Protein AF-A0A6N3AAV7-F1 (afdb_monomer)

Sequence (386 aa):
MKSLYLLPVGAVLLSSFNLYAANTERLWDSDVVENYLNPKKGSTVAAPILTDLNKDSRWYATFRVKGGYYNENKLHREYLQLNGRLRGKTYFTEKMGVIGDFWFKGQENYSRKNGQTLQKFDDFDDKTQWEQYRFGIEHDDYGSFMYGKHTATWSFFTVDMGSQGLLDTQADAGAKNAGKFLYKKQFDNNLFLAGSYDRESKITGIDVGYQTADLYSLRPGDYGIYASVHNGQPMVSSGSKAIIGNVNINKTRQGDIKNSDTAYARDDTSLYTWGLAGYMNVDNAYRLVGQMAWSERDNDESTDEIRQRGWAKKGLGFAGNLAVQTIPKNYQGFSYILFNSWDEIGRTSITPQLEYWFGGGLRAWVSWTWEEEADDITRVEFQWDF

Mean predicted aligned error: 7.27 Å

pLDDT: mean 87.21, std 14.61, range [28.42, 98.06]

Structure (mmCIF, N/CA/C/O backbone):
data_AF-A0A6N3AAV7-F1
#
_entry.id   AF-A0A6N3AAV7-F1
#
loop_
_atom_site.group_PDB
_atom_site.id
_atom_site.type_symbol
_atom_site.label_atom_id
_atom_site.label_alt_id
_atom_site.label_comp_id
_atom_site.label_asym_id
_atom_site.label_entity_id
_atom_site.label_seq_id
_atom_site.pdbx_PDB_ins_code
_atom_site.Cartn_x
_atom_site.Cartn_y
_atom_site.Cartn_z
_atom_site.occupancy
_atom_site.B_iso_or_equiv
_atom_site.auth_seq_id
_atom_site.auth_comp_id
_atom_site.auth_asym_id
_atom_site.auth_atom_id
_atom_site.pdbx_PDB_model_num
ATOM 1 N N . MET A 1 1 ? -38.828 20.560 -4.280 1.00 39.53 1 MET A N 1
ATOM 2 C CA . MET A 1 1 ? -38.240 20.416 -5.630 1.00 39.53 1 MET A CA 1
ATOM 3 C C . MET A 1 1 ? -37.460 21.671 -5.988 1.00 39.53 1 MET A C 1
ATOM 5 O O . MET A 1 1 ? -38.067 22.649 -6.400 1.00 39.53 1 MET A O 1
ATOM 9 N N . LYS A 1 2 ? -36.138 21.655 -5.800 1.00 28.42 2 LYS A N 1
ATOM 10 C CA . LYS A 1 2 ? -35.187 22.522 -6.508 1.00 28.42 2 LYS A CA 1
ATOM 11 C C . LYS A 1 2 ? -33.900 21.721 -6.673 1.00 28.42 2 LYS A C 1
ATOM 13 O O . LYS A 1 2 ? -33.231 21.410 -5.696 1.00 28.42 2 LYS A O 1
ATOM 18 N N . SER A 1 3 ? -33.664 21.312 -7.910 1.00 31.38 3 SER A N 1
ATOM 19 C CA . SER A 1 3 ? -32.528 20.535 -8.384 1.00 31.38 3 SER A CA 1
ATOM 20 C C . SER A 1 3 ? -31.254 21.363 -8.226 1.00 31.38 3 SER A C 1
ATOM 22 O O . SER A 1 3 ? -31.162 22.460 -8.779 1.00 31.38 3 SER A O 1
ATOM 24 N N . LEU A 1 4 ? -30.297 20.867 -7.441 1.00 31.86 4 LEU A N 1
ATOM 25 C CA . LEU A 1 4 ? -28.980 21.478 -7.309 1.00 31.86 4 LEU A CA 1
ATOM 26 C C . LEU A 1 4 ? -28.121 21.017 -8.493 1.00 31.86 4 LEU A C 1
ATOM 28 O O . LEU A 1 4 ? -27.899 19.823 -8.686 1.00 31.86 4 LEU A O 1
ATOM 32 N N . TYR A 1 5 ? -27.678 21.976 -9.299 1.00 35.88 5 TYR A N 1
ATOM 33 C CA . TYR A 1 5 ? -26.786 21.783 -10.436 1.00 35.88 5 TYR A CA 1
ATOM 34 C C . TYR A 1 5 ? -25.382 21.390 -9.953 1.00 35.88 5 TYR A C 1
ATOM 36 O O . TYR A 1 5 ? -24.513 22.234 -9.759 1.00 35.88 5 TYR A O 1
ATOM 44 N N . LEU A 1 6 ? -25.162 20.091 -9.765 1.00 32.69 6 LEU A N 1
ATOM 45 C CA . LEU A 1 6 ? -23.847 19.468 -9.605 1.00 32.69 6 LEU A CA 1
ATOM 46 C C . LEU A 1 6 ? -23.323 19.062 -10.988 1.00 32.69 6 LEU A C 1
ATOM 48 O O . LEU A 1 6 ? -23.266 17.887 -11.306 1.00 32.69 6 LEU A O 1
ATOM 52 N N . LEU A 1 7 ? -23.027 20.034 -11.852 1.00 40.28 7 LEU A N 1
ATOM 53 C CA . LEU A 1 7 ? -22.366 19.837 -13.154 1.00 40.28 7 LEU A CA 1
ATOM 54 C C . LEU A 1 7 ? -21.930 21.224 -13.654 1.00 40.28 7 LEU A C 1
ATOM 56 O O . LEU A 1 7 ? -22.732 21.942 -14.249 1.00 40.28 7 LEU A O 1
ATOM 60 N N . PRO A 1 8 ? -20.703 21.666 -13.311 1.00 36.28 8 PRO A N 1
ATOM 61 C CA . PRO A 1 8 ? -19.763 21.920 -14.407 1.00 36.28 8 PRO A CA 1
ATOM 62 C C . PRO A 1 8 ? -18.278 21.637 -14.096 1.00 36.28 8 PRO A C 1
ATOM 64 O O . PRO A 1 8 ? -17.435 21.938 -14.931 1.00 36.28 8 PRO A O 1
ATOM 67 N N . VAL A 1 9 ? -17.915 21.032 -12.958 1.00 36.81 9 VAL A N 1
ATOM 68 C CA . VAL A 1 9 ? -16.490 20.720 -12.678 1.00 36.81 9 VAL A CA 1
ATOM 69 C C . VAL A 1 9 ? -16.021 19.466 -13.433 1.00 36.81 9 VAL A C 1
ATOM 71 O O . VAL A 1 9 ? -14.894 19.418 -13.915 1.00 36.81 9 VAL A O 1
ATOM 74 N N . GLY A 1 10 ? -16.912 18.490 -13.649 1.00 29.84 10 GLY A N 1
ATOM 75 C CA . GLY A 1 10 ? -16.600 17.279 -14.422 1.00 29.84 10 GLY A CA 1
ATOM 76 C C . GLY A 1 10 ? -16.443 17.507 -15.932 1.00 29.84 10 GLY A C 1
ATOM 77 O O . GLY A 1 10 ? -15.753 16.742 -16.594 1.00 29.84 10 GLY A O 1
ATOM 78 N N . ALA A 1 11 ? -17.036 18.571 -16.485 1.00 33.88 11 ALA A N 1
ATOM 79 C CA . ALA A 1 11 ? -16.992 18.843 -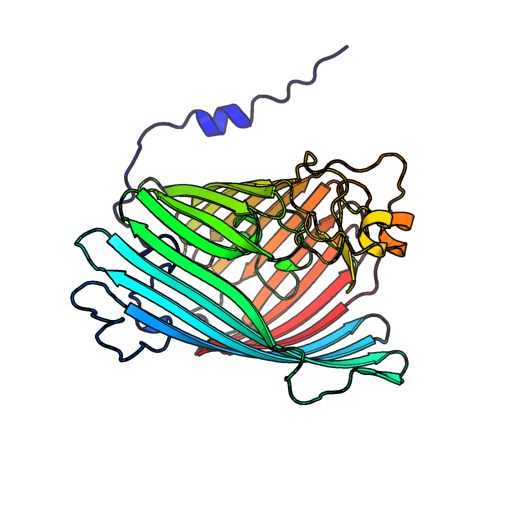17.925 1.00 33.88 11 ALA A CA 1
ATOM 80 C C . ALA A 1 11 ? -15.731 19.612 -18.357 1.00 33.88 11 ALA A C 1
ATOM 82 O O . ALA A 1 11 ? -15.259 19.413 -19.471 1.00 33.88 11 ALA A O 1
ATOM 83 N N . VAL A 1 12 ? -15.143 20.430 -17.474 1.00 33.56 12 VAL A N 1
ATOM 84 C CA . VAL A 1 12 ? -13.910 21.184 -17.779 1.00 33.56 12 VAL A CA 1
ATOM 85 C C . VAL A 1 12 ? -12.670 20.275 -17.769 1.00 33.56 12 VAL A C 1
ATOM 87 O O . VAL A 1 12 ? -11.736 20.513 -18.529 1.00 33.56 12 VAL A O 1
ATOM 90 N N . LEU A 1 13 ? -12.694 19.175 -17.006 1.00 37.66 13 LEU A N 1
ATOM 91 C CA . LEU A 1 13 ? -11.657 18.130 -17.045 1.00 37.66 13 LEU A CA 1
ATOM 92 C C . LEU A 1 13 ? -11.775 17.196 -18.265 1.00 37.66 13 LEU A C 1
ATOM 94 O O . LEU A 1 13 ? -10.808 16.528 -18.615 1.00 37.66 13 LEU A O 1
ATOM 98 N N . LEU A 1 14 ? -12.936 17.168 -18.929 1.00 37.00 14 LEU A N 1
ATOM 99 C CA . LEU A 1 14 ? -13.192 16.351 -20.122 1.00 37.00 14 LEU A CA 1
ATOM 100 C C . LEU A 1 14 ? -13.113 17.154 -21.432 1.00 37.00 14 LEU A C 1
ATOM 102 O O . LEU A 1 14 ? -13.262 16.575 -22.499 1.00 37.00 14 LEU A O 1
ATOM 106 N N . SER A 1 15 ? -12.892 18.471 -21.401 1.00 31.91 15 SER A N 1
ATOM 107 C CA . SER A 1 15 ? -12.841 19.309 -22.614 1.00 31.91 15 SER A CA 1
ATOM 108 C C . SER A 1 15 ? -11.429 19.595 -23.141 1.00 31.91 15 SER A C 1
ATOM 110 O O . SER A 1 15 ? -11.285 20.282 -24.148 1.00 31.91 15 SER A O 1
ATOM 112 N N . SER A 1 16 ? -10.381 19.055 -22.513 1.00 36.91 16 SER A N 1
ATOM 113 C CA . SER A 1 16 ? -8.990 19.147 -22.983 1.00 36.91 16 SER A CA 1
ATOM 114 C C . SER A 1 16 ? -8.505 17.876 -23.698 1.00 36.91 16 SER A C 1
ATOM 116 O O . SER A 1 16 ? -7.308 17.599 -23.720 1.00 36.91 16 SER A O 1
ATOM 118 N N . PHE A 1 17 ? -9.403 17.116 -24.342 1.00 38.56 17 PHE A N 1
ATOM 119 C CA . PHE A 1 17 ? -9.016 16.084 -25.313 1.00 38.56 17 PHE A CA 1
ATOM 120 C C . PHE A 1 17 ? -8.518 16.731 -26.610 1.00 38.56 17 PHE A C 1
ATOM 122 O O . PHE A 1 17 ? -9.193 16.737 -27.635 1.00 38.56 17 PHE A O 1
ATOM 129 N N . ASN A 1 18 ? -7.303 17.262 -26.567 1.00 32.38 18 ASN A N 1
ATOM 130 C CA . ASN A 1 18 ? -6.445 17.302 -27.735 1.00 32.38 18 ASN A CA 1
ATOM 131 C C . ASN A 1 18 ? -5.148 16.574 -27.381 1.00 32.38 18 ASN A C 1
ATOM 133 O O . ASN A 1 18 ? -4.417 16.999 -26.495 1.00 32.38 18 ASN A O 1
ATOM 137 N N . LEU A 1 19 ? -4.902 15.508 -28.150 1.00 39.94 19 LEU A N 1
ATOM 138 C CA . LEU A 1 19 ? -3.686 14.699 -28.262 1.00 39.94 19 LEU A CA 1
ATOM 139 C C . LEU A 1 19 ? -3.545 13.541 -27.258 1.00 39.94 19 LEU A C 1
ATOM 141 O O . LEU A 1 19 ? -3.014 13.672 -26.161 1.00 39.94 19 LEU A O 1
ATOM 145 N N . TYR A 1 20 ? -3.911 12.350 -27.750 1.00 45.25 20 TYR A N 1
ATOM 146 C CA . TYR A 1 20 ? -3.216 11.089 -27.472 1.00 45.25 20 TYR A CA 1
ATOM 147 C C . TYR A 1 20 ? -1.730 11.241 -27.850 1.00 45.25 20 TYR A C 1
ATOM 149 O O . TYR A 1 20 ? -1.278 10.735 -28.875 1.00 45.25 20 TYR A O 1
ATOM 157 N N . ALA A 1 21 ? -0.965 12.001 -27.073 1.00 48.41 21 ALA A N 1
ATOM 158 C CA . ALA A 1 21 ? 0.480 11.973 -27.179 1.00 48.41 21 ALA A CA 1
ATOM 159 C C . ALA A 1 21 ? 0.935 10.707 -26.453 1.00 48.41 21 ALA A C 1
ATOM 161 O O . ALA A 1 21 ? 0.816 10.612 -25.231 1.00 48.41 21 ALA A O 1
ATOM 162 N N . ALA A 1 22 ? 1.390 9.707 -27.210 1.00 55.09 22 ALA A N 1
ATOM 163 C CA . ALA A 1 22 ? 2.165 8.626 -26.622 1.00 55.09 22 ALA A CA 1
ATOM 164 C C . ALA A 1 22 ? 3.327 9.266 -25.854 1.00 55.09 22 ALA A C 1
ATOM 166 O O . ALA A 1 22 ? 4.048 10.105 -26.398 1.00 55.09 22 ALA A O 1
ATOM 167 N N . ASN A 1 23 ? 3.470 8.915 -24.583 1.00 58.75 23 ASN A N 1
ATOM 168 C CA . ASN A 1 23 ? 4.595 9.309 -23.767 1.00 58.75 23 ASN A CA 1
ATOM 169 C C . ASN A 1 23 ? 5.836 8.622 -24.342 1.00 58.75 23 ASN A C 1
ATOM 171 O O . ASN A 1 23 ? 6.083 7.440 -24.110 1.00 58.75 23 ASN A O 1
ATOM 175 N N . THR A 1 24 ? 6.594 9.365 -25.148 1.00 54.09 24 THR A N 1
ATOM 176 C CA . THR A 1 24 ? 7.833 8.890 -25.774 1.00 54.09 24 THR A CA 1
ATOM 177 C C . THR A 1 24 ? 8.940 8.644 -24.752 1.00 54.09 24 THR A C 1
ATOM 179 O O . THR A 1 24 ? 9.929 7.990 -25.065 1.00 54.09 24 THR A O 1
ATOM 182 N N . GLU A 1 25 ? 8.764 9.133 -23.525 1.00 59.00 25 GLU A N 1
ATOM 183 C CA . GLU A 1 25 ? 9.603 8.848 -22.371 1.00 59.00 25 GLU A CA 1
ATOM 184 C C . GLU A 1 25 ? 8.852 7.879 -21.452 1.00 59.00 25 GLU A C 1
ATOM 186 O O . GLU A 1 25 ? 8.471 8.210 -20.330 1.00 59.00 25 GLU A O 1
ATOM 191 N N . ARG A 1 26 ? 8.583 6.661 -21.938 1.00 62.19 26 ARG A N 1
ATOM 192 C CA . ARG A 1 26 ? 8.071 5.593 -21.075 1.00 62.19 26 ARG A CA 1
ATOM 193 C C . ARG A 1 26 ? 9.131 5.273 -20.028 1.00 62.19 26 ARG A C 1
ATOM 195 O O . ARG A 1 26 ? 10.253 4.901 -20.357 1.00 62.19 26 ARG A O 1
ATOM 202 N N . LEU A 1 27 ? 8.768 5.426 -18.759 1.00 68.38 27 LEU A N 1
ATOM 203 C CA . LEU A 1 27 ? 9.727 5.363 -17.655 1.00 68.38 27 LEU A CA 1
ATOM 204 C C . LEU A 1 27 ? 9.560 4.128 -16.772 1.00 68.38 27 LEU A C 1
ATOM 206 O O . LEU A 1 27 ? 10.186 4.081 -15.717 1.00 68.38 27 LEU A O 1
ATOM 210 N N . TRP A 1 28 ? 8.740 3.163 -17.193 1.00 77.12 28 TRP A N 1
ATOM 211 C CA . TRP A 1 28 ? 8.553 1.859 -16.554 1.00 77.12 28 TRP A CA 1
ATOM 212 C C . TRP A 1 28 ? 8.827 0.725 -17.547 1.00 77.12 28 TRP A C 1
ATOM 214 O O . TRP A 1 28 ? 8.311 0.714 -18.670 1.00 77.12 28 TRP A O 1
ATOM 224 N N . ASP A 1 29 ? 9.609 -0.255 -17.099 1.00 83.38 29 ASP A N 1
ATOM 225 C CA . ASP A 1 29 ? 9.997 -1.422 -17.899 1.00 83.38 29 ASP A CA 1
ATOM 226 C C . ASP A 1 29 ? 8.899 -2.504 -17.879 1.00 83.38 29 ASP A C 1
ATOM 228 O O . ASP A 1 29 ? 8.802 -3.328 -18.786 1.00 83.38 29 ASP A O 1
ATOM 232 N N . SER A 1 30 ? 8.069 -2.520 -16.832 1.00 86.19 30 SER A N 1
ATOM 233 C CA . SER A 1 30 ? 6.982 -3.479 -16.619 1.00 86.19 30 SER A CA 1
ATOM 234 C C . SER A 1 30 ? 5.777 -2.806 -15.969 1.00 86.19 30 SER A C 1
ATOM 236 O O . SER A 1 30 ? 5.925 -1.933 -15.110 1.00 86.19 30 SER A O 1
ATOM 238 N N . ASP A 1 31 ? 4.580 -3.271 -16.331 1.00 86.81 31 ASP A N 1
ATOM 239 C CA . ASP A 1 31 ? 3.326 -2.831 -15.716 1.00 86.81 31 ASP A CA 1
ATOM 240 C C . ASP A 1 31 ? 3.273 -3.195 -14.223 1.00 86.81 31 ASP A C 1
ATOM 242 O O . ASP A 1 31 ? 2.621 -2.512 -13.434 1.00 86.81 31 ASP A O 1
ATOM 246 N N . VAL A 1 32 ? 3.979 -4.246 -13.799 1.00 86.00 32 VAL A N 1
ATOM 247 C CA . VAL A 1 32 ? 3.909 -4.803 -12.435 1.00 86.00 32 VAL A CA 1
ATOM 248 C C . VAL A 1 32 ? 5.203 -4.621 -11.659 1.00 86.00 32 VAL A C 1
ATOM 250 O O . VAL A 1 32 ? 5.165 -4.315 -10.467 1.00 86.00 32 VAL A O 1
ATOM 253 N N . VAL A 1 33 ? 6.337 -4.841 -12.320 1.00 85.69 33 VAL A N 1
ATOM 254 C CA . VAL A 1 33 ? 7.666 -4.897 -11.699 1.00 85.69 33 VAL A CA 1
ATOM 255 C C . VAL A 1 33 ? 8.408 -3.556 -11.817 1.00 85.69 33 VAL A C 1
ATOM 257 O O . VAL A 1 33 ? 9.568 -3.448 -11.414 1.00 85.69 33 VAL A O 1
ATOM 260 N N . GLU A 1 34 ? 7.713 -2.519 -12.299 1.00 83.12 34 GLU A N 1
ATOM 261 C CA . GLU A 1 34 ? 8.207 -1.145 -12.429 1.00 83.12 34 GLU A CA 1
ATOM 262 C C . GLU A 1 34 ? 9.486 -1.106 -13.290 1.00 83.12 34 GLU A C 1
ATOM 264 O O . GLU A 1 34 ? 9.538 -1.689 -14.372 1.00 83.12 34 GLU A O 1
ATOM 269 N N . ASN A 1 35 ? 10.542 -0.452 -12.800 1.00 84.69 35 ASN A N 1
ATOM 270 C CA . ASN A 1 35 ? 11.827 -0.282 -13.477 1.00 84.69 35 ASN A CA 1
ATOM 271 C C . ASN A 1 35 ? 12.780 -1.412 -13.083 1.00 84.69 35 ASN A C 1
ATOM 273 O O . ASN A 1 35 ? 13.832 -1.180 -12.472 1.00 84.69 35 ASN A O 1
ATOM 277 N N . TYR A 1 36 ? 12.357 -2.652 -13.322 1.00 88.50 36 TYR A N 1
ATOM 278 C CA . TYR A 1 36 ? 13.077 -3.840 -12.873 1.00 88.50 36 TYR A CA 1
ATOM 279 C C . TYR A 1 36 ? 14.454 -3.992 -13.523 1.00 88.50 36 TYR A C 1
ATOM 281 O O . TYR A 1 36 ? 15.260 -4.753 -12.991 1.00 88.50 36 TYR A O 1
ATOM 289 N N . LEU A 1 37 ? 14.774 -3.262 -14.596 1.00 90.19 37 LEU A N 1
ATOM 290 C CA . LEU A 1 37 ? 16.106 -3.267 -15.207 1.00 90.19 37 LEU A CA 1
ATOM 291 C C . LEU A 1 37 ? 17.122 -2.417 -14.432 1.00 90.19 37 LEU A C 1
ATOM 293 O O . LEU A 1 37 ? 18.327 -2.617 -14.572 1.00 90.19 37 LEU A O 1
ATOM 297 N N . ASN A 1 38 ? 16.672 -1.513 -13.555 1.00 88.56 38 ASN A N 1
ATOM 298 C CA . ASN A 1 38 ? 17.569 -0.639 -12.802 1.00 88.56 38 ASN A CA 1
ATOM 299 C C . ASN A 1 38 ? 18.415 -1.438 -11.784 1.00 88.56 38 ASN A C 1
ATOM 301 O O . ASN A 1 38 ? 17.866 -1.928 -10.787 1.00 88.56 38 ASN A O 1
ATOM 305 N N . PRO A 1 39 ? 19.754 -1.504 -11.933 1.00 85.38 39 PRO A N 1
ATOM 306 C CA . PRO A 1 39 ? 20.614 -2.286 -11.045 1.00 85.38 39 PRO A CA 1
ATOM 307 C C . PRO A 1 39 ? 20.593 -1.793 -9.591 1.00 85.38 39 PRO A C 1
ATOM 309 O O . PRO A 1 39 ? 20.903 -2.559 -8.686 1.00 85.38 39 PRO A O 1
ATOM 312 N N . LYS A 1 40 ? 20.174 -0.545 -9.340 1.00 84.56 40 LYS A N 1
ATOM 313 C CA . LYS A 1 40 ? 20.057 0.032 -7.992 1.00 84.56 40 LYS A CA 1
ATOM 314 C C . LYS A 1 40 ? 18.773 -0.367 -7.250 1.00 84.56 40 LYS A C 1
ATOM 316 O O . LYS A 1 40 ? 18.632 -0.010 -6.088 1.00 84.56 40 LYS A O 1
ATOM 321 N N . LYS A 1 41 ? 17.827 -1.072 -7.890 1.00 83.69 41 LYS A N 1
ATOM 322 C CA . LYS A 1 41 ? 16.562 -1.505 -7.252 1.00 83.69 41 LYS A CA 1
ATOM 323 C C . LYS A 1 41 ? 16.719 -2.696 -6.299 1.00 83.69 41 LYS A C 1
ATOM 325 O O . LYS A 1 41 ? 15.774 -2.982 -5.575 1.00 83.69 41 LYS A O 1
ATOM 330 N N . GLY A 1 42 ? 17.855 -3.391 -6.317 1.00 87.69 42 GLY A N 1
ATOM 331 C CA . GLY A 1 42 ? 18.125 -4.548 -5.463 1.00 87.69 42 GLY A CA 1
ATOM 332 C C . GLY A 1 42 ? 19.166 -5.484 -6.066 1.00 87.69 42 GLY A C 1
ATOM 333 O O . GLY A 1 42 ? 19.679 -5.245 -7.162 1.00 87.69 42 GLY A O 1
ATOM 334 N N . SER A 1 43 ? 19.448 -6.573 -5.360 1.00 91.00 43 SER A N 1
ATOM 335 C CA . SER A 1 43 ? 20.456 -7.556 -5.751 1.00 91.00 43 SER A CA 1
ATOM 336 C C . SER A 1 43 ? 19.950 -8.440 -6.887 1.00 91.00 43 SER A C 1
ATOM 338 O O . SER A 1 43 ? 18.976 -9.172 -6.727 1.00 91.00 43 SER A O 1
ATOM 340 N N . THR A 1 44 ? 20.607 -8.380 -8.044 1.00 94.19 44 THR A N 1
ATOM 341 C CA . THR A 1 44 ? 20.265 -9.211 -9.208 1.00 94.19 44 THR A CA 1
ATOM 342 C C . THR A 1 44 ? 20.439 -10.698 -8.888 1.00 94.19 44 THR A C 1
ATOM 344 O O . THR A 1 44 ? 21.487 -11.116 -8.399 1.00 94.19 44 THR A O 1
ATOM 347 N N . VAL A 1 45 ? 19.435 -11.511 -9.215 1.00 92.62 45 VAL A N 1
ATOM 348 C CA . VAL A 1 45 ? 19.503 -12.970 -9.085 1.00 92.62 45 VAL A CA 1
ATOM 349 C C . VAL A 1 45 ? 20.380 -13.524 -10.205 1.00 92.62 45 VAL A C 1
ATOM 351 O O . VAL A 1 45 ? 20.030 -13.426 -11.384 1.00 92.62 45 VAL A O 1
ATOM 354 N N . ALA A 1 46 ? 21.511 -14.126 -9.834 1.00 87.88 46 ALA A N 1
ATOM 355 C CA . ALA A 1 46 ? 22.490 -14.717 -10.748 1.00 87.88 46 ALA A CA 1
ATOM 356 C C . ALA A 1 46 ? 22.050 -16.102 -11.266 1.00 87.88 46 ALA A C 1
ATOM 358 O O . ALA A 1 46 ? 22.765 -17.092 -11.134 1.00 87.88 46 ALA A O 1
ATOM 359 N N . ALA A 1 47 ? 20.848 -16.181 -11.835 1.00 89.62 47 ALA A N 1
ATOM 360 C CA . ALA A 1 47 ? 20.312 -17.386 -12.458 1.00 89.62 47 ALA A CA 1
ATOM 361 C C . ALA A 1 47 ? 20.034 -17.095 -13.942 1.00 89.62 47 ALA A C 1
ATOM 363 O O . ALA A 1 47 ? 19.079 -16.371 -14.218 1.00 89.62 47 ALA A O 1
ATOM 364 N N . PRO A 1 48 ? 20.804 -17.656 -14.897 1.00 85.19 48 PRO A N 1
ATOM 365 C CA . PRO A 1 48 ? 20.661 -17.348 -16.327 1.00 85.19 48 PRO A CA 1
ATOM 366 C C . PRO A 1 48 ? 19.274 -17.638 -16.916 1.00 85.19 48 PRO A C 1
ATOM 368 O O . PRO A 1 48 ? 18.874 -17.030 -17.899 1.00 85.19 48 PRO A O 1
ATOM 371 N N . ILE A 1 49 ? 18.528 -18.570 -16.314 1.00 86.56 49 ILE A N 1
ATOM 372 C CA . ILE A 1 49 ? 17.154 -18.887 -16.727 1.00 86.56 49 ILE A CA 1
ATOM 373 C C . ILE A 1 49 ? 16.145 -17.797 -16.336 1.00 86.56 49 ILE A C 1
ATOM 375 O O . ILE A 1 49 ? 15.100 -17.681 -16.964 1.00 86.56 49 ILE A O 1
ATOM 379 N N . LEU A 1 50 ? 16.444 -17.010 -15.300 1.00 87.62 50 LEU A N 1
ATOM 380 C CA . LEU A 1 50 ? 15.596 -15.912 -14.831 1.00 87.62 50 LEU A CA 1
ATOM 381 C C . LEU A 1 50 ? 16.110 -14.563 -15.348 1.00 87.62 50 LEU A C 1
ATOM 383 O O . LEU A 1 50 ? 15.328 -13.712 -15.766 1.00 87.62 50 LEU A O 1
ATOM 387 N N . THR A 1 51 ? 17.425 -14.373 -15.339 1.00 90.56 51 THR A N 1
ATOM 388 C CA . THR A 1 51 ? 18.086 -13.106 -15.640 1.00 90.56 51 THR A CA 1
ATOM 389 C C . THR A 1 51 ? 18.964 -13.245 -16.881 1.00 90.56 51 THR A C 1
ATOM 391 O O . THR A 1 51 ? 19.943 -13.988 -16.875 1.00 90.56 51 THR A O 1
ATOM 394 N N . ASP A 1 52 ? 18.656 -12.446 -17.899 1.00 92.06 52 ASP A N 1
ATOM 395 C CA . ASP A 1 52 ? 19.473 -12.201 -19.086 1.00 92.06 52 ASP A CA 1
ATOM 396 C C . ASP A 1 52 ? 19.320 -10.721 -19.463 1.00 92.06 52 ASP A C 1
ATOM 398 O O . ASP A 1 52 ? 18.355 -10.316 -20.114 1.00 92.06 52 ASP A O 1
ATOM 402 N N . LEU A 1 53 ? 20.266 -9.894 -19.009 1.00 89.19 53 LEU A N 1
ATOM 403 C CA . LEU A 1 53 ? 20.209 -8.440 -19.199 1.00 89.19 53 LEU A CA 1
ATOM 404 C C . LEU A 1 53 ? 20.323 -8.027 -20.670 1.00 89.19 53 LEU A C 1
ATOM 406 O O . LEU A 1 53 ? 19.920 -6.924 -21.011 1.00 89.19 53 LEU A O 1
ATOM 410 N N . ASN A 1 54 ? 20.843 -8.900 -21.540 1.00 89.12 54 ASN A N 1
ATOM 411 C CA . ASN A 1 54 ? 20.908 -8.629 -22.977 1.00 89.12 54 ASN A CA 1
ATOM 412 C C . ASN A 1 54 ? 19.556 -8.839 -23.672 1.00 89.12 54 ASN A C 1
ATOM 414 O O . ASN A 1 54 ? 19.408 -8.496 -24.841 1.00 89.12 54 ASN A O 1
ATOM 418 N N . LYS A 1 55 ? 18.592 -9.440 -22.970 1.00 89.31 55 LYS A N 1
ATOM 419 C CA . LYS A 1 55 ? 17.216 -9.672 -23.422 1.00 89.31 55 LYS A CA 1
ATOM 420 C C . LYS A 1 55 ? 16.214 -8.980 -22.507 1.00 89.31 55 LYS A C 1
ATOM 422 O O . LYS A 1 55 ? 15.139 -9.527 -22.258 1.00 89.31 55 LYS A O 1
ATOM 427 N N . ASP A 1 56 ? 16.630 -7.871 -21.898 1.00 91.94 56 ASP A N 1
ATOM 428 C CA . ASP A 1 56 ? 15.821 -7.088 -20.968 1.00 91.94 56 ASP A CA 1
ATOM 429 C C . ASP A 1 56 ? 15.148 -7.950 -19.884 1.00 91.94 56 ASP A C 1
ATOM 431 O O . ASP A 1 56 ? 14.054 -7.666 -19.425 1.00 91.94 56 ASP A O 1
ATOM 435 N N . SER A 1 57 ? 15.778 -9.047 -19.460 1.00 94.62 57 SER A N 1
ATOM 436 C CA . SER A 1 57 ? 15.218 -9.980 -18.482 1.00 94.62 57 SER A CA 1
ATOM 437 C C . SER A 1 57 ? 15.995 -9.872 -17.183 1.00 94.62 57 SER A C 1
ATOM 439 O O . SER A 1 57 ? 17.204 -10.107 -17.147 1.00 94.62 57 SER A O 1
ATOM 441 N N . ARG A 1 58 ? 15.318 -9.530 -16.087 1.00 95.38 58 ARG A N 1
ATOM 442 C CA . ARG A 1 58 ? 15.973 -9.374 -14.789 1.00 95.38 58 ARG A CA 1
ATOM 443 C C . ARG A 1 58 ? 15.055 -9.742 -13.641 1.00 95.38 58 ARG A C 1
ATOM 445 O O . ARG A 1 58 ? 13.955 -9.210 -13.506 1.00 95.38 58 ARG A O 1
ATOM 452 N N . TRP A 1 59 ? 15.580 -10.584 -12.757 1.00 96.19 59 TRP A N 1
ATOM 453 C CA . TRP A 1 59 ? 15.035 -10.800 -11.424 1.00 96.19 59 TRP A CA 1
ATOM 454 C C . TRP A 1 59 ? 15.984 -10.244 -10.376 1.00 96.19 59 TRP A C 1
ATOM 456 O O . TRP A 1 59 ? 17.206 -10.328 -10.511 1.00 96.19 59 TRP A O 1
ATOM 466 N N . TYR A 1 60 ? 15.424 -9.660 -9.328 1.00 94.81 60 TYR A N 1
ATOM 467 C CA . TYR A 1 60 ? 16.170 -9.059 -8.239 1.00 94.81 60 TYR A CA 1
ATOM 468 C C . TYR A 1 60 ? 15.472 -9.285 -6.901 1.00 94.81 60 TYR A C 1
ATOM 470 O O . TYR A 1 60 ? 14.245 -9.373 -6.816 1.00 94.81 60 TYR A O 1
ATOM 478 N N . ALA A 1 61 ? 16.280 -9.377 -5.852 1.00 94.62 61 ALA A N 1
ATOM 479 C CA . ALA A 1 61 ? 15.832 -9.478 -4.478 1.00 94.62 61 ALA A CA 1
ATOM 480 C C . ALA A 1 61 ? 16.125 -8.179 -3.719 1.00 94.62 61 ALA A C 1
ATOM 482 O O . ALA A 1 61 ? 17.140 -7.521 -3.956 1.00 94.62 61 ALA A O 1
ATOM 483 N N . THR A 1 62 ? 15.234 -7.836 -2.797 1.00 93.69 62 THR A N 1
ATOM 484 C CA . THR A 1 62 ? 15.411 -6.770 -1.806 1.00 93.69 62 THR A CA 1
ATOM 485 C C . THR A 1 62 ? 15.038 -7.302 -0.438 1.00 93.69 62 THR A C 1
ATOM 487 O O . THR A 1 62 ? 14.036 -8.015 -0.308 1.00 93.69 62 THR A O 1
ATOM 490 N N . PHE A 1 63 ? 15.788 -6.909 0.577 1.00 94.94 63 PHE A N 1
ATOM 491 C CA . PHE A 1 63 ? 15.536 -7.272 1.960 1.00 94.94 63 PHE A CA 1
ATOM 492 C C . PHE A 1 63 ? 15.230 -6.025 2.774 1.00 94.94 63 PHE A C 1
ATOM 494 O O . PHE A 1 63 ? 15.713 -4.932 2.485 1.00 94.94 63 PHE A O 1
ATOM 501 N N . ARG A 1 64 ? 14.387 -6.189 3.793 1.00 94.88 64 ARG A N 1
ATOM 502 C CA . ARG A 1 64 ? 14.051 -5.108 4.718 1.00 94.88 64 ARG A CA 1
ATOM 503 C C . ARG A 1 64 ? 14.160 -5.572 6.150 1.00 94.88 64 ARG A C 1
ATOM 505 O O . ARG A 1 64 ? 13.499 -6.538 6.531 1.00 94.88 64 ARG A O 1
ATOM 512 N N . VAL A 1 65 ? 14.865 -4.787 6.952 1.00 95.75 65 VAL A N 1
ATOM 513 C CA . VAL A 1 65 ? 14.765 -4.815 8.413 1.00 95.75 65 VAL A CA 1
ATOM 514 C C . VAL A 1 65 ? 13.985 -3.580 8.844 1.00 95.75 65 VAL A C 1
ATOM 516 O O . VAL A 1 65 ? 14.348 -2.465 8.483 1.00 95.75 65 VAL A O 1
ATOM 519 N N . LYS A 1 66 ? 12.897 -3.761 9.590 1.00 94.88 66 LYS A N 1
ATOM 520 C CA . LYS A 1 66 ? 12.134 -2.668 10.201 1.00 94.88 66 LYS A CA 1
ATOM 521 C C . LYS A 1 66 ? 11.981 -2.960 11.684 1.00 94.88 66 LYS A C 1
ATOM 523 O O . LYS A 1 66 ? 11.612 -4.072 12.044 1.00 94.88 66 LYS A O 1
ATOM 528 N N . GLY A 1 67 ? 12.240 -1.984 12.535 1.00 94.31 67 GLY A N 1
ATOM 529 C CA . GLY A 1 67 ? 12.019 -2.113 13.969 1.00 94.31 67 GLY A CA 1
ATOM 530 C C . GLY A 1 67 ? 11.407 -0.845 14.520 1.00 94.31 67 GLY A C 1
ATOM 531 O O . GLY A 1 67 ? 11.585 0.233 13.953 1.00 94.31 67 GLY A O 1
ATOM 532 N N . GLY A 1 68 ? 10.669 -0.962 15.613 1.00 94.56 68 GLY A N 1
ATOM 533 C CA . GLY A 1 68 ? 10.029 0.210 16.174 1.00 94.56 68 GLY A CA 1
ATOM 534 C C . GLY A 1 68 ? 9.423 0.008 17.542 1.00 94.56 68 GLY A C 1
ATOM 535 O O . GLY A 1 68 ? 9.232 -1.108 18.023 1.00 94.56 68 GLY A O 1
ATOM 536 N N . TYR A 1 69 ? 9.116 1.145 18.140 1.00 94.62 69 TYR A N 1
ATOM 537 C CA . TYR A 1 69 ? 8.398 1.307 19.380 1.00 94.62 69 TYR A CA 1
ATOM 538 C C . TYR A 1 69 ? 7.135 2.129 19.121 1.00 94.62 69 TYR A C 1
ATOM 540 O O . TYR A 1 69 ? 7.149 3.112 18.379 1.00 94.62 69 TYR A O 1
ATOM 548 N N . TYR A 1 70 ? 6.054 1.719 19.765 1.00 90.69 70 TYR A N 1
ATOM 549 C CA . TYR A 1 70 ? 4.723 2.289 19.677 1.00 90.69 70 TYR A CA 1
ATOM 550 C C . TYR A 1 70 ? 4.162 2.478 21.090 1.00 90.69 70 TYR A C 1
ATOM 552 O O . TYR A 1 70 ? 4.268 1.574 21.929 1.00 90.69 70 TYR A O 1
ATOM 560 N N . ASN A 1 71 ? 3.538 3.628 21.344 1.00 92.94 71 ASN A N 1
ATOM 561 C CA . ASN A 1 71 ? 2.819 3.908 22.581 1.00 92.94 71 ASN A CA 1
ATOM 562 C C . ASN A 1 71 ? 1.432 4.492 22.316 1.00 92.94 71 ASN A C 1
ATOM 564 O O . ASN A 1 71 ? 1.322 5.436 21.544 1.00 92.94 71 ASN A O 1
ATOM 568 N N . GLU A 1 72 ? 0.427 3.959 23.009 1.00 90.94 72 GLU A N 1
ATOM 569 C CA . GLU A 1 72 ? -0.965 4.431 23.010 1.00 90.94 72 GLU A CA 1
ATOM 570 C C . GLU A 1 72 ? -1.584 4.069 24.365 1.00 90.94 72 GLU A C 1
ATOM 572 O O . GLU A 1 72 ? -1.627 2.895 24.724 1.00 90.94 72 GLU A O 1
ATOM 577 N N . ASN A 1 73 ? -2.001 5.046 25.173 1.00 87.69 73 ASN A N 1
ATOM 578 C CA . ASN A 1 73 ? -2.681 4.829 26.465 1.00 87.69 73 ASN A CA 1
ATOM 579 C C . ASN A 1 73 ? -2.160 3.649 27.306 1.00 87.69 73 ASN A C 1
ATOM 581 O O . ASN A 1 73 ? -2.857 2.671 27.602 1.00 87.69 73 ASN A O 1
ATOM 585 N N . LYS A 1 74 ? -0.881 3.741 27.693 1.00 85.81 74 LYS A N 1
ATOM 586 C CA . LYS A 1 74 ? -0.169 2.740 28.516 1.00 85.81 74 LYS A CA 1
ATOM 587 C C . LYS A 1 74 ? -0.005 1.363 27.858 1.00 85.81 74 LYS A C 1
ATOM 589 O O . LYS A 1 74 ? 0.497 0.446 28.516 1.00 85.81 74 LYS A O 1
ATOM 594 N N . LEU A 1 75 ? -0.409 1.192 26.600 1.00 87.88 75 LEU A N 1
ATOM 595 C CA . LEU A 1 75 ? 0.049 0.112 25.739 1.00 87.88 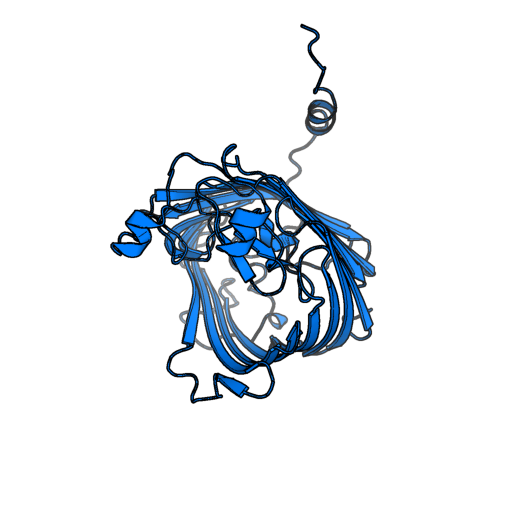75 LEU A CA 1
ATOM 596 C C . LEU A 1 75 ? 1.417 0.507 25.183 1.00 87.88 75 LEU A C 1
ATOM 598 O O . LEU A 1 75 ? 1.569 1.527 24.519 1.00 87.88 75 LEU A O 1
ATOM 602 N N . HIS A 1 76 ? 2.417 -0.310 25.469 1.00 92.25 76 HIS A N 1
ATOM 603 C CA . HIS A 1 76 ? 3.761 -0.211 24.922 1.00 92.25 76 HIS A CA 1
ATOM 604 C C . HIS A 1 76 ? 3.969 -1.409 24.014 1.00 92.25 76 HIS A C 1
ATOM 606 O O . HIS A 1 76 ? 3.785 -2.543 24.462 1.00 92.25 76 HIS A O 1
ATOM 612 N N . ARG A 1 77 ? 4.348 -1.178 22.760 1.00 90.31 77 ARG A N 1
ATOM 613 C CA . ARG A 1 77 ? 4.637 -2.242 21.803 1.00 90.31 77 ARG A CA 1
ATOM 614 C C . ARG A 1 77 ? 5.969 -1.985 21.126 1.00 90.31 77 ARG A C 1
ATOM 616 O O . ARG A 1 77 ? 6.164 -0.958 20.494 1.00 90.31 77 ARG A O 1
ATOM 623 N N . GLU A 1 78 ? 6.853 -2.954 21.233 1.00 92.81 78 GLU A N 1
ATOM 624 C CA . GLU A 1 78 ? 8.105 -3.035 20.497 1.00 92.81 78 GLU A CA 1
ATOM 625 C C . GLU A 1 78 ? 7.927 -4.090 19.407 1.00 92.81 78 GLU A C 1
ATOM 627 O O . GLU A 1 78 ? 7.220 -5.082 19.610 1.00 92.81 78 GLU A O 1
ATOM 632 N N . TYR A 1 79 ? 8.526 -3.888 18.241 1.00 91.19 79 TYR A N 1
ATOM 633 C CA . TYR A 1 79 ? 8.459 -4.878 17.176 1.00 91.19 79 TYR A CA 1
ATOM 634 C C . TYR A 1 79 ? 9.736 -4.927 16.349 1.00 91.19 79 TYR A C 1
ATOM 636 O O . TYR A 1 79 ? 10.432 -3.925 16.177 1.00 91.19 79 TYR A O 1
ATOM 644 N N . LEU A 1 80 ? 9.990 -6.110 15.796 1.00 92.56 80 LEU A N 1
ATOM 645 C CA . LEU A 1 80 ? 11.013 -6.361 14.791 1.00 92.56 80 LEU A CA 1
ATOM 646 C C . LEU A 1 80 ? 10.355 -7.079 13.616 1.00 92.56 80 LEU A C 1
ATOM 648 O O . LEU A 1 80 ? 9.626 -8.050 13.792 1.00 92.56 80 LEU A O 1
ATOM 652 N N . GLN A 1 81 ? 10.599 -6.584 12.413 1.00 92.75 81 GLN A N 1
ATOM 653 C CA . GLN A 1 81 ? 10.037 -7.092 11.175 1.00 92.75 81 GLN A CA 1
ATOM 654 C C . GLN A 1 81 ? 11.152 -7.319 10.159 1.00 92.75 81 GLN A C 1
ATOM 656 O O . GLN A 1 81 ? 11.930 -6.414 9.851 1.00 92.75 81 GLN A O 1
ATOM 661 N N . LEU A 1 82 ? 11.158 -8.509 9.575 1.00 94.12 82 LEU A N 1
ATOM 662 C CA . LEU A 1 82 ? 12.043 -8.910 8.493 1.00 94.12 82 LEU A CA 1
ATOM 663 C C . LEU A 1 82 ? 11.210 -9.149 7.239 1.00 94.12 82 LEU A C 1
ATOM 665 O O . LEU A 1 82 ? 10.134 -9.743 7.299 1.00 94.12 82 LEU A O 1
ATOM 669 N N . ASN A 1 83 ? 11.691 -8.676 6.095 1.00 94.25 83 ASN A N 1
ATOM 670 C CA . ASN A 1 83 ? 11.042 -8.936 4.818 1.00 94.25 83 ASN A CA 1
ATOM 671 C C . ASN A 1 83 ? 12.059 -9.376 3.779 1.00 94.25 83 ASN A C 1
ATOM 673 O O . ASN A 1 83 ? 13.169 -8.849 3.724 1.00 94.25 83 ASN A O 1
ATOM 677 N N . GLY A 1 84 ? 11.619 -10.275 2.909 1.00 95.44 84 GLY A N 1
ATOM 678 C CA . GLY A 1 84 ? 12.292 -10.601 1.663 1.00 95.44 84 GLY A CA 1
ATOM 679 C C . GLY A 1 84 ? 11.324 -10.377 0.516 1.00 95.44 84 GLY A C 1
ATOM 680 O O . GLY A 1 84 ? 10.172 -10.805 0.585 1.00 95.44 84 GLY A O 1
ATOM 681 N N . ARG A 1 85 ? 11.765 -9.695 -0.535 1.00 95.25 85 ARG A N 1
ATOM 682 C CA . ARG A 1 85 ? 10.960 -9.487 -1.735 1.00 95.25 85 ARG A CA 1
ATOM 683 C C . ARG A 1 85 ? 11.756 -9.861 -2.973 1.00 95.25 85 ARG A C 1
ATOM 685 O O . ARG A 1 85 ? 12.836 -9.325 -3.183 1.00 95.25 85 ARG A O 1
ATOM 692 N N . LEU A 1 86 ? 11.216 -10.767 -3.780 1.00 95.75 86 LEU A N 1
ATOM 693 C CA . LEU A 1 86 ? 11.755 -11.201 -5.065 1.00 95.75 86 LEU A CA 1
ATOM 694 C C . LEU A 1 86 ? 10.842 -10.689 -6.176 1.00 95.75 86 LEU A C 1
ATOM 696 O O . LEU A 1 86 ? 9.635 -10.916 -6.148 1.00 95.75 86 LEU A O 1
ATOM 700 N N . ARG A 1 87 ? 11.423 -10.013 -7.161 1.00 95.56 87 ARG A N 1
ATOM 701 C CA . ARG A 1 87 ? 10.700 -9.371 -8.256 1.00 95.56 87 ARG A CA 1
ATOM 702 C C . ARG A 1 87 ? 11.422 -9.577 -9.572 1.00 95.56 87 ARG A C 1
ATOM 704 O O . ARG A 1 87 ? 12.647 -9.525 -9.594 1.00 95.56 87 ARG A O 1
ATOM 711 N N . GLY A 1 88 ? 10.695 -9.748 -10.666 1.00 95.75 88 GLY A N 1
ATOM 712 C CA . GLY A 1 88 ? 11.330 -9.777 -11.976 1.00 95.75 88 GLY A CA 1
ATOM 713 C C . GLY A 1 88 ? 10.413 -10.097 -13.137 1.00 95.75 88 GLY A C 1
ATOM 714 O O . GLY A 1 88 ? 9.255 -10.477 -12.956 1.00 95.75 88 GLY A O 1
ATOM 715 N N . LYS A 1 89 ? 10.986 -9.939 -14.329 1.00 96.50 89 LYS A N 1
ATOM 716 C CA . LYS A 1 89 ? 10.410 -10.325 -15.616 1.00 96.50 89 LYS A CA 1
ATOM 717 C C . LYS A 1 89 ? 11.459 -11.097 -16.412 1.00 96.50 89 LYS A C 1
ATOM 719 O O . LYS A 1 89 ? 12.625 -10.700 -16.448 1.00 96.50 89 LYS A O 1
ATOM 724 N N . THR A 1 90 ? 11.038 -12.187 -17.042 1.00 96.38 90 THR A N 1
ATOM 725 C CA . THR A 1 90 ? 11.844 -12.955 -18.000 1.00 96.38 90 THR A CA 1
ATOM 726 C C . THR A 1 90 ? 11.091 -13.058 -19.309 1.00 96.38 90 THR A C 1
ATOM 728 O O . THR A 1 90 ? 10.012 -13.652 -19.350 1.00 96.38 90 THR A O 1
ATOM 731 N N . TYR A 1 91 ? 11.661 -12.516 -20.378 1.00 95.62 91 TYR A N 1
ATOM 732 C CA . TYR A 1 91 ? 11.111 -12.646 -21.718 1.00 95.62 91 TYR A CA 1
ATOM 733 C C . TYR A 1 91 ? 11.293 -14.067 -22.252 1.00 95.62 91 TYR A C 1
ATOM 735 O O . TYR A 1 91 ? 12.364 -14.665 -22.152 1.00 95.62 91 TYR A O 1
ATOM 743 N N . PHE A 1 92 ? 10.232 -14.597 -22.854 1.00 94.06 92 PHE A N 1
ATOM 744 C CA . PHE A 1 92 ? 10.272 -15.834 -23.642 1.00 94.06 92 PHE A CA 1
ATOM 745 C C . PHE A 1 92 ? 9.889 -15.595 -25.114 1.00 94.06 92 PHE A C 1
ATOM 747 O O . PHE A 1 92 ? 10.039 -16.491 -25.940 1.00 94.06 92 PHE A O 1
ATOM 754 N N . THR A 1 93 ? 9.437 -14.381 -25.452 1.00 93.81 93 THR A N 1
ATOM 755 C CA . THR A 1 93 ? 9.309 -13.845 -26.820 1.00 93.81 93 THR A CA 1
ATOM 756 C C . THR A 1 93 ? 9.765 -12.381 -26.835 1.00 93.81 93 THR A C 1
ATOM 758 O O . THR A 1 93 ? 10.088 -11.840 -25.783 1.00 93.81 93 THR A O 1
ATOM 761 N N . GLU A 1 94 ? 9.733 -11.715 -27.993 1.00 91.62 94 GLU A N 1
ATOM 762 C CA . GLU A 1 94 ? 10.080 -10.287 -28.123 1.00 91.62 94 GLU A CA 1
ATOM 763 C C . GLU A 1 94 ? 9.166 -9.335 -27.337 1.00 91.62 94 GLU A C 1
ATOM 765 O O . GLU A 1 94 ? 9.582 -8.225 -27.037 1.00 91.62 94 GLU A O 1
ATOM 770 N N . LYS A 1 95 ? 7.927 -9.745 -27.026 1.00 93.12 95 LYS A N 1
ATOM 771 C CA . LYS A 1 95 ? 6.920 -8.881 -26.379 1.00 93.12 95 LYS A CA 1
ATOM 772 C C . LYS A 1 95 ? 6.256 -9.484 -25.150 1.00 93.12 95 LYS A C 1
ATOM 774 O O . LYS A 1 95 ? 5.410 -8.841 -24.533 1.00 93.12 95 LYS A O 1
ATOM 779 N N . MET A 1 96 ? 6.567 -10.739 -24.826 1.00 95.69 96 MET A N 1
ATOM 780 C CA . MET A 1 96 ? 5.937 -11.470 -23.727 1.00 95.69 96 MET A CA 1
ATOM 781 C C . MET A 1 96 ? 6.970 -12.038 -22.772 1.00 95.69 96 MET A C 1
ATOM 783 O O . MET A 1 96 ? 7.936 -12.688 -23.190 1.00 95.69 96 MET A O 1
ATOM 787 N N . GLY A 1 97 ? 6.701 -11.858 -21.483 1.00 95.81 97 GLY A N 1
ATOM 788 C CA . GLY A 1 97 ? 7.515 -12.404 -20.412 1.00 95.81 97 GLY A CA 1
ATOM 789 C C . GLY A 1 97 ? 6.693 -12.957 -19.258 1.00 95.81 97 GLY A C 1
ATOM 790 O O . GLY A 1 97 ? 5.550 -12.562 -19.030 1.00 95.81 97 GLY A O 1
ATOM 791 N N . VAL A 1 98 ? 7.295 -13.889 -18.525 1.00 96.81 98 VAL A N 1
ATOM 792 C CA . VAL A 1 98 ? 6.796 -14.304 -17.213 1.00 96.81 98 VAL A CA 1
ATOM 793 C C . VAL A 1 98 ? 7.212 -13.243 -16.211 1.00 96.81 98 VAL A C 1
ATOM 795 O O . VAL A 1 98 ? 8.371 -12.833 -16.191 1.00 96.81 98 VAL A O 1
ATOM 798 N N . ILE A 1 99 ? 6.273 -12.821 -15.373 1.00 97.25 99 ILE A N 1
ATOM 799 C CA . ILE A 1 99 ? 6.496 -11.831 -14.322 1.00 97.25 99 ILE A CA 1
ATOM 800 C C . ILE A 1 99 ? 6.219 -12.421 -12.944 1.00 97.25 99 ILE A C 1
ATOM 802 O O . ILE A 1 99 ? 5.391 -13.325 -12.788 1.00 97.25 99 ILE A O 1
ATOM 806 N N . GLY A 1 100 ? 6.870 -11.861 -11.929 1.00 96.50 100 GLY A N 1
ATOM 807 C CA . GLY A 1 100 ? 6.579 -12.179 -10.541 1.00 96.50 100 GLY A CA 1
ATOM 808 C C . GLY A 1 100 ? 6.962 -11.076 -9.566 1.00 96.50 100 GLY A C 1
ATOM 809 O O . GLY A 1 100 ? 7.908 -10.319 -9.776 1.00 96.50 100 GLY A O 1
ATOM 810 N N . ASP A 1 101 ? 6.208 -11.014 -8.476 1.00 95.88 101 ASP A N 1
ATOM 811 C CA . ASP A 1 101 ? 6.466 -10.183 -7.310 1.00 95.88 101 ASP A CA 1
ATOM 812 C C . ASP A 1 101 ? 6.011 -10.934 -6.060 1.00 95.88 101 ASP A C 1
ATOM 814 O O . ASP A 1 101 ? 4.817 -11.104 -5.806 1.00 95.88 101 ASP A O 1
ATOM 818 N N . PHE A 1 102 ? 6.993 -11.414 -5.313 1.00 96.31 102 PHE A N 1
ATOM 819 C CA . PHE A 1 102 ? 6.851 -12.276 -4.154 1.00 96.31 102 PHE A CA 1
ATOM 820 C C . PHE A 1 102 ? 7.405 -11.534 -2.950 1.00 96.31 102 PHE A C 1
ATOM 822 O O . PHE A 1 102 ? 8.604 -11.286 -2.887 1.00 96.31 102 PHE A O 1
ATOM 829 N N . TRP A 1 103 ? 6.552 -11.176 -1.998 1.00 94.81 103 TRP A N 1
ATOM 830 C CA . TRP A 1 103 ? 6.920 -10.444 -0.795 1.00 94.81 103 TRP A CA 1
ATOM 831 C C . TRP A 1 103 ? 6.544 -11.256 0.439 1.00 94.81 103 TRP A C 1
ATOM 833 O O . TRP A 1 103 ? 5.377 -11.503 0.745 1.00 94.81 103 TRP A O 1
ATOM 843 N N . PHE A 1 104 ? 7.578 -11.657 1.156 1.00 94.56 104 PHE A N 1
ATOM 844 C CA . PHE A 1 104 ? 7.521 -12.372 2.408 1.00 94.56 104 PHE A CA 1
ATOM 845 C C . PHE A 1 104 ? 7.783 -11.436 3.585 1.00 94.56 104 PHE A C 1
ATOM 847 O O . PHE A 1 104 ? 8.655 -10.566 3.505 1.00 94.56 104 PHE A O 1
ATOM 854 N N . LYS A 1 105 ? 7.057 -11.638 4.683 1.00 92.31 105 LYS A N 1
ATOM 855 C CA . LYS A 1 105 ? 7.159 -10.839 5.903 1.00 92.31 105 LYS A CA 1
ATOM 856 C C . LYS A 1 105 ? 7.091 -11.746 7.128 1.00 92.31 105 LYS A C 1
ATOM 858 O O . LYS A 1 105 ? 6.136 -12.500 7.283 1.00 92.31 105 LYS A O 1
ATOM 863 N N . GLY A 1 106 ? 8.061 -11.598 8.022 1.00 92.12 106 GLY A N 1
ATOM 864 C CA . GLY A 1 106 ? 8.002 -12.084 9.399 1.00 92.12 106 GLY A CA 1
ATOM 865 C C . GLY A 1 106 ? 8.015 -10.894 10.350 1.00 92.12 106 GLY A C 1
ATOM 866 O O . GLY A 1 106 ? 8.779 -9.949 10.143 1.00 92.12 106 GLY A O 1
ATOM 867 N N . GLN A 1 107 ? 7.159 -10.894 11.369 1.00 90.06 107 GLN A N 1
ATOM 868 C CA . GLN A 1 107 ? 7.141 -9.825 12.367 1.00 90.06 107 GLN A CA 1
ATOM 869 C C . GLN A 1 107 ? 6.890 -10.361 13.766 1.00 90.06 107 GLN A C 1
ATOM 871 O O . GLN A 1 107 ? 5.867 -10.984 14.020 1.00 90.06 107 GLN A O 1
ATOM 876 N N . GLU A 1 108 ? 7.729 -9.963 14.708 1.00 88.00 108 GLU A N 1
ATOM 877 C CA . GLU A 1 108 ? 7.490 -10.183 16.124 1.00 88.00 108 GLU A CA 1
ATOM 878 C C . GLU A 1 108 ? 7.095 -8.908 16.838 1.00 88.00 108 GLU A C 1
ATOM 880 O O . GLU A 1 108 ? 7.480 -7.807 16.453 1.00 88.00 108 GLU A O 1
ATOM 885 N N . ASN A 1 109 ? 6.312 -9.075 17.899 1.00 88.25 109 ASN A N 1
ATOM 886 C CA . ASN A 1 109 ? 5.848 -7.982 18.731 1.00 88.25 109 ASN A CA 1
ATOM 887 C C . ASN A 1 109 ? 6.024 -8.378 20.191 1.00 88.25 109 ASN A C 1
ATOM 889 O O . ASN A 1 109 ? 5.545 -9.437 20.600 1.00 88.25 109 ASN A O 1
ATOM 893 N N . TYR A 1 110 ? 6.617 -7.487 20.968 1.00 89.56 110 TYR A N 1
ATOM 894 C CA . TYR A 1 110 ? 6.589 -7.513 22.418 1.00 89.56 110 TYR A CA 1
ATOM 895 C C . TYR A 1 110 ? 5.666 -6.403 22.892 1.00 89.56 110 TYR A C 1
ATOM 897 O O . TYR A 1 110 ? 5.854 -5.245 22.526 1.00 89.56 110 TYR A O 1
ATOM 905 N N . SER A 1 111 ? 4.639 -6.735 23.671 1.00 90.06 111 SER A N 1
ATOM 906 C CA . SER A 1 111 ? 3.671 -5.737 24.129 1.00 90.06 111 SER A CA 1
ATOM 907 C C . SER A 1 111 ? 3.371 -5.836 25.616 1.00 90.06 111 SER A C 1
ATOM 909 O O . SER A 1 111 ? 3.240 -6.923 26.183 1.00 90.06 111 SER A O 1
ATOM 911 N N . ARG A 1 112 ? 3.244 -4.669 26.250 1.00 89.88 112 ARG A N 1
ATOM 912 C CA . ARG A 1 112 ? 2.884 -4.495 27.657 1.00 89.88 112 ARG A CA 1
ATOM 913 C C . ARG A 1 112 ? 1.730 -3.512 27.775 1.00 89.88 112 ARG A C 1
ATOM 915 O O . ARG A 1 112 ? 1.789 -2.445 27.177 1.00 89.88 112 ARG A O 1
ATOM 922 N N . LYS A 1 113 ? 0.722 -3.826 28.587 1.00 89.38 113 LYS A N 1
ATOM 923 C CA . LYS A 1 113 ? -0.363 -2.899 28.936 1.00 89.38 113 LYS A CA 1
ATOM 924 C C . LYS A 1 113 ? -0.491 -2.815 30.445 1.00 89.38 113 LYS A C 1
ATOM 926 O O . LYS A 1 113 ? -0.545 -3.843 31.113 1.00 89.38 113 LYS A O 1
ATOM 931 N N . ASN A 1 114 ? -0.514 -1.599 30.990 1.00 88.44 114 ASN A N 1
ATOM 932 C CA . ASN A 1 114 ? -0.560 -1.374 32.443 1.00 88.44 114 ASN A CA 1
ATOM 933 C C . ASN A 1 114 ? 0.542 -2.145 33.204 1.00 88.44 114 ASN A C 1
ATOM 935 O O . ASN A 1 114 ? 0.300 -2.714 34.265 1.00 88.44 114 ASN A O 1
ATOM 939 N N . GLY A 1 115 ? 1.746 -2.218 32.625 1.00 83.62 115 GLY A N 1
ATOM 940 C CA . GLY A 1 115 ? 2.890 -2.936 33.200 1.00 83.62 115 GLY A CA 1
ATOM 941 C C . GLY A 1 115 ? 2.845 -4.464 33.070 1.00 83.62 115 GLY A C 1
ATOM 942 O O . GLY A 1 115 ? 3.840 -5.115 33.377 1.00 83.62 115 GLY A O 1
ATOM 943 N N . GLN A 1 116 ? 1.749 -5.046 32.579 1.00 88.75 116 GLN A N 1
ATOM 944 C CA . GLN A 1 116 ? 1.622 -6.487 32.362 1.00 88.75 116 GLN A CA 1
ATOM 945 C C . GLN A 1 116 ? 1.963 -6.855 30.919 1.00 88.75 116 GLN A C 1
ATOM 947 O O . GLN A 1 116 ? 1.499 -6.211 29.977 1.00 88.75 116 GLN A O 1
ATOM 952 N N . THR A 1 117 ? 2.763 -7.904 30.739 1.00 90.25 117 THR A N 1
ATOM 953 C CA . THR A 1 117 ? 3.111 -8.428 29.414 1.00 90.25 117 THR A CA 1
ATOM 954 C C . THR A 1 117 ? 1.907 -9.118 28.781 1.00 90.25 117 THR A C 1
ATOM 956 O O . THR A 1 117 ? 1.390 -10.084 29.336 1.00 90.25 117 THR A O 1
ATOM 959 N N . LEU A 1 118 ? 1.495 -8.639 27.606 1.00 84.38 118 LEU A N 1
ATOM 960 C CA . LEU A 1 118 ? 0.440 -9.238 26.784 1.00 84.38 118 LEU A CA 1
ATOM 961 C C . LEU A 1 118 ? 1.019 -10.207 25.749 1.00 84.38 118 LEU A C 1
ATOM 963 O O . LEU A 1 118 ? 0.451 -11.267 25.508 1.00 84.38 118 LEU A O 1
ATOM 967 N N . GLN A 1 119 ? 2.149 -9.842 25.135 1.00 81.56 119 GLN A N 1
ATOM 968 C CA . GLN A 1 119 ? 2.846 -10.656 24.137 1.00 81.56 119 GLN A CA 1
ATOM 969 C C . GLN A 1 119 ? 4.350 -10.590 24.382 1.00 81.56 119 GLN A C 1
ATOM 971 O O . GLN A 1 119 ? 4.885 -9.516 24.667 1.00 81.56 119 GLN A O 1
ATOM 976 N N . LYS A 1 120 ? 5.022 -11.736 24.267 1.00 82.94 120 LYS A N 1
ATOM 977 C CA . LYS A 1 120 ? 6.481 -11.844 24.343 1.00 82.94 120 LYS A CA 1
ATOM 978 C C . LYS A 1 120 ? 7.082 -11.947 22.935 1.00 82.94 120 LYS A C 1
ATOM 980 O O . LYS A 1 120 ? 6.376 -12.331 22.002 1.00 82.94 120 LYS A O 1
ATOM 985 N N . PHE A 1 121 ? 8.364 -11.597 22.812 1.00 78.94 121 PHE A N 1
ATOM 986 C CA . PHE A 1 121 ? 9.186 -12.059 21.690 1.00 78.94 121 PHE A CA 1
ATOM 987 C C . PHE A 1 121 ? 9.309 -13.582 21.770 1.00 78.94 121 PHE A C 1
ATOM 989 O O . PHE A 1 121 ? 9.349 -14.116 22.884 1.00 78.94 121 PHE A O 1
ATOM 996 N N . ASP A 1 122 ? 9.321 -14.237 20.617 1.00 72.38 122 ASP A N 1
ATOM 997 C CA . ASP A 1 122 ? 9.385 -15.689 20.499 1.00 72.38 122 ASP A CA 1
ATOM 998 C C . ASP A 1 122 ? 10.503 -16.056 19.504 1.00 72.38 122 ASP A C 1
ATOM 1000 O O . ASP A 1 122 ? 11.641 -15.622 19.711 1.00 72.38 122 ASP A O 1
ATOM 1004 N N . ASP A 1 123 ? 10.207 -16.806 18.440 1.00 69.12 123 ASP A N 1
ATOM 1005 C CA . ASP A 1 123 ? 11.152 -17.268 17.417 1.00 69.12 123 ASP A CA 1
ATOM 1006 C C . ASP A 1 123 ? 10.737 -16.973 15.955 1.00 69.12 123 ASP A C 1
ATOM 1008 O O . ASP A 1 123 ? 11.363 -17.483 15.031 1.00 69.12 123 ASP A O 1
ATOM 1012 N N . PHE A 1 124 ? 9.758 -16.090 15.716 1.00 70.69 124 PHE A N 1
ATOM 1013 C CA . PHE A 1 124 ? 9.126 -15.784 14.412 1.00 70.69 124 PHE A CA 1
ATOM 1014 C C . PHE A 1 124 ? 8.261 -16.894 13.777 1.00 70.69 124 PHE A C 1
ATOM 1016 O O . PHE A 1 124 ? 7.621 -16.611 12.750 1.00 70.69 124 PHE A O 1
ATOM 1023 N N . ASP A 1 125 ? 8.163 -18.096 14.351 1.00 64.31 125 ASP A N 1
ATOM 1024 C CA . ASP A 1 125 ? 7.612 -19.262 13.641 1.00 64.31 125 ASP A CA 1
ATOM 1025 C C . ASP A 1 125 ? 6.126 -19.093 13.264 1.00 64.31 125 ASP A C 1
ATOM 1027 O O . ASP A 1 125 ? 5.733 -19.344 12.121 1.00 64.31 125 ASP A O 1
ATOM 1031 N N . ASP A 1 126 ? 5.312 -18.524 14.156 1.00 58.75 126 ASP A N 1
ATOM 1032 C CA . ASP A 1 126 ? 3.864 -18.346 13.941 1.00 58.75 126 ASP A CA 1
ATOM 1033 C C . ASP A 1 126 ? 3.476 -17.039 13.224 1.00 58.75 126 ASP A C 1
ATOM 1035 O O . ASP A 1 126 ? 2.305 -16.807 12.908 1.00 58.75 126 ASP A O 1
ATOM 1039 N N . LYS A 1 127 ? 4.430 -16.130 12.986 1.00 73.81 127 LYS A N 1
ATOM 1040 C CA . LYS A 1 127 ? 4.145 -14.755 12.506 1.00 73.81 127 LYS A CA 1
ATOM 1041 C C . LYS A 1 127 ? 4.697 -14.462 11.120 1.00 73.81 127 LYS A C 1
ATOM 1043 O O . LYS A 1 127 ? 4.828 -13.304 10.705 1.00 73.81 127 LYS A O 1
ATOM 1048 N N . THR A 1 128 ? 5.013 -15.530 10.412 1.00 84.94 128 THR A N 1
ATOM 1049 C CA . THR A 1 128 ? 5.648 -15.501 9.113 1.00 84.94 128 THR A CA 1
ATOM 1050 C C . THR A 1 128 ? 4.620 -15.769 8.021 1.00 84.94 128 THR A C 1
ATOM 1052 O O . THR A 1 128 ? 3.917 -16.775 8.033 1.00 84.94 128 THR A O 1
ATOM 1055 N N . GLN A 1 129 ? 4.498 -14.847 7.067 1.00 89.56 129 GLN A N 1
ATOM 1056 C CA . GLN A 1 129 ? 3.476 -14.922 6.029 1.00 89.56 129 GLN A CA 1
ATOM 1057 C C . GLN A 1 129 ? 3.941 -14.345 4.692 1.00 89.56 129 GLN A C 1
ATOM 1059 O O . GLN A 1 129 ? 4.796 -13.460 4.610 1.00 89.56 129 GLN A O 1
ATOM 1064 N N . TRP A 1 130 ? 3.290 -14.795 3.621 1.00 91.12 130 TRP A N 1
ATOM 1065 C CA . TRP A 1 130 ? 3.292 -14.060 2.364 1.00 91.12 130 TRP A CA 1
ATOM 1066 C C . TRP A 1 130 ? 2.493 -12.773 2.542 1.00 91.12 130 TRP A C 1
ATOM 1068 O O . TRP A 1 130 ? 1.263 -12.804 2.607 1.00 91.12 130 TRP A O 1
ATOM 1078 N N . GLU A 1 131 ? 3.187 -11.643 2.610 1.00 89.44 131 GLU A N 1
ATOM 1079 C CA . GLU A 1 131 ? 2.566 -10.320 2.584 1.00 89.44 131 GLU A CA 1
ATOM 1080 C C . GLU A 1 131 ? 1.848 -10.115 1.246 1.00 89.44 131 GLU A C 1
ATOM 1082 O O . GLU A 1 131 ? 0.709 -9.658 1.192 1.00 89.44 131 GLU A O 1
ATOM 1087 N N . GLN A 1 132 ? 2.502 -10.523 0.160 1.00 91.38 132 GLN A N 1
ATOM 1088 C CA . GLN A 1 132 ? 1.976 -10.471 -1.195 1.00 91.38 132 GLN A CA 1
ATOM 1089 C C . GLN A 1 132 ? 2.663 -11.535 -2.044 1.00 91.38 132 GLN A C 1
ATOM 1091 O O . GLN A 1 132 ? 3.851 -11.798 -1.893 1.00 91.38 132 GLN A O 1
ATOM 1096 N N . TYR A 1 133 ? 1.934 -12.117 -2.983 1.00 95.31 133 TYR A N 1
ATOM 1097 C CA . TYR A 1 133 ? 2.547 -12.811 -4.107 1.00 95.31 133 TYR A CA 1
ATOM 1098 C C . TYR A 1 133 ? 1.674 -12.593 -5.328 1.00 95.31 133 TYR A C 1
ATOM 1100 O O . TYR A 1 133 ? 0.452 -12.653 -5.234 1.00 95.31 133 TYR A O 1
ATOM 1108 N N . ARG A 1 134 ? 2.288 -12.328 -6.470 1.00 95.31 134 ARG A N 1
ATOM 1109 C CA . ARG A 1 134 ? 1.603 -12.243 -7.757 1.00 95.31 134 ARG A CA 1
ATOM 1110 C C . ARG A 1 134 ? 2.555 -12.715 -8.834 1.00 95.31 134 ARG A C 1
ATOM 1112 O O . ARG A 1 134 ? 3.720 -12.331 -8.838 1.00 95.31 134 ARG A O 1
ATOM 1119 N N . PHE A 1 135 ? 2.064 -13.567 -9.715 1.00 97.44 135 PHE A N 1
ATOM 1120 C CA . PHE A 1 135 ? 2.838 -14.108 -10.823 1.00 97.44 135 PHE A CA 1
ATOM 1121 C C . PHE A 1 135 ? 1.931 -14.308 -12.026 1.00 97.44 135 PHE A C 1
ATOM 1123 O O . PHE A 1 135 ? 0.721 -14.486 -11.878 1.00 97.44 135 PHE A O 1
ATOM 1130 N N . GLY A 1 136 ? 2.505 -14.267 -13.220 1.00 97.69 136 GLY A N 1
ATOM 1131 C CA . GLY A 1 136 ? 1.722 -14.393 -14.437 1.00 97.69 136 GLY A CA 1
ATOM 1132 C C . GLY A 1 136 ? 2.510 -14.048 -15.681 1.00 97.69 136 GLY A C 1
ATOM 1133 O O . GLY A 1 136 ? 3.727 -14.225 -15.729 1.00 97.69 136 GLY A O 1
ATOM 1134 N N . ILE A 1 137 ? 1.792 -13.560 -16.685 1.00 98.06 137 ILE A N 1
ATOM 1135 C CA . ILE A 1 137 ? 2.341 -13.199 -17.988 1.00 98.06 137 ILE A CA 1
ATOM 1136 C C . ILE A 1 137 ? 2.090 -11.713 -18.212 1.00 98.06 137 ILE A C 1
ATOM 1138 O O . ILE A 1 137 ? 1.007 -11.204 -17.924 1.00 98.06 137 ILE A O 1
ATOM 1142 N N . GLU A 1 138 ? 3.092 -11.030 -18.747 1.00 97.25 138 GLU A N 1
ATOM 1143 C CA . GLU A 1 138 ? 2.982 -9.657 -19.216 1.00 97.25 138 GLU A CA 1
ATOM 1144 C C . GLU A 1 138 ? 3.267 -9.611 -20.712 1.00 97.25 138 GLU A C 1
ATOM 1146 O O . GLU A 1 138 ? 4.241 -10.207 -21.176 1.00 97.25 138 GLU A O 1
ATOM 1151 N N . HIS A 1 139 ? 2.407 -8.910 -21.447 1.00 95.44 139 HIS A N 1
ATOM 1152 C CA . HIS A 1 139 ? 2.625 -8.540 -22.836 1.00 95.44 139 HIS A CA 1
ATOM 1153 C C . HIS A 1 139 ? 2.761 -7.020 -22.928 1.00 95.44 139 HIS A C 1
ATOM 1155 O O . HIS A 1 139 ? 1.884 -6.300 -22.450 1.00 95.44 139 HIS A O 1
ATOM 1161 N N . ASP A 1 140 ? 3.795 -6.522 -23.600 1.00 89.56 140 ASP A N 1
ATOM 1162 C CA . ASP A 1 140 ? 4.154 -5.095 -23.569 1.00 89.56 140 ASP A CA 1
ATOM 1163 C C . ASP A 1 140 ? 3.031 -4.167 -24.067 1.00 89.56 140 ASP A C 1
ATOM 1165 O O . ASP A 1 140 ? 2.831 -3.082 -23.516 1.00 89.56 140 ASP A O 1
ATOM 1169 N N . ASP A 1 141 ? 2.244 -4.630 -25.044 1.00 90.00 141 ASP A N 1
ATOM 1170 C CA . ASP A 1 141 ? 1.083 -3.905 -25.584 1.00 90.00 141 ASP A CA 1
ATOM 1171 C C . ASP A 1 141 ? -0.227 -4.105 -24.784 1.00 90.00 141 ASP A C 1
ATOM 1173 O O . ASP A 1 141 ? -1.047 -3.190 -24.717 1.00 90.00 141 ASP A O 1
ATOM 1177 N N . TYR A 1 142 ? -0.450 -5.270 -24.157 1.00 92.06 142 TYR A N 1
ATOM 1178 C CA . TYR A 1 142 ? -1.761 -5.637 -23.579 1.00 92.06 142 TYR A CA 1
ATOM 1179 C C . TYR A 1 142 ? -1.815 -5.600 -22.055 1.00 92.06 142 TYR A C 1
ATOM 1181 O O . TYR A 1 142 ? -2.904 -5.600 -21.479 1.00 92.06 142 TYR A O 1
ATOM 1189 N N . GLY A 1 143 ? -0.662 -5.548 -21.401 1.00 94.81 143 GLY A N 1
ATOM 1190 C CA . GLY A 1 143 ? -0.555 -5.513 -19.955 1.00 94.81 143 GLY A CA 1
ATOM 1191 C C . GLY A 1 143 ? -0.244 -6.850 -19.330 1.00 94.81 143 GLY A C 1
ATOM 1192 O O . GLY A 1 143 ? 0.145 -7.821 -19.983 1.00 94.81 143 GLY A O 1
ATOM 1193 N N . SER A 1 144 ? -0.421 -6.870 -18.021 1.00 97.00 144 SER A N 1
ATOM 1194 C CA . SER A 1 144 ? -0.142 -8.015 -17.174 1.00 97.00 144 SER A CA 1
ATOM 1195 C C . SER A 1 144 ? -1.426 -8.720 -16.765 1.00 97.00 144 SER A C 1
ATOM 1197 O O . SER A 1 144 ? -2.385 -8.081 -16.335 1.00 97.00 144 SER A O 1
ATOM 1199 N N . PHE A 1 145 ? -1.429 -10.047 -16.863 1.00 98.00 145 PHE A N 1
ATOM 1200 C CA . PHE A 1 145 ? -2.448 -10.907 -16.273 1.00 98.00 145 PHE A CA 1
ATOM 1201 C C . PHE A 1 145 ? -1.781 -11.841 -15.268 1.00 98.00 145 PHE A C 1
ATOM 1203 O O . PHE A 1 145 ? -0.854 -12.579 -15.611 1.00 98.00 145 PHE A O 1
ATOM 1210 N N . MET A 1 146 ? -2.231 -11.796 -14.017 1.00 97.44 146 MET A N 1
ATOM 1211 C CA . MET A 1 146 ? -1.584 -12.475 -12.898 1.00 97.44 146 MET A CA 1
ATOM 1212 C C . MET A 1 146 ? -2.584 -13.233 -12.032 1.00 97.44 146 MET A C 1
ATOM 1214 O O . MET A 1 146 ? -3.778 -12.940 -12.016 1.00 97.44 146 MET A O 1
ATOM 1218 N N . TYR A 1 147 ? -2.056 -14.163 -11.247 1.00 97.38 147 TYR A N 1
ATOM 1219 C CA . TYR A 1 147 ? -2.747 -14.797 -10.137 1.00 97.38 147 TYR A CA 1
ATOM 1220 C C . TYR A 1 147 ? -1.986 -14.537 -8.832 1.00 97.38 147 TYR A C 1
ATOM 1222 O O . TYR A 1 147 ? -0.749 -14.547 -8.827 1.00 97.38 147 TYR A O 1
ATOM 1230 N N . GLY A 1 148 ? -2.688 -14.279 -7.725 1.00 95.31 148 GLY A N 1
ATOM 1231 C CA . GLY A 1 148 ? -1.992 -13.918 -6.493 1.00 95.31 148 GLY A CA 1
ATOM 1232 C C . GLY A 1 148 ? -2.818 -13.591 -5.251 1.00 95.31 148 GLY A C 1
ATOM 1233 O O . GLY A 1 148 ? -4.042 -13.727 -5.217 1.00 95.31 148 GLY A O 1
ATOM 1234 N N . LYS A 1 149 ? -2.093 -13.136 -4.223 1.00 93.00 149 LYS A N 1
ATOM 1235 C CA . LYS A 1 149 ? -2.590 -12.475 -3.013 1.00 93.00 149 LYS A CA 1
ATOM 1236 C C . LYS A 1 149 ? -2.353 -10.972 -3.117 1.00 93.00 149 LYS A C 1
ATOM 1238 O O . LYS A 1 149 ? -1.199 -10.543 -3.144 1.00 93.00 149 LYS A O 1
ATOM 1243 N N . HIS A 1 150 ? -3.428 -10.185 -3.150 1.00 90.38 150 HIS A N 1
ATOM 1244 C CA . HIS A 1 150 ? -3.368 -8.723 -3.233 1.00 90.38 150 HIS A CA 1
ATOM 1245 C C . HIS A 1 150 ? -4.667 -8.070 -2.729 1.00 90.38 150 HIS A C 1
ATOM 1247 O O . HIS A 1 150 ? -5.688 -8.737 -2.549 1.00 90.38 150 HIS A O 1
ATOM 1253 N N . THR A 1 151 ? -4.632 -6.757 -2.526 1.00 89.69 151 THR A N 1
ATOM 1254 C CA . THR A 1 151 ? -5.814 -5.905 -2.315 1.00 89.69 151 THR A CA 1
ATOM 1255 C C . THR A 1 151 ? -6.738 -5.911 -3.543 1.00 89.69 151 THR A C 1
ATOM 1257 O O . THR A 1 151 ? -6.389 -6.484 -4.580 1.00 89.69 151 THR A O 1
ATOM 1260 N N . ALA A 1 152 ? -7.962 -5.397 -3.414 1.00 90.75 152 ALA A N 1
ATOM 1261 C CA . ALA A 1 152 ? -8.929 -5.368 -4.511 1.00 90.75 152 ALA A CA 1
ATOM 1262 C C . ALA A 1 152 ? -8.631 -4.247 -5.530 1.00 90.75 152 ALA A C 1
ATOM 1264 O O . ALA A 1 152 ? -8.867 -4.431 -6.725 1.00 90.75 152 ALA A O 1
ATOM 1265 N N . THR A 1 153 ? -8.057 -3.140 -5.077 1.00 91.06 153 THR A N 1
ATOM 1266 C CA . THR A 1 153 ? -7.645 -1.960 -5.836 1.00 91.06 153 THR A CA 1
ATOM 1267 C C . THR A 1 153 ? -6.222 -1.531 -5.426 1.00 91.06 153 THR A C 1
ATOM 1269 O O . THR A 1 153 ? -5.645 -2.038 -4.457 1.00 91.06 153 THR A O 1
ATOM 1272 N N . TRP A 1 154 ? -5.591 -0.673 -6.229 1.00 88.88 154 TRP A N 1
ATOM 1273 C CA . TRP A 1 154 ? -4.184 -0.255 -6.129 1.00 88.88 154 TRP A CA 1
ATOM 1274 C C . TRP A 1 154 ? -4.043 1.226 -5.801 1.00 88.88 154 TRP A C 1
ATOM 1276 O O . TRP A 1 154 ? -3.027 1.637 -5.243 1.00 88.88 154 TRP A O 1
ATOM 1286 N N . SER A 1 155 ? -5.027 2.039 -6.173 1.00 87.69 155 SER A N 1
ATOM 1287 C CA . SER A 1 155 ? -4.926 3.496 -6.083 1.00 87.69 155 SER A CA 1
ATOM 1288 C C . SER A 1 155 ? -4.710 4.004 -4.660 1.00 87.69 155 SER A C 1
ATOM 1290 O O . SER A 1 155 ? -4.027 5.005 -4.478 1.00 87.69 155 SER A O 1
ATOM 1292 N N . PHE A 1 156 ? -5.203 3.300 -3.637 1.00 85.88 156 PHE A N 1
ATOM 1293 C CA . PHE A 1 156 ? -5.003 3.699 -2.243 1.00 85.88 156 PHE A CA 1
ATOM 1294 C C . PHE A 1 156 ? -3.519 3.737 -1.831 1.00 85.88 156 PHE A C 1
ATOM 1296 O O . PHE A 1 156 ? -3.158 4.509 -0.947 1.00 85.88 156 PHE A O 1
ATOM 1303 N N . PHE A 1 157 ? -2.630 2.992 -2.507 1.00 89.31 157 PHE A N 1
ATOM 1304 C CA . PHE A 1 157 ? -1.192 3.036 -2.223 1.00 89.31 157 PHE A CA 1
ATOM 1305 C C . PHE A 1 157 ? -0.553 4.397 -2.538 1.00 89.31 157 PHE A C 1
ATOM 1307 O O . PHE A 1 157 ? 0.581 4.632 -2.127 1.00 89.31 157 PHE A O 1
ATOM 1314 N N . THR A 1 158 ? -1.238 5.334 -3.213 1.00 89.50 158 THR A N 1
ATOM 1315 C CA . THR A 1 158 ? -0.693 6.691 -3.409 1.00 89.50 158 THR A CA 1
ATOM 1316 C C . THR A 1 158 ? -0.357 7.383 -2.098 1.00 89.50 158 THR A C 1
ATOM 1318 O O . THR A 1 158 ? 0.572 8.192 -2.080 1.00 89.50 158 THR A O 1
ATOM 1321 N N . VAL A 1 159 ? -1.084 7.065 -1.024 1.00 88.38 159 VAL A N 1
ATOM 1322 C CA . VAL A 1 159 ? -0.887 7.637 0.311 1.00 88.38 159 VAL A CA 1
ATOM 1323 C C . VAL A 1 159 ? -0.032 6.753 1.228 1.00 88.38 159 VAL A C 1
ATOM 1325 O O . VAL A 1 159 ? 0.044 7.030 2.420 1.00 88.38 159 VAL A O 1
ATOM 1328 N N . ASP A 1 160 ? 0.637 5.723 0.690 1.00 86.94 160 ASP A N 1
ATOM 1329 C CA . ASP A 1 160 ? 1.629 4.896 1.397 1.00 86.94 160 ASP A CA 1
ATOM 1330 C C . ASP A 1 160 ? 2.868 5.735 1.757 1.00 86.94 160 ASP A C 1
ATOM 1332 O O . ASP A 1 160 ? 3.904 5.715 1.087 1.00 86.94 160 ASP A O 1
ATOM 1336 N N . MET A 1 161 ? 2.717 6.562 2.790 1.00 85.81 161 MET A N 1
ATOM 1337 C CA . MET A 1 161 ? 3.732 7.473 3.296 1.00 85.81 161 MET A CA 1
ATOM 1338 C C . MET A 1 161 ? 3.661 7.619 4.813 1.00 85.81 161 MET A C 1
ATOM 1340 O O . MET A 1 161 ? 2.595 7.539 5.427 1.00 85.81 161 MET A O 1
ATOM 1344 N N . GLY A 1 162 ? 4.817 7.897 5.413 1.00 84.25 162 GLY A N 1
ATOM 1345 C CA . GLY A 1 162 ? 4.938 8.039 6.860 1.00 84.25 162 GLY A CA 1
ATOM 1346 C C . GLY A 1 162 ? 4.498 6.787 7.626 1.00 84.25 162 GLY A C 1
ATOM 1347 O O . GLY A 1 162 ? 4.390 5.690 7.080 1.00 84.25 162 GLY A O 1
ATOM 1348 N N . SER A 1 163 ? 4.264 6.953 8.923 1.00 83.38 163 SER A N 1
ATOM 1349 C CA . SER A 1 163 ? 3.836 5.883 9.827 1.00 83.38 163 SER A CA 1
ATOM 1350 C C . SER A 1 163 ? 2.326 5.614 9.794 1.00 83.38 163 SER A C 1
ATOM 1352 O O . SER A 1 163 ? 1.901 4.542 10.225 1.00 83.38 163 SER A O 1
ATOM 1354 N N . GLN A 1 164 ? 1.536 6.561 9.271 1.00 77.88 164 GLN A N 1
ATOM 1355 C CA . GLN A 1 164 ? 0.069 6.535 9.299 1.00 77.88 164 GLN A CA 1
ATOM 1356 C C . GLN A 1 164 ? -0.572 6.194 7.944 1.00 77.88 164 GLN A C 1
ATOM 1358 O O . GLN A 1 164 ? -1.707 5.733 7.916 1.00 77.88 164 GLN A O 1
ATOM 1363 N N . GLY A 1 165 ? 0.140 6.373 6.823 1.00 69.88 165 GLY A N 1
ATOM 1364 C CA . GLY A 1 165 ? -0.460 6.462 5.488 1.00 69.88 165 GLY A CA 1
ATOM 1365 C C . GLY A 1 165 ? -1.467 5.376 5.120 1.00 69.88 165 GLY A C 1
ATOM 1366 O O . GLY A 1 165 ? -2.584 5.685 4.728 1.00 69.88 165 GLY A O 1
ATOM 1367 N N . LEU A 1 166 ? -1.103 4.105 5.298 1.00 73.38 166 LEU A N 1
ATOM 1368 C CA . LEU A 1 166 ? -1.982 2.968 4.990 1.00 73.38 166 LEU A CA 1
ATOM 1369 C C . LEU A 1 166 ? -2.937 2.570 6.129 1.00 73.38 166 LEU A C 1
ATOM 1371 O O . LEU A 1 166 ? -3.730 1.648 5.955 1.00 73.38 166 LEU A O 1
ATOM 1375 N N . LEU A 1 167 ? -2.831 3.187 7.309 1.00 68.81 167 LEU A N 1
ATOM 1376 C CA . LEU A 1 167 ? -3.663 2.848 8.470 1.00 68.81 167 LEU A CA 1
ATOM 1377 C C . LEU A 1 167 ? -5.011 3.584 8.441 1.00 68.81 167 LEU A C 1
ATOM 1379 O O . LEU A 1 167 ? -6.013 3.005 8.858 1.00 68.81 167 LEU A O 1
ATOM 1383 N N . ASP A 1 168 ? -5.057 4.798 7.885 1.00 63.69 168 ASP A N 1
ATOM 1384 C CA . ASP A 1 168 ? -6.238 5.682 7.931 1.00 63.69 168 ASP A CA 1
ATOM 1385 C C . ASP A 1 168 ? -7.010 5.754 6.601 1.00 63.69 168 ASP A C 1
ATOM 1387 O O . ASP A 1 168 ? -7.793 6.670 6.349 1.00 63.69 168 ASP A O 1
ATOM 1391 N N . THR A 1 169 ? -6.804 4.791 5.703 1.00 67.31 169 THR A N 1
ATOM 1392 C CA . THR A 1 169 ? -7.395 4.815 4.358 1.00 67.31 169 THR A CA 1
ATOM 1393 C C . THR A 1 169 ? -8.525 3.819 4.185 1.00 67.31 169 THR A C 1
ATOM 1395 O O . THR A 1 169 ? -8.295 2.614 4.209 1.00 67.31 169 THR A O 1
ATOM 1398 N N . GLN A 1 170 ? -9.717 4.328 3.865 1.00 74.56 170 GLN A N 1
ATOM 1399 C CA . GLN A 1 170 ? -10.875 3.494 3.526 1.00 74.56 170 GLN A CA 1
ATOM 1400 C C . GLN A 1 170 ? -10.865 2.967 2.074 1.00 74.56 170 GLN A C 1
ATOM 1402 O O . GLN A 1 170 ? -11.524 1.966 1.812 1.00 74.56 170 GLN A O 1
ATOM 1407 N N . ALA A 1 171 ? -10.142 3.611 1.136 1.00 54.81 171 ALA A N 1
ATOM 1408 C CA . ALA A 1 171 ? -10.247 3.371 -0.322 1.00 54.81 171 ALA A CA 1
ATOM 1409 C C . ALA A 1 171 ? -9.946 1.948 -0.819 1.00 54.81 171 ALA A C 1
ATOM 1411 O O . ALA A 1 171 ? -10.309 1.652 -1.954 1.00 54.81 171 ALA A O 1
ATOM 1412 N N . ASP A 1 172 ? -9.275 1.114 -0.024 1.00 55.47 172 ASP A N 1
ATOM 1413 C CA . ASP A 1 172 ? -9.172 -0.339 -0.200 1.00 55.47 172 ASP A CA 1
ATOM 1414 C C . ASP A 1 172 ? -8.368 -0.916 0.966 1.00 55.47 172 ASP A C 1
ATOM 1416 O O . ASP A 1 172 ? -7.401 -0.302 1.407 1.00 55.47 172 ASP A O 1
ATOM 1420 N N . ALA A 1 173 ? -8.611 -2.104 1.494 1.00 49.75 173 ALA A N 1
ATOM 1421 C CA . ALA A 1 173 ? -9.631 -3.133 1.312 1.00 49.75 173 ALA A CA 1
ATOM 1422 C C . ALA A 1 173 ? -9.584 -3.943 2.609 1.00 49.75 173 ALA A C 1
ATOM 1424 O O . ALA A 1 173 ? -8.730 -3.705 3.469 1.00 49.75 173 ALA A O 1
ATOM 1425 N N . GLY A 1 174 ? -10.423 -4.955 2.737 1.00 54.09 174 GLY A N 1
ATOM 1426 C CA . GLY A 1 174 ? -10.475 -5.808 3.897 1.00 54.09 174 GLY A CA 1
ATOM 1427 C C . GLY A 1 174 ? -9.277 -6.741 3.954 1.00 54.09 174 GLY A C 1
ATOM 1428 O O . GLY A 1 174 ? -9.449 -7.937 3.953 1.00 54.09 174 GLY A O 1
ATOM 1429 N N . ALA A 1 175 ? -8.059 -6.220 4.044 1.00 72.38 175 ALA A N 1
ATOM 1430 C CA . ALA A 1 175 ? -6.806 -6.943 3.902 1.00 72.38 175 ALA A CA 1
ATOM 1431 C C . ALA A 1 175 ? -6.572 -7.558 2.504 1.00 72.38 175 ALA A C 1
ATOM 1433 O O . ALA A 1 175 ? -7.380 -7.505 1.578 1.00 72.38 175 ALA A O 1
ATOM 1434 N N . LYS A 1 176 ? -5.364 -8.097 2.323 1.00 85.69 176 LYS A N 1
ATOM 1435 C CA . LYS A 1 176 ? -4.975 -8.848 1.126 1.00 85.69 176 LYS A CA 1
ATOM 1436 C C . LYS A 1 176 ? -5.434 -10.295 1.281 1.00 85.69 176 LYS A C 1
ATOM 1438 O O . LYS A 1 176 ? -4.935 -10.995 2.161 1.00 85.69 176 LYS A O 1
ATOM 1443 N N . ASN A 1 177 ? -6.262 -10.785 0.370 1.00 86.75 177 ASN A N 1
ATOM 1444 C CA . ASN A 1 177 ? -6.619 -12.201 0.262 1.00 86.75 177 ASN A CA 1
ATOM 1445 C C . ASN A 1 177 ? -5.976 -12.858 -0.964 1.00 86.75 177 ASN A C 1
ATOM 1447 O O . ASN A 1 177 ? -5.681 -12.209 -1.970 1.00 86.75 177 ASN A O 1
ATOM 1451 N N . ALA A 1 178 ? -5.708 -14.155 -0.824 1.00 89.81 178 ALA A N 1
ATOM 1452 C CA . ALA A 1 178 ? -5.192 -15.025 -1.874 1.00 89.81 178 ALA A CA 1
ATOM 1453 C C . ALA A 1 178 ? -6.293 -15.414 -2.870 1.00 89.81 178 ALA A C 1
ATOM 1455 O O . ALA A 1 178 ? -7.473 -15.270 -2.576 1.00 89.81 178 ALA A O 1
ATOM 1456 N N . GLY A 1 179 ? -5.906 -15.955 -4.027 1.00 90.88 179 GLY A N 1
ATOM 1457 C CA . GLY A 1 179 ? -6.863 -16.528 -4.978 1.00 90.88 179 GLY A CA 1
ATOM 1458 C C . GLY A 1 179 ? -7.389 -15.569 -6.045 1.00 90.88 179 GLY A C 1
ATOM 1459 O O . GLY A 1 179 ? -8.347 -15.901 -6.745 1.00 90.88 179 GLY A O 1
ATOM 1460 N N . LYS A 1 180 ? -6.772 -14.391 -6.197 1.00 93.38 180 LYS A N 1
ATOM 1461 C CA . LYS A 1 180 ? -7.232 -13.371 -7.142 1.00 93.38 180 LYS A CA 1
ATOM 1462 C C . LYS A 1 180 ? -6.618 -13.530 -8.518 1.00 93.38 180 LYS A C 1
ATOM 1464 O O . LYS A 1 180 ? -5.409 -13.714 -8.635 1.00 93.38 180 LYS A O 1
ATOM 1469 N N . PHE A 1 181 ? -7.437 -13.333 -9.542 1.00 97.31 181 PHE A N 1
ATOM 1470 C CA . PHE A 1 181 ? -6.986 -12.921 -10.866 1.00 97.31 181 PHE A CA 1
ATOM 1471 C C . PHE A 1 181 ? -6.806 -11.411 -10.879 1.00 97.31 181 PHE A C 1
ATOM 1473 O O . PHE A 1 181 ? -7.673 -10.685 -10.394 1.00 97.31 181 PHE A O 1
ATOM 1480 N N . LEU A 1 182 ? -5.687 -10.950 -11.420 1.00 96.56 182 LEU A N 1
ATOM 1481 C CA . LEU A 1 182 ? -5.285 -9.552 -11.418 1.00 96.56 182 LEU A CA 1
ATOM 1482 C C . LEU A 1 182 ? -4.930 -9.125 -12.839 1.00 96.56 182 LEU A C 1
ATOM 1484 O O . LEU A 1 182 ? -4.251 -9.858 -13.558 1.00 96.56 182 LEU A O 1
ATOM 1488 N N . TYR A 1 183 ? -5.339 -7.921 -13.206 1.00 97.56 183 TYR A N 1
ATOM 1489 C CA . TYR A 1 183 ? -4.938 -7.252 -14.430 1.00 97.56 183 TYR A CA 1
ATOM 1490 C C . TYR A 1 183 ? -4.345 -5.889 -14.092 1.00 97.56 183 TYR A C 1
ATOM 1492 O O . TYR A 1 183 ? -4.877 -5.181 -13.237 1.00 97.56 183 TYR A O 1
ATOM 1500 N N . LYS A 1 184 ? -3.258 -5.511 -14.761 1.00 95.31 184 LYS A N 1
ATOM 1501 C CA . LYS A 1 184 ? -2.694 -4.162 -14.666 1.00 95.31 184 LYS A CA 1
ATOM 1502 C C . LYS A 1 184 ? -2.099 -3.766 -16.007 1.00 95.31 184 LYS A C 1
ATOM 1504 O O . LYS A 1 184 ? -1.297 -4.517 -16.571 1.00 95.31 184 LYS A O 1
ATOM 1509 N N . LYS A 1 185 ? -2.473 -2.583 -16.484 1.00 93.31 185 LYS A N 1
ATOM 1510 C CA . LYS A 1 185 ? -1.912 -1.956 -17.671 1.00 93.31 185 LYS A CA 1
ATOM 1511 C C . LYS A 1 185 ? -1.706 -0.474 -17.438 1.00 93.31 185 LYS A C 1
ATOM 1513 O O . LYS A 1 185 ? -2.627 0.256 -17.077 1.00 93.31 185 LYS A O 1
ATOM 1518 N N . GLN A 1 186 ? -0.492 -0.051 -17.721 1.00 89.31 186 GLN A N 1
ATOM 1519 C CA . GLN A 1 186 ? -0.135 1.321 -17.940 1.00 89.31 186 GLN A CA 1
ATOM 1520 C C . GLN A 1 186 ? 0.041 1.545 -19.443 1.00 89.31 186 GLN A C 1
ATOM 1522 O O . GLN A 1 186 ? 0.860 0.911 -20.116 1.00 89.31 186 GLN A O 1
ATOM 1527 N N . PHE A 1 187 ? -0.795 2.418 -19.985 1.00 88.44 187 PHE A N 1
ATOM 1528 C CA . PHE A 1 187 ? -0.796 2.758 -21.396 1.00 88.44 187 PHE A CA 1
ATOM 1529 C C . PHE A 1 187 ? 0.241 3.841 -21.678 1.00 88.44 187 PHE A C 1
ATOM 1531 O O . PHE A 1 187 ? 0.548 4.675 -20.823 1.00 88.44 187 PHE A O 1
ATOM 1538 N N . ASP A 1 188 ? 0.742 3.866 -22.911 1.00 83.94 188 ASP A N 1
ATOM 1539 C CA . ASP A 1 188 ? 1.752 4.845 -23.313 1.00 83.94 188 ASP A CA 1
ATOM 1540 C C . ASP A 1 188 ? 1.209 6.278 -23.263 1.00 83.94 188 ASP A C 1
ATOM 1542 O O . ASP A 1 188 ? 1.969 7.210 -23.077 1.00 83.94 188 ASP A O 1
ATOM 1546 N N . ASN A 1 189 ? -0.104 6.496 -23.345 1.00 86.12 189 ASN A N 1
ATOM 1547 C CA . ASN A 1 189 ? -0.720 7.814 -23.143 1.00 86.12 189 ASN A CA 1
ATOM 1548 C C . ASN A 1 189 ? -0.976 8.150 -21.658 1.00 86.12 189 ASN A C 1
ATOM 1550 O O . ASN A 1 189 ? -1.856 8.955 -21.356 1.00 86.12 189 ASN A O 1
ATOM 1554 N N . ASN A 1 190 ? -0.244 7.511 -20.741 1.00 89.06 190 ASN A N 1
ATOM 1555 C CA . ASN A 1 190 ? -0.330 7.660 -19.288 1.00 89.06 190 ASN A CA 1
ATOM 1556 C C . ASN A 1 190 ? -1.647 7.195 -18.639 1.00 89.06 190 ASN A C 1
ATOM 1558 O O . ASN A 1 190 ? -1.779 7.293 -17.416 1.00 89.06 190 ASN A O 1
ATOM 1562 N N . LEU A 1 191 ? -2.596 6.639 -19.402 1.00 91.62 191 LEU A N 1
ATOM 1563 C CA . LEU A 1 191 ? -3.767 5.994 -18.809 1.00 91.62 191 LEU A CA 1
ATOM 1564 C C . LEU A 1 191 ? -3.343 4.784 -17.975 1.00 91.62 191 LEU A C 1
ATOM 1566 O O . LEU A 1 191 ? -2.438 4.035 -18.340 1.00 91.62 191 LEU A O 1
ATOM 1570 N N . PHE A 1 192 ? -4.051 4.583 -16.875 1.00 92.38 192 PHE A N 1
ATOM 1571 C CA . PHE A 1 192 ? -3.865 3.480 -15.951 1.00 92.38 192 PHE A CA 1
ATOM 1572 C C . PHE A 1 192 ? -5.158 2.682 -15.836 1.00 92.38 192 PHE A C 1
ATOM 1574 O O . PHE A 1 192 ? -6.233 3.257 -15.646 1.00 92.38 192 PHE A O 1
ATOM 1581 N N . LEU A 1 193 ? -5.043 1.361 -15.914 1.00 95.44 193 LEU A N 1
ATOM 1582 C CA . LEU A 1 193 ? -6.128 0.431 -15.641 1.00 95.44 193 LEU A CA 1
ATOM 1583 C C . LEU A 1 193 ? -5.603 -0.711 -14.776 1.00 95.44 193 LEU A C 1
ATOM 1585 O O . LEU A 1 193 ? -4.646 -1.392 -15.149 1.00 95.44 193 LEU A O 1
ATOM 1589 N N . ALA A 1 194 ? -6.266 -0.966 -13.655 1.00 95.38 194 ALA A N 1
ATOM 1590 C CA . ALA A 1 194 ? -6.081 -2.187 -12.887 1.00 95.38 194 ALA A CA 1
ATOM 1591 C C . ALA A 1 194 ? -7.430 -2.820 -12.557 1.00 95.38 194 ALA A C 1
ATOM 1593 O O . ALA A 1 194 ? -8.451 -2.143 -12.458 1.00 95.38 194 ALA A O 1
ATOM 1594 N N . GLY A 1 195 ? -7.434 -4.139 -12.413 1.00 95.56 195 GLY A N 1
ATOM 1595 C CA . GLY A 1 195 ? -8.621 -4.896 -12.056 1.00 95.56 195 GLY A CA 1
ATOM 1596 C C . GLY A 1 195 ? -8.265 -6.144 -11.267 1.00 95.56 195 GLY A C 1
ATOM 1597 O O . GLY A 1 195 ? -7.214 -6.749 -11.480 1.00 95.56 195 GLY A O 1
ATOM 1598 N N . SER A 1 196 ? -9.152 -6.551 -10.368 1.00 95.44 196 SER A N 1
ATOM 1599 C CA . SER A 1 196 ? -9.020 -7.791 -9.615 1.00 95.44 196 SER A CA 1
ATOM 1600 C C . SER A 1 196 ? -10.349 -8.535 -9.504 1.00 95.44 196 SER A C 1
ATOM 1602 O O . SER A 1 196 ? -11.423 -7.931 -9.479 1.00 95.44 196 SER A O 1
ATOM 1604 N N . TYR A 1 197 ? -10.272 -9.863 -9.431 1.00 95.56 197 TYR A N 1
ATOM 1605 C CA . TYR A 1 197 ? -11.410 -10.742 -9.174 1.00 95.56 197 TYR A CA 1
ATOM 1606 C C . TYR A 1 197 ? -10.964 -11.968 -8.371 1.00 95.56 197 TYR A C 1
ATOM 1608 O O . TYR A 1 197 ? -10.111 -12.736 -8.820 1.00 95.56 197 TYR A O 1
ATOM 1616 N N . ASP A 1 198 ? -11.563 -12.176 -7.201 1.00 93.38 198 ASP A N 1
ATOM 1617 C CA . ASP A 1 198 ? -11.438 -13.405 -6.418 1.00 93.38 198 ASP A CA 1
ATOM 1618 C C . ASP A 1 198 ? -12.572 -14.381 -6.764 1.00 93.38 198 ASP A C 1
ATOM 1620 O O . ASP A 1 198 ? -13.762 -14.069 -6.645 1.00 93.38 198 ASP A O 1
ATOM 1624 N N . ARG A 1 199 ? -12.209 -15.606 -7.153 1.00 88.62 199 ARG A N 1
ATOM 1625 C CA . ARG A 1 199 ? -13.177 -16.649 -7.495 1.00 88.62 199 ARG A CA 1
ATOM 1626 C C . ARG A 1 199 ? -13.961 -17.166 -6.287 1.00 88.62 199 ARG A C 1
ATOM 1628 O O . ARG A 1 199 ? -15.121 -17.539 -6.487 1.00 88.62 199 ARG A O 1
ATOM 1635 N N . GLU A 1 200 ? -13.357 -17.258 -5.108 1.00 90.00 200 GLU A N 1
ATOM 1636 C CA . GLU A 1 200 ? -13.998 -17.803 -3.907 1.00 90.00 200 GLU A CA 1
ATOM 1637 C C . GLU A 1 200 ? -14.881 -16.741 -3.259 1.00 90.00 200 GLU A C 1
ATOM 1639 O O . GLU A 1 200 ? -16.102 -16.909 -3.214 1.00 90.00 200 GLU A O 1
ATOM 1644 N N . SER A 1 201 ? -14.289 -15.608 -2.872 1.00 90.50 201 SER A N 1
ATOM 1645 C CA . SER A 1 201 ? -15.029 -14.559 -2.172 1.00 90.50 201 SER A CA 1
ATOM 1646 C C . SER A 1 201 ? -15.949 -13.739 -3.075 1.00 90.50 201 SER A C 1
ATOM 1648 O O . SER A 1 201 ? -16.868 -13.104 -2.567 1.00 90.50 201 SER A O 1
ATOM 1650 N N . LYS A 1 202 ? -15.754 -13.753 -4.403 1.00 92.88 202 LYS A N 1
ATOM 1651 C CA . LYS A 1 202 ? -16.445 -12.870 -5.371 1.00 92.88 202 LYS A CA 1
ATOM 1652 C C . LYS A 1 202 ? -16.143 -11.385 -5.168 1.00 92.88 202 LYS A C 1
ATOM 1654 O O . LYS A 1 202 ? -16.929 -10.532 -5.584 1.00 92.88 202 LYS A O 1
ATOM 1659 N N . ILE A 1 203 ? -15.032 -11.074 -4.505 1.00 93.31 203 ILE A N 1
ATOM 1660 C CA . ILE A 1 203 ? -14.562 -9.701 -4.356 1.00 93.31 203 ILE A CA 1
ATOM 1661 C C . ILE A 1 203 ? -13.924 -9.248 -5.667 1.00 93.31 203 ILE A C 1
ATOM 1663 O O . ILE A 1 203 ? -13.103 -9.953 -6.256 1.00 93.31 203 ILE A O 1
ATOM 1667 N N . THR A 1 204 ? -14.302 -8.055 -6.098 1.00 94.12 204 THR A N 1
ATOM 1668 C CA . THR A 1 204 ? -13.812 -7.378 -7.293 1.00 94.12 204 THR A CA 1
ATOM 1669 C C . THR A 1 204 ? -13.381 -5.975 -6.953 1.00 94.12 204 THR A C 1
ATOM 1671 O O . THR A 1 204 ? -14.046 -5.319 -6.151 1.00 94.12 204 THR A O 1
ATOM 1674 N N . GLY A 1 205 ? -12.336 -5.503 -7.618 1.00 94.56 205 GLY A N 1
ATOM 1675 C CA . GLY A 1 205 ? -11.970 -4.097 -7.605 1.00 94.56 205 GLY A CA 1
ATOM 1676 C C . GLY A 1 205 ? -11.446 -3.647 -8.959 1.00 94.56 205 GLY A C 1
ATOM 1677 O O . GLY A 1 205 ? -10.940 -4.461 -9.734 1.00 94.56 205 GLY A O 1
ATOM 1678 N N . ILE A 1 206 ? -11.630 -2.368 -9.264 1.00 95.94 206 ILE A N 1
ATOM 1679 C CA . ILE A 1 206 ? -11.164 -1.727 -10.493 1.00 95.94 206 ILE A CA 1
ATOM 1680 C C . ILE A 1 206 ? -10.561 -0.377 -10.122 1.00 95.94 206 ILE A C 1
ATOM 1682 O O . ILE A 1 206 ? -11.148 0.361 -9.333 1.00 95.94 206 ILE A O 1
ATOM 1686 N N . ASP A 1 207 ? -9.431 -0.048 -10.739 1.00 95.31 207 ASP A N 1
ATOM 1687 C CA . ASP A 1 207 ? -8.845 1.286 -10.741 1.00 95.31 207 ASP A CA 1
ATOM 1688 C C . ASP A 1 207 ? -8.769 1.799 -12.177 1.00 95.31 207 ASP A C 1
ATOM 1690 O O . ASP A 1 207 ? -8.286 1.101 -13.072 1.00 95.31 207 ASP A O 1
ATOM 1694 N N . VAL A 1 208 ? -9.182 3.044 -12.385 1.00 96.88 208 VAL A N 1
ATOM 1695 C CA . VAL A 1 208 ? -8.961 3.779 -13.631 1.00 96.88 208 VAL A CA 1
ATOM 1696 C C . VAL A 1 208 ? -8.294 5.091 -13.279 1.00 96.88 208 VAL A C 1
ATOM 1698 O O . VAL A 1 208 ? -8.734 5.794 -12.371 1.00 96.88 208 VAL A O 1
ATOM 1701 N N . GLY A 1 209 ? -7.238 5.446 -13.993 1.00 95.00 209 GLY A N 1
ATOM 1702 C CA . GLY A 1 209 ? -6.522 6.669 -13.684 1.00 95.00 209 GLY A CA 1
ATOM 1703 C C . GLY A 1 209 ? -5.656 7.187 -14.808 1.00 95.00 209 GLY A C 1
ATOM 1704 O O . GLY A 1 209 ? -5.668 6.699 -15.938 1.00 95.00 209 GLY A O 1
ATOM 1705 N N . TYR A 1 210 ? -4.889 8.195 -14.443 1.00 93.50 210 TYR A N 1
ATOM 1706 C CA . TYR A 1 210 ? -3.832 8.783 -15.234 1.00 93.50 210 TYR A CA 1
ATOM 1707 C C . TYR A 1 210 ? -2.615 8.921 -14.325 1.00 93.50 210 TYR A C 1
ATOM 1709 O O . TYR A 1 210 ? -2.741 9.477 -13.235 1.00 93.50 210 TYR A O 1
ATOM 1717 N N . GLN A 1 211 ? -1.451 8.437 -14.753 1.00 90.50 211 GLN A N 1
ATOM 1718 C CA . GLN A 1 211 ? -0.203 8.580 -14.002 1.00 90.50 211 GLN A CA 1
ATOM 1719 C C . GLN A 1 211 ? 0.975 8.820 -14.945 1.00 90.50 211 GLN A C 1
ATOM 1721 O O . GLN A 1 211 ? 1.109 8.149 -15.966 1.00 90.50 211 GLN A O 1
ATOM 1726 N N . THR A 1 212 ? 1.844 9.771 -14.606 1.00 89.06 212 THR A N 1
ATOM 1727 C CA . THR A 1 212 ? 3.068 10.051 -15.381 1.00 89.06 212 THR A CA 1
ATOM 1728 C C . THR A 1 212 ? 4.241 9.159 -14.969 1.00 89.06 212 THR A C 1
ATOM 1730 O O . THR A 1 212 ? 5.244 9.066 -15.678 1.00 89.06 212 THR A O 1
ATOM 1733 N N . ALA A 1 213 ? 4.120 8.494 -13.820 1.00 87.19 213 ALA A N 1
ATOM 1734 C CA . ALA A 1 213 ? 5.099 7.566 -13.275 1.00 87.19 213 ALA A CA 1
ATOM 1735 C C . ALA A 1 213 ? 4.425 6.524 -12.387 1.00 87.19 213 ALA A C 1
ATOM 1737 O O . ALA A 1 213 ? 3.241 6.631 -12.091 1.00 87.19 213 ALA A O 1
ATOM 1738 N N . ASP A 1 214 ? 5.193 5.532 -11.943 1.00 86.06 214 ASP A N 1
ATOM 1739 C CA . ASP A 1 214 ? 4.741 4.668 -10.859 1.00 86.06 214 ASP A CA 1
ATOM 1740 C C . ASP A 1 214 ? 4.469 5.496 -9.592 1.00 86.06 214 ASP A C 1
ATOM 1742 O O . ASP A 1 214 ? 5.200 6.446 -9.292 1.00 86.06 214 ASP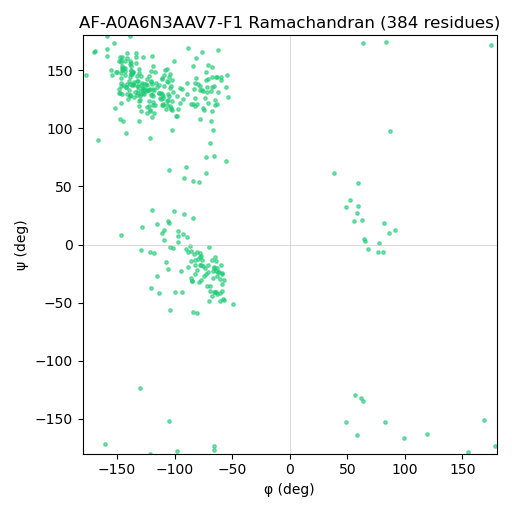 A O 1
ATOM 1746 N N . LEU A 1 215 ? 3.445 5.114 -8.827 1.00 86.38 215 LEU A N 1
ATOM 1747 C CA . LEU A 1 215 ? 3.021 5.846 -7.637 1.00 86.38 215 LEU A CA 1
ATOM 1748 C C . LEU A 1 215 ? 4.125 5.982 -6.578 1.00 86.38 215 LEU A C 1
ATOM 1750 O O . LEU A 1 215 ? 4.103 6.954 -5.829 1.00 86.38 215 LEU A O 1
ATOM 1754 N N . TYR A 1 216 ? 5.124 5.095 -6.537 1.00 86.06 216 TYR A N 1
ATOM 1755 C CA . TYR A 1 216 ? 6.265 5.198 -5.617 1.00 86.06 216 TYR A CA 1
ATOM 1756 C C . TYR A 1 216 ? 7.421 6.062 -6.157 1.00 86.06 216 TYR A C 1
ATOM 1758 O O . TYR A 1 216 ? 8.428 6.254 -5.472 1.00 86.06 216 TYR A O 1
ATOM 1766 N N . SER A 1 217 ? 7.306 6.597 -7.375 1.00 85.81 217 SER A N 1
ATOM 1767 C CA . SER A 1 217 ? 8.282 7.521 -7.956 1.00 85.81 217 SER A CA 1
ATOM 1768 C C . SER A 1 217 ? 8.274 8.869 -7.230 1.00 85.81 217 SER A C 1
ATOM 1770 O O . SER A 1 217 ? 7.226 9.491 -7.049 1.00 85.81 217 SER A O 1
ATOM 1772 N N . LEU A 1 218 ? 9.464 9.357 -6.871 1.00 87.69 218 LEU A N 1
ATOM 1773 C CA . LEU A 1 218 ? 9.693 10.681 -6.270 1.00 87.69 218 LEU A CA 1
ATOM 1774 C C . LEU A 1 218 ? 10.308 11.683 -7.257 1.00 87.69 218 LEU A C 1
ATOM 1776 O O . LEU A 1 218 ? 10.942 12.654 -6.852 1.00 87.69 218 LEU A O 1
ATOM 1780 N N . ARG A 1 219 ? 10.189 11.429 -8.562 1.00 87.31 219 ARG A N 1
ATOM 1781 C CA . ARG A 1 219 ? 10.767 12.320 -9.571 1.00 87.31 219 ARG A CA 1
ATOM 1782 C C . ARG A 1 219 ? 9.984 13.629 -9.678 1.00 87.31 219 ARG A C 1
ATOM 1784 O O . ARG A 1 219 ? 8.762 13.624 -9.513 1.00 87.31 219 ARG A O 1
ATOM 1791 N N . PRO A 1 220 ? 10.675 14.727 -10.004 1.00 88.88 220 PRO A N 1
ATOM 1792 C CA . PRO A 1 220 ? 10.085 16.053 -10.011 1.00 88.88 220 PRO A CA 1
ATOM 1793 C C . PRO A 1 220 ? 9.042 16.202 -11.118 1.00 88.88 220 PRO A C 1
ATOM 1795 O O . PRO A 1 220 ? 9.277 15.790 -12.251 1.00 88.88 220 PRO A O 1
ATOM 1798 N N . GLY A 1 221 ? 7.901 16.810 -10.785 1.00 88.62 221 GLY A N 1
ATOM 1799 C CA . GLY A 1 221 ? 6.808 17.086 -11.722 1.00 88.62 221 GLY A CA 1
ATOM 1800 C C . GLY A 1 221 ? 5.877 15.904 -12.000 1.00 88.62 221 GLY A C 1
ATOM 1801 O O . GLY A 1 221 ? 4.856 16.093 -12.660 1.00 88.62 221 GLY A O 1
ATOM 1802 N N . ASP A 1 222 ? 6.188 14.707 -11.492 1.00 90.75 222 ASP A N 1
ATOM 1803 C CA . ASP A 1 222 ? 5.327 13.541 -11.678 1.00 90.75 222 ASP A CA 1
ATOM 1804 C C . ASP A 1 222 ? 4.039 13.644 -10.859 1.00 90.75 222 ASP A C 1
ATOM 1806 O O . ASP A 1 222 ? 4.050 14.075 -9.705 1.00 90.75 222 ASP A O 1
ATOM 1810 N N . TYR A 1 223 ? 2.931 13.179 -11.430 1.00 93.94 223 TYR A N 1
ATOM 1811 C CA . TYR A 1 223 ? 1.641 13.138 -10.753 1.00 93.94 223 TYR A CA 1
ATOM 1812 C C . TYR A 1 223 ? 0.801 11.946 -11.204 1.00 93.94 223 TYR A C 1
ATOM 1814 O O . TYR A 1 223 ? 1.021 11.362 -12.269 1.00 93.94 223 TYR A O 1
ATOM 1822 N N . GLY A 1 224 ? -0.196 11.612 -10.391 1.00 94.06 224 GLY A N 1
ATOM 1823 C CA . GLY A 1 224 ? -1.207 10.628 -10.739 1.00 94.06 224 GLY A CA 1
ATOM 1824 C C . GLY A 1 224 ? -2.540 10.908 -10.062 1.00 94.06 224 GLY A C 1
ATOM 1825 O O . GLY A 1 224 ? -2.579 11.437 -8.952 1.00 94.06 224 GLY A O 1
ATOM 1826 N N . ILE A 1 225 ? -3.627 10.552 -10.740 1.00 96.56 225 ILE A N 1
ATOM 1827 C CA . ILE A 1 225 ? -5.001 10.620 -10.243 1.00 96.56 225 ILE A CA 1
ATOM 1828 C C . ILE A 1 225 ? -5.747 9.349 -10.639 1.00 96.56 225 ILE A C 1
ATOM 1830 O O . ILE A 1 225 ? -5.629 8.874 -11.769 1.00 96.56 225 ILE A O 1
ATOM 1834 N N . TYR A 1 226 ? -6.521 8.804 -9.710 1.00 95.19 226 TYR A N 1
ATOM 1835 C CA . TYR A 1 226 ? -7.167 7.507 -9.846 1.00 95.19 226 TYR A CA 1
ATOM 1836 C C . TYR A 1 226 ? -8.557 7.555 -9.242 1.00 95.19 226 TYR A C 1
ATOM 1838 O O . TYR A 1 226 ? -8.730 8.088 -8.148 1.00 95.19 226 TYR A O 1
ATOM 1846 N N . ALA A 1 227 ? -9.517 6.943 -9.918 1.00 96.19 227 ALA A N 1
ATOM 1847 C CA . ALA A 1 227 ? -10.783 6.535 -9.340 1.00 96.19 227 ALA A CA 1
ATOM 1848 C C . ALA A 1 227 ? -10.771 5.017 -9.151 1.00 96.19 227 ALA A C 1
ATOM 1850 O O . ALA A 1 227 ? -10.305 4.285 -10.029 1.00 96.19 227 ALA A O 1
ATOM 1851 N N . SER A 1 228 ? -11.310 4.549 -8.033 1.00 94.94 228 SER A N 1
ATOM 1852 C CA . SER A 1 228 ? -11.432 3.129 -7.738 1.00 94.94 228 SER A CA 1
ATOM 1853 C C . SER A 1 228 ? -12.812 2.758 -7.227 1.00 94.94 228 SER A C 1
ATOM 1855 O O . SER A 1 228 ? -13.567 3.584 -6.708 1.00 94.94 228 SER A O 1
ATOM 1857 N N . VAL A 1 229 ? -13.151 1.486 -7.399 1.00 95.00 229 VAL A N 1
ATOM 1858 C CA . VAL A 1 229 ? -14.350 0.888 -6.824 1.00 95.00 229 VAL A CA 1
ATOM 1859 C C . VAL A 1 229 ? -14.081 -0.567 -6.482 1.00 95.00 229 VAL A C 1
ATOM 1861 O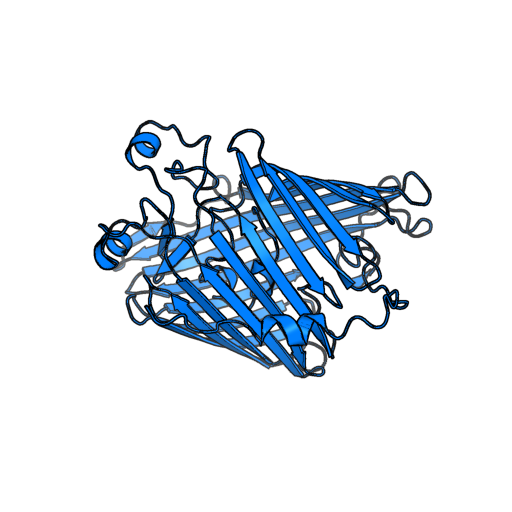 O . VAL A 1 229 ? -13.456 -1.280 -7.267 1.00 95.00 229 VAL A O 1
ATOM 1864 N N . HIS A 1 230 ? -14.573 -1.023 -5.334 1.00 94.19 230 HIS A N 1
ATOM 1865 C CA . HIS A 1 230 ? -14.549 -2.433 -4.954 1.00 94.19 230 HIS A CA 1
ATOM 1866 C C . HIS A 1 230 ? -15.780 -2.822 -4.140 1.00 94.19 230 HIS A C 1
ATOM 1868 O O . HIS A 1 230 ? -16.447 -1.965 -3.573 1.00 94.19 230 HIS A O 1
ATOM 1874 N N . ASN A 1 231 ? -16.073 -4.121 -4.058 1.00 93.56 231 ASN A N 1
ATOM 1875 C CA . ASN A 1 231 ? -17.115 -4.669 -3.172 1.00 93.56 231 ASN A CA 1
ATOM 1876 C C . ASN A 1 231 ? -16.546 -5.464 -1.976 1.00 93.56 231 ASN A C 1
ATOM 1878 O O . ASN A 1 231 ? -17.265 -6.223 -1.326 1.00 93.56 231 ASN A O 1
ATOM 1882 N N . GLY A 1 232 ? -15.239 -5.355 -1.719 1.00 91.06 232 GLY A N 1
ATOM 1883 C CA . GLY A 1 232 ? -14.589 -5.888 -0.507 1.00 91.06 232 GLY A CA 1
ATOM 1884 C C . GLY A 1 232 ? -15.036 -5.183 0.784 1.00 91.06 232 GLY A C 1
ATOM 1885 O O . GLY A 1 232 ? -15.943 -4.351 0.763 1.00 91.06 232 GLY A O 1
ATOM 1886 N N . GLN A 1 233 ? -14.409 -5.502 1.918 1.00 91.94 233 GLN A N 1
ATOM 1887 C CA . GLN A 1 233 ? -14.731 -4.841 3.193 1.00 91.94 233 GLN A CA 1
ATOM 1888 C C . GLN A 1 233 ? -13.937 -3.537 3.345 1.00 91.94 233 GLN A C 1
ATOM 1890 O O . GLN A 1 233 ? -12.713 -3.583 3.324 1.00 91.94 233 GLN A O 1
ATOM 1895 N N . PRO A 1 234 ? -14.566 -2.358 3.490 1.00 90.94 234 PRO A N 1
ATOM 1896 C CA . PRO A 1 234 ? -13.816 -1.147 3.811 1.00 90.94 234 PRO A CA 1
ATOM 1897 C C . PRO A 1 234 ? -13.230 -1.243 5.227 1.00 90.94 234 PRO A C 1
ATOM 1899 O O . PRO A 1 234 ? -13.795 -1.910 6.096 1.00 90.94 234 PRO A O 1
ATOM 1902 N N . MET A 1 235 ? -12.118 -0.552 5.473 1.00 89.06 235 MET A N 1
ATOM 1903 C CA . MET A 1 235 ? -11.468 -0.489 6.784 1.00 89.06 235 MET A CA 1
ATOM 1904 C C . MET A 1 235 ? -11.040 0.946 7.096 1.00 89.06 235 MET A C 1
ATOM 1906 O O . MET A 1 235 ? -10.511 1.626 6.228 1.00 89.06 235 MET A O 1
ATOM 1910 N N . VAL A 1 236 ? -11.235 1.393 8.334 1.00 87.81 236 VAL A N 1
ATOM 1911 C CA . VAL A 1 236 ? -10.588 2.598 8.888 1.00 87.81 236 VAL A CA 1
ATOM 1912 C C . VAL A 1 236 ? -9.905 2.230 10.199 1.00 87.81 236 VAL A C 1
ATOM 1914 O O . VAL A 1 236 ? -10.244 1.204 10.792 1.00 87.81 236 VAL A O 1
ATOM 1917 N N . SER A 1 237 ? -8.960 3.037 10.667 1.00 83.44 237 SER A N 1
ATOM 1918 C CA . SER A 1 237 ? -8.387 2.875 12.005 1.00 83.44 237 SER A CA 1
ATOM 1919 C C . SER A 1 237 ? -8.942 3.932 12.954 1.00 83.44 237 SER A C 1
ATOM 1921 O O . SER A 1 237 ? -9.239 5.048 12.555 1.00 83.44 237 SER A O 1
ATOM 1923 N N . SER A 1 238 ? -9.100 3.565 14.222 1.00 82.38 238 SER A N 1
ATOM 1924 C CA . SER A 1 238 ? -9.340 4.497 15.323 1.00 82.38 238 SER A CA 1
ATOM 1925 C C . SER A 1 238 ? -8.361 4.133 16.433 1.00 82.38 238 SER A C 1
ATOM 1927 O O . SER A 1 238 ? -8.476 3.068 17.057 1.00 82.38 238 SER A O 1
ATOM 1929 N N . GLY A 1 239 ? -7.330 4.961 16.604 1.00 79.88 239 GLY A N 1
ATOM 1930 C CA . GLY A 1 239 ? -6.155 4.590 17.387 1.00 79.88 239 GLY A CA 1
ATOM 1931 C C . GLY A 1 239 ? -5.432 3.373 16.781 1.00 79.88 239 GLY A C 1
ATOM 1932 O O . GLY A 1 239 ? -5.214 3.286 15.573 1.00 79.88 239 GLY A O 1
ATOM 1933 N N . SER A 1 240 ? -5.093 2.370 17.595 1.00 77.00 240 SER A N 1
ATOM 1934 C CA . SER A 1 240 ? -4.543 1.082 17.124 1.00 77.00 240 SER A CA 1
ATOM 1935 C C . SER A 1 240 ? -5.570 0.110 16.540 1.00 77.00 240 SER A C 1
ATOM 1937 O O . SER A 1 240 ? -5.188 -0.968 16.066 1.00 77.00 240 SER A O 1
ATOM 1939 N N . LYS A 1 241 ? -6.868 0.415 16.623 1.00 82.75 241 LYS A N 1
ATOM 1940 C CA . LYS A 1 241 ? -7.927 -0.539 16.286 1.00 82.75 241 LYS A CA 1
ATOM 1941 C C . LYS A 1 241 ? -8.387 -0.355 14.849 1.00 82.75 241 LYS A C 1
ATOM 1943 O O . LYS A 1 241 ? -8.927 0.688 14.501 1.00 82.75 241 LYS A O 1
ATOM 1948 N N . ALA A 1 242 ? -8.270 -1.417 14.058 1.00 87.50 242 ALA A N 1
ATOM 1949 C CA . ALA A 1 242 ? -8.941 -1.506 12.769 1.00 87.50 242 ALA A CA 1
ATOM 1950 C C . ALA A 1 242 ? -10.453 -1.703 12.970 1.00 87.50 242 ALA A C 1
ATOM 1952 O O . ALA A 1 242 ? -10.878 -2.581 13.727 1.00 87.50 242 ALA A O 1
ATOM 1953 N N . ILE A 1 243 ? -11.246 -0.902 12.269 1.00 90.81 243 ILE A N 1
ATOM 1954 C CA . ILE A 1 243 ? -12.703 -0.966 12.208 1.00 90.81 243 ILE A CA 1
ATOM 1955 C C . ILE A 1 243 ? -13.087 -1.437 10.811 1.00 90.81 243 ILE A C 1
ATOM 1957 O O . ILE A 1 243 ? -12.755 -0.787 9.823 1.00 90.81 243 ILE A O 1
ATOM 1961 N N . ILE A 1 244 ? -13.784 -2.571 10.732 1.00 92.81 244 ILE A N 1
ATOM 1962 C CA . ILE A 1 244 ? -14.119 -3.237 9.464 1.00 92.81 244 ILE A CA 1
ATOM 1963 C C . ILE A 1 244 ? -15.589 -3.015 9.108 1.00 92.81 244 ILE A C 1
ATOM 1965 O O . ILE A 1 244 ? -16.468 -3.303 9.915 1.00 92.81 244 ILE A O 1
ATOM 1969 N N . GLY A 1 245 ? -15.881 -2.541 7.900 1.00 93.69 245 GLY A N 1
ATOM 1970 C CA . GLY A 1 245 ? -17.246 -2.459 7.385 1.00 93.69 245 GLY A CA 1
ATOM 1971 C C . GLY A 1 245 ? -17.696 -3.728 6.669 1.00 93.69 245 GLY A C 1
ATOM 1972 O O . GLY A 1 245 ? -16.903 -4.603 6.331 1.00 93.69 245 GLY A O 1
ATOM 1973 N N . ASN A 1 246 ? -18.990 -3.796 6.386 1.00 94.69 246 ASN A N 1
ATOM 1974 C CA . ASN A 1 246 ? -19.658 -4.878 5.681 1.00 94.69 246 ASN A CA 1
ATOM 1975 C C . ASN A 1 246 ? -19.491 -6.218 6.409 1.00 94.69 246 ASN A C 1
ATOM 1977 O O . ASN A 1 246 ? -18.980 -7.180 5.837 1.00 94.69 246 ASN A O 1
ATOM 1981 N N . VAL A 1 247 ? -19.833 -6.265 7.698 1.00 95.06 247 VAL A N 1
ATOM 1982 C CA . VAL A 1 247 ? -19.605 -7.420 8.575 1.00 95.06 247 VAL A CA 1
ATOM 1983 C C . VAL A 1 247 ? -20.910 -8.109 8.958 1.00 95.06 247 VAL A C 1
ATOM 1985 O O . VAL A 1 247 ? -21.795 -7.523 9.577 1.00 95.06 247 VAL A O 1
ATOM 1988 N N . ASN A 1 248 ? -20.965 -9.420 8.714 1.00 96.12 248 ASN A N 1
ATOM 1989 C CA . ASN A 1 248 ? -21.975 -10.308 9.275 1.00 96.12 248 ASN A CA 1
ATOM 1990 C C . ASN A 1 248 ? -21.390 -11.108 10.445 1.00 96.12 248 ASN A C 1
ATOM 1992 O O . ASN A 1 248 ? -20.728 -12.139 10.271 1.00 96.12 248 ASN A O 1
ATOM 1996 N N . ILE A 1 249 ? -21.654 -10.651 11.670 1.00 96.00 249 ILE A N 1
ATOM 1997 C CA . ILE A 1 249 ? -21.085 -11.272 12.873 1.00 96.00 249 ILE A CA 1
ATOM 1998 C C . ILE A 1 249 ? -21.615 -12.691 13.128 1.00 96.00 249 ILE A C 1
ATOM 2000 O O . ILE A 1 249 ? -20.901 -13.527 13.682 1.00 96.00 249 ILE A O 1
ATOM 2004 N N . ASN A 1 250 ? -22.842 -12.994 12.695 1.00 96.62 250 ASN A N 1
ATOM 2005 C CA . ASN A 1 250 ? -23.441 -14.314 12.886 1.00 96.62 250 ASN A CA 1
ATOM 2006 C C . ASN A 1 250 ? -22.751 -15.359 12.003 1.00 96.62 250 ASN A C 1
ATOM 2008 O O . ASN A 1 250 ? -22.306 -16.380 12.523 1.00 96.62 250 ASN A O 1
ATOM 2012 N N . LYS A 1 251 ? -22.567 -15.060 10.710 1.00 96.31 251 LYS A N 1
ATOM 2013 C CA . LYS A 1 251 ? -21.781 -15.894 9.783 1.00 96.31 251 LYS A CA 1
ATOM 2014 C C . LYS A 1 251 ? -20.330 -16.027 10.242 1.00 96.31 251 LYS A C 1
ATOM 2016 O O . LYS A 1 251 ? -19.779 -17.122 10.246 1.00 96.31 251 LYS A O 1
ATOM 2021 N N . THR A 1 252 ? -19.734 -14.929 10.716 1.00 95.38 252 THR A N 1
ATOM 2022 C CA . THR A 1 252 ? -18.361 -14.940 11.250 1.00 95.38 252 THR A CA 1
ATOM 2023 C C . THR A 1 252 ? -18.216 -15.943 12.399 1.00 95.38 252 THR A C 1
ATOM 2025 O O . THR A 1 252 ? -17.310 -16.769 12.388 1.00 95.38 252 THR A O 1
ATOM 2028 N N . ARG A 1 253 ? -19.142 -15.936 13.368 1.00 95.62 253 ARG A N 1
ATOM 2029 C CA . ARG A 1 253 ? -19.135 -16.870 14.512 1.00 95.62 253 ARG A CA 1
ATOM 2030 C C . ARG A 1 253 ? -19.388 -18.327 14.121 1.00 95.62 253 ARG A C 1
ATOM 2032 O O . ARG A 1 253 ? -19.002 -19.220 14.866 1.00 95.62 253 ARG A O 1
ATOM 2039 N N . GLN A 1 254 ? -20.031 -18.561 12.980 1.00 95.38 254 GLN A N 1
ATOM 2040 C CA . GLN A 1 254 ? -20.253 -19.894 12.412 1.00 95.38 254 GLN A CA 1
ATOM 2041 C C . GLN A 1 254 ? -19.042 -20.407 11.613 1.00 95.38 254 GLN A C 1
ATOM 2043 O O . GLN A 1 254 ? -19.010 -21.579 11.254 1.00 95.38 254 GLN A O 1
ATOM 2048 N N . GLY A 1 255 ? -18.028 -19.562 11.379 1.00 91.50 255 GLY A N 1
ATOM 2049 C CA . GLY A 1 255 ? -16.844 -19.900 10.585 1.00 91.50 255 GLY A CA 1
ATOM 2050 C C . GLY A 1 255 ? -17.015 -19.681 9.078 1.00 91.50 255 GLY A C 1
ATOM 2051 O O . GLY A 1 255 ? -16.138 -20.060 8.302 1.00 91.50 255 GLY A O 1
ATOM 2052 N N . ASP A 1 256 ? -18.100 -19.034 8.646 1.00 90.88 256 ASP A N 1
ATOM 2053 C CA . ASP A 1 256 ? -18.442 -18.834 7.233 1.00 90.88 256 ASP A CA 1
ATOM 2054 C C . ASP A 1 256 ? -17.734 -17.609 6.622 1.00 90.88 256 ASP A C 1
ATOM 2056 O O . ASP A 1 256 ? -18.362 -16.714 6.060 1.00 90.88 256 ASP A O 1
ATOM 2060 N N . ILE A 1 257 ? -16.401 -17.566 6.721 1.00 89.50 257 ILE A N 1
ATOM 2061 C CA . ILE A 1 257 ? -15.557 -16.430 6.292 1.00 89.50 257 ILE A CA 1
ATOM 2062 C C . ILE A 1 257 ? -15.037 -16.542 4.847 1.00 89.50 257 ILE A C 1
ATOM 2064 O O . ILE A 1 257 ? -14.200 -15.766 4.408 1.00 89.50 257 ILE A O 1
ATOM 2068 N N . LYS A 1 258 ? -15.519 -17.507 4.056 1.00 90.81 258 LYS A N 1
ATOM 2069 C CA . LYS A 1 258 ? -15.060 -17.691 2.660 1.00 90.81 258 LYS A CA 1
ATOM 2070 C C . LYS A 1 258 ? -15.429 -16.535 1.734 1.00 90.81 258 LYS A C 1
ATOM 2072 O O . LYS A 1 258 ? -14.857 -16.385 0.659 1.00 90.81 258 LYS A O 1
ATOM 2077 N N . ASN A 1 259 ? -16.428 -15.745 2.118 1.00 90.19 259 ASN A N 1
ATOM 2078 C CA . ASN A 1 259 ? -16.892 -14.620 1.325 1.00 90.19 259 ASN A CA 1
ATOM 2079 C C . ASN A 1 259 ? -16.154 -13.312 1.635 1.00 90.19 259 ASN A C 1
ATOM 2081 O O . ASN A 1 259 ? -16.582 -12.293 1.102 1.00 90.19 259 ASN A O 1
ATOM 2085 N N . SER A 1 260 ? -15.105 -13.306 2.460 1.00 89.25 260 SER A N 1
ATOM 2086 C CA . SER A 1 260 ? -14.416 -12.096 2.914 1.00 89.25 260 SER A CA 1
ATOM 2087 C C . SER A 1 260 ? -12.942 -12.050 2.528 1.00 89.25 260 SER A C 1
ATOM 2089 O O . SER A 1 260 ? -12.324 -13.054 2.181 1.00 89.25 260 SER A O 1
ATOM 2091 N N . ASP A 1 261 ? -12.385 -10.847 2.589 1.00 87.50 261 ASP A N 1
ATOM 2092 C CA . ASP A 1 261 ? -10.953 -10.582 2.557 1.00 87.50 261 ASP A CA 1
ATOM 2093 C C . ASP A 1 261 ? -10.369 -10.456 3.982 1.00 87.50 261 ASP A C 1
ATOM 2095 O O . ASP A 1 261 ? -9.179 -10.718 4.179 1.00 87.50 261 ASP A O 1
ATOM 2099 N N . THR A 1 262 ? -11.203 -10.139 4.988 1.00 88.75 262 THR A N 1
ATOM 2100 C CA . THR A 1 262 ? -10.819 -10.078 6.411 1.00 88.75 262 THR A CA 1
ATOM 2101 C C . THR A 1 262 ? -11.187 -11.350 7.185 1.00 88.75 262 THR A C 1
ATOM 2103 O O . THR A 1 262 ? -11.766 -12.297 6.651 1.00 88.75 262 THR A O 1
ATOM 2106 N N . ALA A 1 263 ? -10.918 -11.342 8.496 1.00 89.12 263 ALA A N 1
ATOM 2107 C CA . ALA A 1 263 ? -11.399 -12.347 9.444 1.00 89.12 263 ALA A CA 1
ATOM 2108 C C . ALA A 1 263 ? -12.921 -12.292 9.720 1.00 89.12 263 ALA A C 1
ATOM 2110 O O . ALA A 1 263 ? -13.423 -13.111 10.489 1.00 89.12 263 ALA A O 1
ATOM 2111 N N . TYR A 1 264 ? -13.655 -11.346 9.126 1.00 92.62 264 TYR A N 1
ATOM 2112 C CA . TYR A 1 264 ? -15.100 -11.192 9.276 1.00 92.62 264 TYR A CA 1
ATOM 2113 C C . TYR A 1 264 ? -15.824 -11.533 7.981 1.00 92.62 264 TYR A C 1
ATOM 2115 O O . TYR A 1 264 ? -15.530 -10.946 6.949 1.00 92.62 264 TYR A O 1
ATOM 2123 N N . ALA A 1 265 ? -16.842 -12.387 8.044 1.00 94.56 265 ALA A N 1
ATOM 2124 C CA . ALA A 1 265 ? -17.697 -12.677 6.897 1.00 94.56 265 ALA A CA 1
ATOM 2125 C C . ALA A 1 265 ? -18.394 -11.404 6.386 1.00 94.56 265 ALA A C 1
ATOM 2127 O O . ALA A 1 265 ? -18.862 -10.589 7.188 1.00 94.56 265 ALA A O 1
ATOM 2128 N N . ARG A 1 266 ? -18.524 -11.263 5.060 1.00 93.31 266 ARG A N 1
ATOM 2129 C CA . ARG A 1 266 ? -19.257 -10.142 4.448 1.00 93.31 266 ARG A CA 1
ATOM 2130 C C . ARG A 1 266 ? -20.766 -10.274 4.615 1.00 93.31 266 ARG A C 1
ATOM 2132 O O . ARG A 1 266 ? -21.302 -11.383 4.487 1.00 93.31 266 ARG A O 1
ATOM 2139 N N . ASP A 1 267 ? -21.439 -9.150 4.848 1.00 94.12 267 ASP A N 1
ATOM 2140 C CA . ASP A 1 267 ? -22.901 -9.096 4.929 1.00 94.12 267 ASP A CA 1
ATOM 2141 C C . ASP A 1 267 ? -23.549 -8.980 3.545 1.00 94.12 267 ASP A C 1
ATOM 2143 O O . ASP A 1 267 ? -24.276 -9.890 3.137 1.00 94.12 267 ASP A O 1
ATOM 2147 N N . ASP A 1 268 ? -23.191 -7.939 2.788 1.00 93.00 268 ASP A N 1
ATOM 2148 C CA . ASP A 1 268 ? -23.720 -7.631 1.459 1.00 93.00 268 ASP A CA 1
ATOM 2149 C C . ASP A 1 268 ? -22.613 -7.649 0.393 1.00 93.00 268 ASP A C 1
ATOM 2151 O O . ASP A 1 268 ? -21.652 -6.881 0.426 1.00 93.00 268 ASP A O 1
ATOM 2155 N N . THR A 1 269 ? -22.747 -8.521 -0.606 1.00 91.50 269 THR A N 1
ATOM 2156 C CA . THR A 1 269 ? -21.794 -8.616 -1.723 1.00 91.50 269 THR A CA 1
ATOM 2157 C C . THR A 1 269 ? -21.956 -7.515 -2.772 1.00 91.50 269 THR A C 1
ATOM 2159 O O . THR A 1 269 ? -21.125 -7.420 -3.678 1.00 91.50 269 THR A O 1
ATOM 2162 N N . SER A 1 270 ? -23.032 -6.736 -2.670 1.00 93.75 270 SER A N 1
ATOM 2163 C CA . SER A 1 270 ? -23.424 -5.656 -3.582 1.00 93.75 270 SER A CA 1
ATOM 2164 C C . SER A 1 270 ? -23.147 -4.269 -2.998 1.00 93.75 270 SER A C 1
ATOM 2166 O O . SER A 1 270 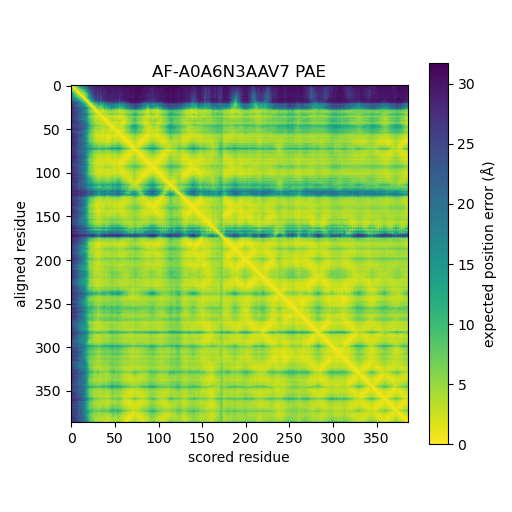? -23.388 -3.269 -3.670 1.00 93.75 270 SER A O 1
ATOM 2168 N N . LEU A 1 271 ? -22.638 -4.197 -1.764 1.00 94.44 271 LEU A N 1
ATOM 2169 C CA . LEU A 1 271 ? -22.139 -2.957 -1.189 1.00 94.44 271 LEU A CA 1
ATOM 2170 C C . LEU A 1 271 ? -20.800 -2.607 -1.844 1.00 94.44 271 LEU A C 1
ATOM 2172 O O . LEU A 1 271 ? -19.871 -3.416 -1.831 1.00 94.44 271 LEU A O 1
ATOM 2176 N N . TYR A 1 272 ? -20.703 -1.392 -2.376 1.00 94.31 272 TYR A N 1
ATOM 2177 C CA . TYR A 1 272 ? -19.487 -0.879 -2.994 1.00 94.31 272 TYR A CA 1
ATOM 2178 C C . TYR A 1 272 ? -18.859 0.235 -2.160 1.00 94.31 272 TYR A C 1
ATOM 2180 O O . TYR A 1 272 ? -19.555 1.097 -1.619 1.00 94.31 272 TYR A O 1
ATOM 2188 N N . THR A 1 273 ? -17.533 0.238 -2.137 1.00 94.56 273 THR A N 1
ATOM 2189 C CA . THR A 1 273 ? -16.708 1.349 -1.673 1.00 94.56 273 THR A CA 1
ATOM 2190 C C . THR A 1 273 ? -16.099 2.021 -2.891 1.00 94.56 273 THR A C 1
ATOM 2192 O O . THR A 1 273 ? -15.519 1.357 -3.753 1.00 94.56 273 THR A O 1
ATOM 2195 N N . TRP A 1 274 ? -16.243 3.336 -2.960 1.00 94.81 274 TRP A N 1
ATOM 2196 C CA . TRP A 1 274 ? -15.706 4.175 -4.025 1.00 94.81 274 TRP A CA 1
ATOM 2197 C C . TRP A 1 274 ? -14.514 4.950 -3.495 1.00 94.81 274 TRP A C 1
ATOM 2199 O O . TRP A 1 274 ? -14.568 5.436 -2.368 1.00 94.81 274 TRP A O 1
ATOM 2209 N N . GLY A 1 275 ? -13.469 5.096 -4.302 1.00 93.50 275 GLY A N 1
ATOM 2210 C CA . GLY A 1 275 ? -12.255 5.818 -3.950 1.00 93.50 275 GLY A CA 1
ATOM 2211 C C . GLY A 1 275 ? -11.845 6.820 -5.024 1.00 93.50 275 GLY A C 1
ATOM 2212 O O . GLY A 1 275 ? -12.046 6.604 -6.218 1.00 93.50 275 GLY A O 1
ATOM 2213 N N . LEU A 1 276 ? -11.240 7.920 -4.591 1.00 94.75 276 LEU A N 1
ATOM 2214 C CA . LEU A 1 276 ? -10.475 8.830 -5.434 1.00 94.75 276 LEU A CA 1
ATOM 2215 C C . LEU A 1 276 ? -9.138 9.067 -4.742 1.00 94.75 276 LEU A C 1
ATOM 2217 O O . LEU A 1 276 ? -9.115 9.430 -3.569 1.00 94.75 276 LEU A O 1
ATOM 2221 N N . ALA A 1 277 ? -8.035 8.870 -5.448 1.00 94.12 277 ALA A N 1
ATOM 2222 C CA . ALA A 1 277 ? -6.702 9.020 -4.887 1.00 94.12 277 ALA A CA 1
ATOM 2223 C C . ALA A 1 277 ? -5.772 9.729 -5.868 1.00 94.12 277 ALA A C 1
ATOM 2225 O O . ALA A 1 277 ? -6.003 9.732 -7.078 1.00 94.12 277 ALA A O 1
ATOM 2226 N N . GLY A 1 278 ? -4.707 10.334 -5.356 1.00 94.75 278 GLY A N 1
ATOM 2227 C CA . GLY A 1 278 ? -3.717 10.977 -6.200 1.00 94.75 278 GLY A CA 1
ATOM 2228 C C . GLY A 1 278 ? -2.446 11.377 -5.473 1.00 94.75 278 GLY A C 1
ATOM 2229 O O . GLY A 1 278 ? -2.375 11.395 -4.242 1.00 94.75 278 GLY A O 1
ATOM 2230 N N . TYR A 1 279 ? -1.434 11.701 -6.270 1.00 95.31 279 TYR A N 1
ATOM 2231 C CA . TYR A 1 279 ? -0.170 12.256 -5.808 1.00 95.31 279 TYR A CA 1
ATOM 2232 C C . TYR A 1 279 ? 0.363 13.300 -6.791 1.00 95.31 279 TYR A C 1
ATOM 2234 O O . TYR A 1 279 ? 0.035 13.274 -7.977 1.00 95.31 279 TYR A O 1
ATOM 2242 N N . MET A 1 280 ? 1.221 14.187 -6.299 1.00 95.81 280 MET A N 1
ATOM 2243 C CA . MET A 1 280 ? 1.981 15.141 -7.100 1.00 95.81 280 MET A CA 1
ATOM 2244 C C . MET A 1 280 ? 3.341 15.395 -6.449 1.00 95.81 280 MET A C 1
ATOM 2246 O O . MET A 1 280 ? 3.418 15.708 -5.261 1.00 95.81 280 MET A O 1
ATOM 2250 N N . ASN A 1 281 ? 4.411 15.299 -7.230 1.00 94.50 281 ASN A N 1
ATOM 2251 C CA . ASN A 1 281 ? 5.759 15.669 -6.824 1.00 94.50 281 ASN A CA 1
ATOM 2252 C C . ASN A 1 281 ? 6.053 17.089 -7.325 1.00 94.50 281 ASN A C 1
ATOM 2254 O O . ASN A 1 281 ? 6.084 17.343 -8.531 1.00 94.50 281 ASN A O 1
ATOM 2258 N N . VAL A 1 282 ? 6.264 18.023 -6.402 1.00 93.69 282 VAL A N 1
ATOM 2259 C CA . VAL A 1 282 ? 6.581 19.421 -6.708 1.00 93.69 282 VAL A CA 1
ATOM 2260 C C . VAL A 1 282 ? 8.087 19.605 -6.595 1.00 93.69 282 VAL A C 1
ATOM 2262 O O . VAL A 1 282 ? 8.662 19.532 -5.501 1.00 93.69 282 VAL A O 1
ATOM 2265 N N . ASP A 1 283 ? 8.718 19.823 -7.749 1.00 89.38 283 ASP A N 1
ATOM 2266 C CA . ASP A 1 283 ? 10.171 19.825 -7.903 1.00 89.38 283 ASP A CA 1
ATOM 2267 C C . ASP A 1 283 ? 10.804 18.580 -7.253 1.00 89.38 283 ASP A C 1
ATOM 2269 O O . ASP A 1 283 ? 10.189 17.522 -7.145 1.00 89.38 283 ASP A O 1
ATOM 2273 N N . ASN A 1 284 ? 12.057 18.685 -6.816 1.00 84.44 284 ASN A N 1
ATOM 2274 C CA . ASN A 1 284 ? 12.723 17.662 -6.006 1.00 84.44 284 ASN A CA 1
ATOM 2275 C C . ASN A 1 284 ? 12.554 17.932 -4.503 1.00 84.44 284 ASN A C 1
ATOM 2277 O O . ASN A 1 284 ? 13.447 17.610 -3.720 1.00 84.44 284 ASN A O 1
ATOM 2281 N N . ALA A 1 285 ? 11.479 18.619 -4.112 1.00 91.75 285 ALA A N 1
ATOM 2282 C CA . ALA A 1 285 ? 11.359 19.202 -2.780 1.00 91.75 285 ALA A CA 1
ATOM 2283 C C . ALA A 1 285 ? 10.158 18.673 -2.001 1.00 91.75 285 ALA A C 1
ATOM 2285 O O . ALA A 1 285 ? 10.286 18.461 -0.796 1.00 91.75 285 ALA A O 1
ATOM 2286 N N . TYR A 1 286 ? 9.022 18.438 -2.661 1.00 95.12 286 TYR A N 1
ATOM 2287 C CA . TYR A 1 286 ? 7.799 18.036 -1.977 1.00 95.12 286 TYR A CA 1
ATOM 2288 C C . TYR A 1 286 ? 7.065 16.926 -2.712 1.00 95.12 286 TYR A C 1
ATOM 2290 O O . TYR A 1 286 ? 7.028 16.890 -3.939 1.00 95.12 286 TYR A O 1
ATOM 2298 N N . ARG A 1 287 ? 6.399 16.075 -1.940 1.00 95.25 287 ARG A N 1
ATOM 2299 C CA . ARG A 1 287 ? 5.355 15.178 -2.415 1.00 95.25 287 ARG A CA 1
ATOM 2300 C C . ARG A 1 287 ? 4.058 15.504 -1.695 1.00 95.25 287 ARG A C 1
ATOM 2302 O O . ARG A 1 287 ? 4.033 15.572 -0.471 1.00 95.25 287 ARG A O 1
ATOM 2309 N N . LEU A 1 288 ? 2.999 15.685 -2.467 1.00 96.25 288 LEU A N 1
ATOM 2310 C CA . LEU A 1 288 ? 1.631 15.858 -2.002 1.00 96.25 288 LEU A CA 1
ATOM 2311 C C . LEU A 1 288 ? 0.847 14.604 -2.359 1.00 96.25 288 LEU A C 1
ATOM 2313 O O . LEU A 1 288 ? 0.980 14.100 -3.473 1.00 96.25 288 LEU A O 1
ATOM 2317 N N . VAL A 1 289 ? 0.037 14.104 -1.436 1.00 94.69 289 VAL A N 1
ATOM 2318 C CA . VAL A 1 289 ? -0.867 12.976 -1.687 1.00 94.69 289 VAL A CA 1
ATOM 2319 C C . VAL A 1 289 ? -2.224 13.261 -1.086 1.00 94.69 289 VAL A C 1
ATOM 2321 O O . VAL A 1 289 ? -2.328 13.924 -0.054 1.00 94.69 289 VAL A O 1
ATOM 2324 N N . GLY A 1 290 ? -3.258 12.734 -1.723 1.00 93.19 290 GLY A N 1
ATOM 2325 C CA . GLY A 1 290 ? -4.611 12.803 -1.210 1.00 93.19 290 GLY A CA 1
ATOM 2326 C C . GLY A 1 290 ? -5.387 11.553 -1.570 1.00 93.19 290 GLY A C 1
ATOM 2327 O O . GLY A 1 290 ? -5.138 10.927 -2.602 1.00 93.19 290 GLY A O 1
ATOM 2328 N N . GLN A 1 291 ? -6.331 11.198 -0.714 1.00 92.62 291 GLN A N 1
ATOM 2329 C CA . GLN A 1 291 ? -7.294 10.145 -0.977 1.00 92.62 291 GLN A CA 1
ATOM 2330 C C . GLN A 1 291 ? -8.624 10.508 -0.322 1.00 92.62 291 GLN A C 1
ATOM 2332 O O . GLN A 1 291 ? -8.665 11.160 0.712 1.00 92.62 291 GLN A O 1
ATOM 2337 N N . MET A 1 292 ? -9.721 10.094 -0.935 1.00 93.75 292 MET A N 1
ATOM 2338 C CA . MET A 1 292 ? -11.042 10.073 -0.328 1.00 93.75 292 MET A CA 1
ATOM 2339 C C . MET A 1 292 ? -11.743 8.781 -0.710 1.00 93.75 292 MET A C 1
ATOM 2341 O O . MET A 1 292 ? -11.472 8.211 -1.768 1.00 93.75 292 MET A O 1
ATOM 2345 N N . ALA A 1 293 ? -12.611 8.294 0.160 1.00 93.56 293 ALA A N 1
ATOM 2346 C CA . ALA A 1 293 ? -13.437 7.139 -0.111 1.00 93.56 293 ALA A CA 1
ATOM 2347 C C . ALA A 1 293 ? -14.780 7.233 0.592 1.00 93.56 293 ALA A C 1
ATOM 2349 O O . ALA A 1 293 ? -14.946 7.972 1.561 1.00 93.56 293 ALA A O 1
ATOM 2350 N N . TRP A 1 294 ? -15.738 6.486 0.063 1.00 94.75 294 TRP A N 1
ATOM 2351 C CA . TRP A 1 294 ? -17.087 6.439 0.585 1.00 94.75 294 TRP A CA 1
ATOM 2352 C C . TRP A 1 294 ? -17.704 5.056 0.400 1.00 94.75 294 TRP A C 1
ATOM 2354 O O . TRP A 1 294 ? -17.617 4.460 -0.677 1.00 94.75 294 TRP A O 1
ATOM 2364 N N . SER A 1 295 ? -18.382 4.585 1.443 1.00 94.50 295 SER A N 1
ATOM 2365 C CA . SER A 1 295 ? -19.223 3.388 1.432 1.00 94.50 295 SER A CA 1
ATOM 2366 C C . SER A 1 295 ? -20.497 3.630 2.246 1.00 94.50 295 SER A C 1
ATOM 2368 O O . SER A 1 295 ? -20.464 4.276 3.294 1.00 94.50 295 SER A O 1
ATOM 2370 N N . GLU A 1 296 ? -21.638 3.128 1.769 1.00 95.88 296 GLU A N 1
ATOM 2371 C CA . GLU A 1 296 ? -22.944 3.377 2.398 1.00 95.88 296 GLU A CA 1
ATOM 2372 C C . GLU A 1 296 ? -23.024 2.753 3.798 1.00 95.88 296 GLU A C 1
ATOM 2374 O O . GLU A 1 296 ? -22.845 1.547 3.947 1.00 95.88 296 GLU A O 1
ATOM 2379 N N . ARG A 1 297 ? -23.335 3.557 4.821 1.00 94.56 297 ARG A N 1
ATOM 2380 C CA . ARG A 1 297 ? -23.524 3.092 6.204 1.00 94.56 297 ARG A CA 1
ATOM 2381 C C . ARG A 1 297 ? -24.913 2.517 6.444 1.00 94.56 297 ARG A C 1
ATOM 2383 O O . ARG A 1 297 ? -25.868 2.809 5.732 1.00 94.56 297 ARG A O 1
ATOM 2390 N N . ASP A 1 298 ? -25.019 1.728 7.506 1.00 94.12 298 ASP A N 1
ATOM 2391 C CA . ASP A 1 298 ? -26.309 1.399 8.096 1.00 94.12 298 ASP A CA 1
ATOM 2392 C C . ASP A 1 298 ? -26.823 2.616 8.885 1.00 94.12 298 ASP A C 1
ATOM 2394 O O . ASP A 1 298 ? -26.073 3.225 9.651 1.00 94.12 298 ASP A O 1
ATOM 2398 N N . ASN A 1 299 ? -28.085 2.989 8.668 1.00 91.88 299 ASN A N 1
ATOM 2399 C CA . ASN A 1 299 ? -28.708 4.147 9.315 1.00 91.88 299 ASN A CA 1
ATOM 2400 C C . ASN A 1 299 ? -29.026 3.885 10.791 1.00 91.88 299 ASN A C 1
ATOM 2402 O O . ASN A 1 299 ? -29.184 4.837 11.555 1.00 91.88 299 ASN A O 1
ATOM 2406 N N . ASP A 1 300 ? -29.112 2.614 11.183 1.00 94.12 300 ASP A N 1
ATOM 2407 C CA . ASP A 1 300 ? -29.484 2.213 12.538 1.00 94.12 300 ASP A CA 1
ATOM 2408 C C . ASP A 1 300 ? -28.264 2.076 13.471 1.00 94.12 300 ASP A C 1
ATOM 2410 O O . ASP A 1 300 ? -28.425 1.823 14.664 1.00 94.12 300 ASP A O 1
ATOM 2414 N N . GLU A 1 301 ? -27.040 2.249 12.952 1.00 94.56 301 GLU A N 1
ATOM 2415 C CA . GLU A 1 301 ? -25.791 2.056 13.700 1.00 94.56 301 GLU A CA 1
ATOM 2416 C C . GLU A 1 301 ? -25.098 3.387 14.014 1.00 94.56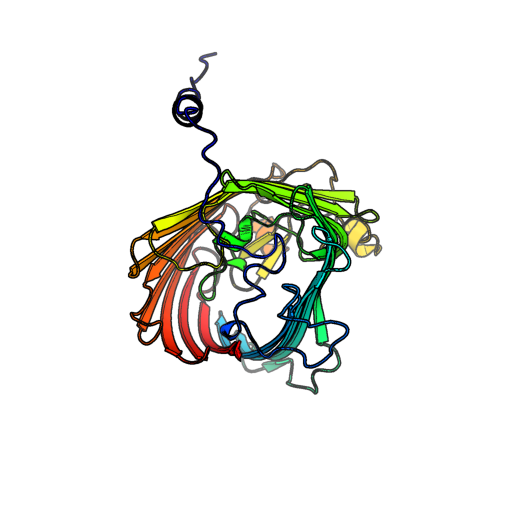 301 GLU A C 1
ATOM 2418 O O . GLU A 1 301 ? -24.620 4.110 13.130 1.00 94.56 301 GLU A O 1
ATOM 2423 N N . SER A 1 302 ? -24.987 3.698 15.307 1.00 93.50 302 SER A N 1
ATOM 2424 C CA . SER A 1 302 ? -24.243 4.879 15.761 1.00 93.50 302 SER A CA 1
ATOM 2425 C C . SER A 1 302 ? -22.726 4.709 15.585 1.00 93.50 302 SER A C 1
ATOM 2427 O O . SER A 1 302 ? -22.197 3.596 15.601 1.00 93.50 302 SER A O 1
ATOM 2429 N N . THR A 1 303 ? -22.001 5.824 15.448 1.00 92.12 303 THR A N 1
ATOM 2430 C CA . THR A 1 303 ? -20.526 5.829 15.361 1.00 92.12 303 THR A CA 1
ATOM 2431 C C . THR A 1 303 ? -19.879 5.203 16.594 1.00 92.12 303 THR A C 1
ATOM 2433 O O . THR A 1 303 ? -18.931 4.429 16.468 1.00 92.12 303 THR A O 1
ATOM 2436 N N . ASP A 1 304 ? -20.427 5.482 17.776 1.00 91.31 304 ASP A N 1
ATOM 2437 C CA . ASP A 1 304 ? -19.900 4.989 19.049 1.00 91.31 304 ASP A CA 1
ATOM 2438 C C . ASP A 1 304 ? -20.094 3.478 19.181 1.00 91.31 304 ASP A C 1
ATOM 2440 O O . ASP A 1 304 ? -19.186 2.773 19.623 1.00 91.31 304 ASP A O 1
ATOM 2444 N N . GLU A 1 305 ? -21.244 2.960 18.740 1.00 94.50 305 GLU A N 1
ATOM 2445 C CA . GLU A 1 305 ? -21.496 1.519 18.692 1.00 94.50 305 GLU A CA 1
ATOM 2446 C C . GLU A 1 305 ? -20.480 0.815 17.781 1.00 94.50 305 GLU A C 1
ATOM 2448 O O . GLU A 1 305 ? -19.857 -0.169 18.191 1.00 94.50 305 GLU A O 1
ATOM 2453 N N . ILE A 1 306 ? -20.273 1.344 16.568 1.00 94.19 306 ILE A N 1
ATOM 2454 C CA . ILE A 1 306 ? -19.304 0.814 15.597 1.00 94.19 306 ILE A CA 1
ATOM 2455 C C . ILE A 1 306 ? -17.892 0.808 16.195 1.00 94.19 306 ILE A C 1
ATOM 2457 O O . ILE A 1 306 ? -17.203 -0.214 16.133 1.00 94.19 306 ILE A O 1
ATOM 2461 N N . ARG A 1 307 ? -17.471 1.912 16.826 1.00 91.31 307 ARG A N 1
ATOM 2462 C CA . ARG A 1 307 ? -16.139 2.052 17.435 1.00 91.31 307 ARG A CA 1
ATOM 2463 C C . ARG A 1 307 ? -15.932 1.092 18.604 1.00 91.31 307 ARG A C 1
ATOM 2465 O O . ARG A 1 307 ? -14.868 0.486 18.727 1.00 91.31 307 ARG A O 1
ATOM 2472 N N . GLN A 1 308 ? -16.946 0.914 19.453 1.00 90.81 308 GLN A N 1
ATOM 2473 C CA . GLN A 1 308 ? -16.869 0.010 20.602 1.00 90.81 308 GLN A CA 1
ATOM 2474 C C . GLN A 1 308 ? -16.728 -1.456 20.182 1.00 90.81 308 GLN A C 1
ATOM 2476 O O . GLN A 1 308 ? -15.948 -2.189 20.794 1.00 90.81 308 GLN A O 1
ATOM 2481 N N . ARG A 1 309 ? -17.450 -1.889 19.141 1.00 92.75 309 ARG A N 1
ATOM 2482 C CA . ARG A 1 309 ? -17.410 -3.286 18.673 1.00 92.75 309 ARG A CA 1
ATOM 2483 C C . ARG A 1 309 ? -16.322 -3.572 17.633 1.00 92.75 309 ARG A C 1
ATOM 2485 O O . ARG A 1 309 ? -15.957 -4.733 17.470 1.00 92.75 309 ARG A O 1
ATOM 2492 N N . GLY A 1 310 ? -15.801 -2.544 16.959 1.00 91.88 310 GLY A N 1
ATOM 2493 C CA . GLY A 1 310 ? -14.731 -2.650 15.961 1.00 91.88 310 GLY A CA 1
ATOM 2494 C C . GLY A 1 310 ? -15.189 -3.074 14.561 1.00 91.88 310 GLY A C 1
ATOM 2495 O O . GLY A 1 310 ? -14.374 -3.550 13.773 1.00 91.88 310 GLY A O 1
ATOM 2496 N N . TRP A 1 311 ? -16.481 -2.946 14.240 1.00 94.06 311 TRP A N 1
ATOM 2497 C CA . TRP A 1 311 ? -17.017 -3.291 12.916 1.00 94.06 311 TRP A CA 1
ATOM 2498 C C . TRP A 1 311 ? -18.357 -2.599 12.599 1.00 94.06 311 TRP A C 1
ATOM 2500 O O . TRP A 1 311 ? -19.041 -2.128 13.505 1.00 94.06 311 TRP A O 1
ATOM 2510 N N . ALA A 1 312 ? -18.754 -2.548 11.323 1.00 95.00 312 ALA A N 1
ATOM 2511 C CA . ALA A 1 312 ? -20.031 -2.030 10.804 1.00 95.00 312 ALA A CA 1
ATOM 2512 C C . ALA A 1 312 ? -20.787 -3.101 9.992 1.00 95.00 312 ALA A C 1
ATOM 2514 O O . ALA A 1 312 ? -20.145 -3.903 9.313 1.00 95.00 312 ALA A O 1
ATOM 2515 N N . LYS A 1 313 ? -22.131 -3.146 10.045 1.00 95.25 313 LYS A N 1
ATOM 2516 C CA . LYS A 1 313 ? -22.925 -4.109 9.245 1.00 95.25 313 LYS A CA 1
ATOM 2517 C C . LYS A 1 313 ? -22.844 -3.802 7.756 1.00 95.25 313 LYS A C 1
ATOM 2519 O O . LYS A 1 313 ? -22.633 -4.709 6.962 1.00 95.25 313 LYS A O 1
ATOM 2524 N N . LYS A 1 314 ? -22.963 -2.521 7.397 1.00 95.12 314 LYS A N 1
ATOM 2525 C CA . LYS A 1 314 ? -22.700 -1.994 6.050 1.00 95.12 314 LYS A CA 1
ATOM 2526 C C . LYS A 1 314 ? -21.360 -1.244 6.023 1.00 95.12 314 LYS A C 1
ATOM 2528 O O . LYS A 1 314 ? -20.456 -1.573 6.779 1.00 95.12 314 LYS A O 1
ATOM 2533 N N . GLY A 1 315 ? -21.198 -0.266 5.141 1.00 93.75 315 GLY A N 1
ATOM 2534 C CA . GLY A 1 315 ? -19.991 0.533 4.976 1.00 93.75 315 GLY A CA 1
ATOM 2535 C C . GLY A 1 315 ? -19.659 1.415 6.176 1.00 93.75 315 GLY A C 1
ATOM 2536 O O . GLY A 1 315 ? -20.326 1.396 7.210 1.00 93.75 315 GLY A O 1
ATOM 2537 N N . LEU A 1 316 ? -18.593 2.193 6.017 1.00 93.25 316 LEU A N 1
ATOM 2538 C CA . LEU A 1 316 ? -17.992 3.021 7.066 1.00 93.25 316 LEU A CA 1
ATOM 2539 C C . LEU A 1 316 ? -18.213 4.524 6.848 1.00 93.25 316 LEU A C 1
ATOM 2541 O O . LEU A 1 316 ? -17.739 5.331 7.640 1.00 93.25 316 LEU A O 1
ATOM 2545 N N . GLY A 1 317 ? -18.962 4.909 5.812 1.00 93.88 317 GLY A N 1
ATOM 2546 C CA . GLY A 1 317 ? -19.243 6.308 5.497 1.00 93.88 317 GLY A CA 1
ATOM 2547 C C . GLY A 1 317 ? -18.107 6.927 4.705 1.00 93.88 317 GLY A C 1
ATOM 2548 O O . GLY A 1 317 ? -17.404 6.225 3.981 1.00 93.88 317 GLY A O 1
ATOM 2549 N N . PHE A 1 318 ? -17.933 8.236 4.815 1.00 93.44 318 PHE A N 1
ATOM 2550 C CA . PHE A 1 318 ? -16.835 8.947 4.175 1.00 93.44 318 PHE A CA 1
ATOM 2551 C C . PHE A 1 318 ? -15.528 8.854 4.982 1.00 93.44 318 PHE A C 1
ATOM 2553 O O . PHE A 1 318 ? -15.535 8.932 6.211 1.00 93.44 318 PHE A O 1
ATOM 2560 N N . ALA A 1 319 ? -14.402 8.757 4.272 1.00 92.12 319 ALA A N 1
ATOM 2561 C CA . ALA A 1 319 ? -13.061 8.992 4.801 1.00 92.12 319 ALA A CA 1
ATOM 2562 C C . ALA A 1 319 ? -12.218 9.796 3.800 1.00 92.12 319 ALA A C 1
ATOM 2564 O O . ALA A 1 319 ? -12.358 9.629 2.588 1.00 92.12 319 ALA A O 1
ATOM 2565 N N . GLY A 1 320 ? -11.319 10.642 4.289 1.00 92.06 320 GLY A N 1
ATOM 2566 C CA . GLY A 1 320 ? -10.435 11.475 3.489 1.00 92.06 320 GLY A CA 1
ATOM 2567 C C . GLY A 1 320 ? -9.082 11.677 4.154 1.00 92.06 320 GLY A C 1
ATOM 2568 O O . GLY A 1 320 ? -8.987 11.814 5.366 1.00 92.06 320 GLY A O 1
ATOM 2569 N N . ASN A 1 321 ? -8.036 11.720 3.340 1.00 91.62 321 ASN A N 1
ATOM 2570 C CA . ASN A 1 321 ? -6.652 11.853 3.758 1.00 91.62 321 ASN A CA 1
ATOM 2571 C C . ASN A 1 321 ? -5.940 12.885 2.890 1.00 91.62 321 ASN A C 1
ATOM 2573 O O . ASN A 1 321 ? -6.118 12.915 1.669 1.00 91.62 321 ASN A O 1
ATOM 2577 N N . LEU A 1 322 ? -5.092 13.697 3.511 1.00 94.25 322 LEU A N 1
ATOM 2578 C CA . LEU A 1 322 ? -4.193 14.615 2.823 1.00 94.25 322 LEU A CA 1
ATOM 2579 C C . LEU A 1 322 ? -2.846 14.618 3.530 1.00 94.25 322 LEU A C 1
ATOM 2581 O O . LEU A 1 322 ? -2.773 14.777 4.752 1.00 94.25 322 LEU A O 1
ATOM 2585 N N . ALA A 1 323 ? -1.774 14.510 2.754 1.00 94.81 323 ALA A N 1
ATOM 2586 C CA . ALA A 1 323 ? -0.445 14.563 3.321 1.00 94.81 323 ALA A CA 1
ATOM 2587 C C . ALA A 1 323 ? 0.583 15.243 2.425 1.00 94.81 323 ALA A C 1
ATOM 2589 O O . ALA A 1 323 ? 0.485 15.257 1.195 1.00 94.81 323 ALA A O 1
ATOM 2590 N N . VAL A 1 324 ? 1.581 15.816 3.089 1.00 96.31 324 VAL A N 1
ATOM 2591 C CA . VAL A 1 324 ? 2.745 16.445 2.473 1.00 96.31 324 VAL A CA 1
ATOM 2592 C C . VAL A 1 324 ? 4.010 15.851 3.065 1.00 96.31 324 VAL A C 1
ATOM 2594 O O . VAL A 1 324 ? 4.108 15.665 4.275 1.00 96.31 324 VAL A O 1
ATOM 2597 N N . GLN A 1 325 ? 4.989 15.596 2.207 1.00 96.00 325 GLN A N 1
ATOM 2598 C CA . GLN A 1 325 ? 6.318 15.144 2.579 1.00 96.00 325 GLN A CA 1
ATOM 2599 C C . GLN A 1 325 ? 7.371 16.041 1.935 1.00 96.00 325 GLN A C 1
ATOM 2601 O O . GLN A 1 325 ? 7.314 16.286 0.732 1.00 96.00 325 GLN A O 1
ATOM 2606 N N . THR A 1 326 ? 8.367 16.481 2.703 1.00 96.19 326 THR A N 1
ATOM 2607 C CA . THR A 1 326 ? 9.578 17.076 2.129 1.00 96.19 326 THR A CA 1
ATOM 2608 C C . THR A 1 326 ? 10.556 15.988 1.702 1.00 96.19 326 THR A C 1
ATOM 2610 O O . THR A 1 326 ? 10.753 14.999 2.408 1.00 96.19 326 THR A O 1
ATOM 2613 N N . ILE A 1 327 ? 11.188 16.158 0.547 1.00 93.00 327 ILE A N 1
ATOM 2614 C CA . ILE A 1 327 ? 12.167 15.216 0.007 1.00 93.00 327 ILE A CA 1
ATOM 2615 C C . ILE A 1 327 ? 13.562 15.814 0.234 1.00 93.00 327 ILE A C 1
ATOM 2617 O O . ILE A 1 327 ? 13.864 16.885 -0.301 1.00 93.00 327 ILE A O 1
ATOM 2621 N N . PRO A 1 328 ? 14.431 15.176 1.040 1.00 92.06 328 PRO A N 1
ATOM 2622 C CA . PRO A 1 328 ? 15.769 15.695 1.269 1.00 92.06 328 PRO A CA 1
ATOM 2623 C C . PRO A 1 328 ? 16.611 15.609 -0.011 1.00 92.06 328 PRO A C 1
ATOM 2625 O O . PRO A 1 328 ? 16.523 14.643 -0.776 1.00 92.06 328 PRO A O 1
ATOM 2628 N N . LYS A 1 329 ? 17.477 16.607 -0.232 1.00 87.75 329 LYS A N 1
ATOM 2629 C CA . LYS A 1 329 ? 18.398 16.619 -1.381 1.00 87.75 329 LYS A CA 1
ATOM 2630 C C . LYS A 1 329 ? 19.247 15.347 -1.387 1.00 87.75 329 LYS A C 1
ATOM 2632 O O . LYS A 1 329 ? 19.770 14.941 -0.354 1.00 87.75 329 LYS A O 1
ATOM 2637 N N . ASN A 1 330 ? 19.399 14.736 -2.561 1.00 85.75 330 ASN A N 1
ATOM 2638 C CA . ASN A 1 330 ? 20.120 13.471 -2.748 1.00 85.75 330 ASN A CA 1
ATOM 2639 C C . ASN A 1 330 ? 19.603 12.310 -1.878 1.00 85.75 330 ASN A C 1
ATOM 2641 O O . ASN A 1 330 ? 20.334 11.344 -1.673 1.00 85.75 330 ASN A O 1
ATOM 2645 N N . TYR A 1 331 ? 18.364 12.393 -1.378 1.00 88.12 331 TYR A N 1
ATOM 2646 C CA . TYR A 1 331 ? 17.767 11.380 -0.507 1.00 88.12 331 TYR A CA 1
ATOM 2647 C C . TYR A 1 331 ? 18.555 11.152 0.794 1.00 88.12 331 TYR A C 1
ATOM 2649 O O . TYR A 1 331 ? 18.599 10.037 1.316 1.00 88.12 331 TYR A O 1
ATOM 2657 N N . GLN A 1 332 ? 19.181 12.212 1.316 1.00 94.56 332 GLN A N 1
ATOM 2658 C CA . GLN A 1 332 ? 19.921 12.186 2.573 1.00 94.56 332 GLN A CA 1
ATOM 2659 C C . GLN A 1 332 ? 19.650 13.451 3.395 1.00 94.56 332 GLN A C 1
ATOM 2661 O O . GLN A 1 332 ? 19.790 14.569 2.900 1.00 94.56 332 GLN A O 1
ATOM 2666 N N . GLY A 1 333 ? 19.284 13.281 4.665 1.00 96.56 333 GLY A N 1
ATOM 2667 C CA . GLY A 1 333 ? 18.928 14.370 5.574 1.00 96.56 333 GLY A CA 1
ATOM 2668 C C . GLY A 1 333 ? 17.497 14.274 6.097 1.00 96.56 333 GLY A C 1
ATOM 2669 O O . GLY A 1 333 ? 16.867 13.221 6.038 1.00 96.56 333 GLY A O 1
ATOM 2670 N N . PHE A 1 334 ? 16.989 15.378 6.641 1.00 96.88 334 PHE A N 1
ATOM 2671 C CA . PHE A 1 334 ? 15.659 15.417 7.246 1.00 96.88 334 PHE A CA 1
ATOM 2672 C C . PHE A 1 334 ? 14.539 15.509 6.202 1.00 96.88 334 PHE A C 1
ATOM 2674 O O . PHE A 1 334 ? 14.596 16.319 5.277 1.00 96.88 334 PHE A O 1
ATOM 2681 N N . SER A 1 335 ? 13.498 14.713 6.419 1.00 96.25 335 SER A N 1
ATOM 2682 C CA . SER A 1 335 ? 12.206 14.733 5.746 1.00 96.25 335 SER A CA 1
ATOM 2683 C C . SER A 1 335 ? 11.131 15.012 6.796 1.00 96.25 335 SER A C 1
ATOM 2685 O O . SER A 1 335 ? 11.079 14.362 7.839 1.00 96.25 335 SER A O 1
ATOM 2687 N N . TYR A 1 336 ? 10.298 16.012 6.543 1.00 96.19 336 TYR A N 1
ATOM 2688 C CA . TYR A 1 336 ? 9.131 16.320 7.356 1.00 96.19 336 TYR A CA 1
ATOM 2689 C C . TYR A 1 336 ? 7.900 15.786 6.644 1.00 96.19 336 TYR A C 1
ATOM 2691 O O . TYR A 1 336 ? 7.729 16.038 5.450 1.00 96.19 336 TYR A O 1
ATOM 2699 N N . ILE A 1 337 ? 7.056 15.070 7.376 1.00 96.44 337 ILE A N 1
ATOM 2700 C CA . ILE A 1 337 ? 5.780 14.568 6.882 1.00 96.44 337 ILE A CA 1
ATOM 2701 C C . ILE A 1 337 ? 4.688 15.122 7.788 1.00 96.44 337 ILE A C 1
ATOM 2703 O O . ILE A 1 337 ? 4.800 15.065 9.011 1.00 96.44 337 ILE A O 1
ATOM 2707 N N . LEU A 1 338 ? 3.630 15.651 7.187 1.00 96.56 338 LEU A N 1
ATOM 2708 C CA . LEU A 1 338 ? 2.391 15.962 7.884 1.00 96.56 338 LEU A CA 1
ATOM 2709 C C . LEU A 1 338 ? 1.275 15.183 7.208 1.00 96.56 338 LEU A C 1
ATOM 2711 O O . LEU A 1 338 ? 0.988 15.423 6.035 1.00 96.56 338 LEU A O 1
ATOM 2715 N N . PHE A 1 339 ? 0.671 14.263 7.951 1.00 94.44 339 PHE A N 1
ATOM 2716 C CA . PHE A 1 339 ? -0.449 13.454 7.495 1.00 94.44 339 PHE A CA 1
ATOM 2717 C C . PHE A 1 339 ? -1.704 13.851 8.265 1.00 94.44 339 PHE A C 1
ATOM 2719 O O . PHE A 1 339 ? -1.659 13.939 9.488 1.00 94.44 339 PHE A O 1
ATOM 2726 N N . ASN A 1 340 ? -2.803 14.111 7.566 1.00 93.62 340 ASN A N 1
ATOM 2727 C CA . ASN A 1 340 ? -4.092 14.410 8.179 1.00 93.62 340 ASN A CA 1
ATOM 2728 C C . ASN A 1 340 ? -5.117 13.430 7.629 1.00 93.62 340 ASN A C 1
ATOM 2730 O O . ASN A 1 340 ? -5.207 13.272 6.406 1.00 93.62 340 ASN A O 1
ATOM 2734 N N . SER A 1 341 ? -5.889 12.828 8.519 1.00 91.38 341 SER A N 1
ATOM 2735 C CA . SER A 1 341 ? -7.017 11.977 8.176 1.00 91.38 341 SER A CA 1
ATOM 2736 C C . SER A 1 341 ? -8.299 12.540 8.773 1.00 91.38 341 SER A C 1
ATOM 2738 O O . SER A 1 341 ? -8.299 13.236 9.791 1.00 91.38 341 SER A O 1
ATOM 2740 N N . TRP A 1 342 ? -9.400 12.292 8.080 1.00 91.88 342 TRP A N 1
ATOM 2741 C CA . TRP A 1 342 ? -10.743 12.581 8.539 1.00 91.88 342 TRP A CA 1
ATOM 2742 C C . TRP A 1 342 ? -11.668 11.448 8.122 1.00 91.88 342 TRP A C 1
ATOM 2744 O O . TRP A 1 342 ? -11.781 11.157 6.933 1.00 91.88 342 TRP A O 1
ATOM 2754 N N . ASP A 1 343 ? -12.376 10.847 9.067 1.00 90.88 343 ASP A N 1
ATOM 2755 C CA . ASP A 1 343 ? -13.410 9.861 8.776 1.00 90.88 343 ASP A CA 1
ATOM 2756 C C . ASP A 1 343 ? -14.625 9.999 9.705 1.00 90.88 343 ASP A C 1
ATOM 2758 O O . ASP A 1 343 ? -14.605 10.687 10.727 1.00 90.88 343 ASP A O 1
ATOM 2762 N N . GLU A 1 344 ? -15.740 9.369 9.347 1.00 90.44 344 GLU A N 1
ATOM 2763 C CA . GLU A 1 344 ? -16.968 9.476 10.138 1.00 90.44 344 GLU A CA 1
ATOM 2764 C C . GLU A 1 344 ? -16.928 8.743 11.493 1.00 90.44 344 GLU A C 1
ATOM 2766 O O . GLU A 1 344 ? -17.779 9.022 12.343 1.00 90.44 344 GLU A O 1
ATOM 2771 N N . ILE A 1 345 ? -15.994 7.808 11.699 1.00 87.94 345 ILE A N 1
ATOM 2772 C CA . ILE A 1 345 ? -15.919 6.924 12.870 1.00 87.94 345 ILE A CA 1
ATOM 2773 C C . ILE A 1 345 ? -14.816 7.362 13.844 1.00 87.94 345 ILE A C 1
ATOM 2775 O O . ILE A 1 345 ? -15.102 7.572 15.029 1.00 87.94 345 ILE A O 1
ATOM 2779 N N . GLY A 1 346 ? -13.577 7.468 13.359 1.00 80.69 346 GLY A N 1
ATOM 2780 C CA . GLY A 1 346 ? -12.384 7.918 14.079 1.00 80.69 346 GLY A CA 1
ATOM 2781 C C . GLY A 1 346 ? -12.245 9.440 14.154 1.00 80.69 346 GLY A C 1
ATOM 2782 O O . GLY A 1 346 ? -11.510 9.928 15.009 1.00 80.69 346 GLY A O 1
ATOM 2783 N N . ARG A 1 347 ? -13.028 10.182 13.352 1.00 88.69 347 ARG A N 1
ATOM 2784 C CA . ARG A 1 347 ? -12.991 11.649 13.229 1.00 88.69 347 ARG A CA 1
ATOM 2785 C C . ARG A 1 347 ? -11.653 12.117 12.676 1.00 88.69 347 ARG A C 1
ATOM 2787 O O . ARG A 1 347 ? -11.233 11.619 11.640 1.00 88.69 347 ARG A O 1
ATOM 2794 N N . THR A 1 348 ? -11.061 13.147 13.265 1.00 91.75 348 THR A N 1
ATOM 2795 C CA . THR A 1 348 ? -9.848 13.770 12.747 1.00 91.75 348 THR A CA 1
ATOM 2796 C C . THR A 1 348 ? -8.619 13.160 13.410 1.00 91.75 348 THR A C 1
ATOM 2798 O O . THR A 1 348 ? -8.559 13.089 14.639 1.00 91.75 348 THR A O 1
ATOM 2801 N N . SER A 1 349 ? -7.607 12.816 12.612 1.00 91.44 349 SER A N 1
ATOM 2802 C CA . SER A 1 349 ? -6.258 12.534 13.102 1.00 91.44 349 SER A CA 1
ATOM 2803 C C . SER A 1 349 ? -5.228 13.427 12.410 1.00 91.44 349 SER A C 1
ATOM 2805 O O . SER A 1 349 ? -5.343 13.766 11.227 1.00 91.44 349 SER A O 1
ATOM 2807 N N . ILE A 1 350 ? -4.219 13.863 13.165 1.00 94.12 350 ILE A N 1
ATOM 2808 C CA . ILE A 1 350 ? -3.124 14.694 12.653 1.00 94.12 350 ILE A CA 1
ATOM 2809 C C . ILE A 1 350 ? -1.804 14.084 13.110 1.00 94.12 350 ILE A C 1
ATOM 2811 O O . ILE A 1 350 ? -1.525 14.002 14.304 1.00 94.12 350 ILE A O 1
ATOM 2815 N N . THR A 1 351 ? -0.964 13.697 12.153 1.00 94.62 351 THR A N 1
ATOM 2816 C CA . THR A 1 351 ? 0.323 13.041 12.392 1.00 94.62 351 THR A CA 1
ATOM 2817 C C . THR A 1 351 ? 1.474 13.847 11.793 1.00 94.62 351 THR A C 1
ATOM 2819 O O . THR A 1 351 ? 1.833 13.649 10.626 1.00 94.62 351 THR A O 1
ATOM 2822 N N . PRO A 1 352 ? 2.104 14.755 12.556 1.00 96.69 352 PRO A N 1
ATOM 2823 C CA . PRO A 1 352 ? 3.460 15.188 12.264 1.00 96.69 352 PRO A CA 1
ATOM 2824 C C . PRO A 1 352 ? 4.454 14.034 12.440 1.00 96.69 352 PRO A C 1
ATOM 2826 O O . PRO A 1 352 ? 4.453 13.305 13.436 1.00 96.69 352 PRO A O 1
ATOM 2829 N N . GLN A 1 353 ? 5.374 13.925 11.492 1.00 97.12 353 GLN A N 1
ATOM 2830 C CA . GLN A 1 353 ? 6.492 12.999 11.530 1.00 97.12 353 GLN A CA 1
ATOM 2831 C C . GLN A 1 353 ? 7.774 13.700 11.087 1.00 97.12 353 GLN A C 1
ATOM 2833 O O . GLN A 1 353 ? 7.809 14.433 10.097 1.00 97.12 353 GLN A O 1
ATOM 2838 N N . LEU A 1 354 ? 8.850 13.426 11.819 1.00 97.69 354 LEU A N 1
ATOM 2839 C CA . LEU A 1 354 ? 10.207 13.780 11.432 1.00 97.69 354 LEU A CA 1
ATOM 2840 C C . LEU A 1 354 ? 10.962 12.499 11.099 1.00 97.69 354 LEU A C 1
ATOM 2842 O O . LEU A 1 354 ? 11.128 11.630 11.953 1.00 97.69 354 LEU A O 1
ATOM 2846 N N . GLU A 1 355 ? 11.434 12.399 9.864 1.00 96.75 355 GLU A N 1
ATOM 2847 C CA . GLU A 1 355 ? 12.207 11.275 9.352 1.00 96.75 355 GLU A CA 1
ATOM 2848 C C . GLU A 1 355 ? 13.615 11.744 8.971 1.00 96.75 355 GLU A C 1
ATOM 2850 O O . GLU A 1 355 ? 13.794 12.817 8.400 1.00 96.75 355 GLU A O 1
ATOM 2855 N N . TYR A 1 356 ? 14.634 10.948 9.275 1.00 97.12 356 TYR A N 1
ATOM 2856 C CA . TYR A 1 356 ? 15.998 11.165 8.811 1.00 97.12 356 TYR A CA 1
ATOM 2857 C C . TYR A 1 356 ? 16.401 10.059 7.841 1.00 97.12 356 TYR A C 1
ATOM 2859 O O . TYR A 1 356 ? 16.308 8.869 8.148 1.00 97.12 356 TYR A O 1
ATOM 2867 N N . TRP A 1 357 ? 16.859 10.471 6.664 1.00 95.62 357 TRP A N 1
ATOM 2868 C CA . TRP A 1 357 ? 17.308 9.607 5.587 1.00 95.62 357 TRP A CA 1
ATOM 2869 C C . TRP A 1 357 ? 18.825 9.527 5.661 1.00 95.62 357 TRP A C 1
ATOM 2871 O O . TRP A 1 357 ? 19.522 10.506 5.396 1.00 95.62 357 TRP A O 1
ATOM 2881 N N . PHE A 1 358 ? 19.351 8.363 6.024 1.00 95.19 358 PHE A N 1
ATOM 2882 C CA . PHE A 1 358 ? 20.796 8.160 6.136 1.00 95.19 358 PHE A CA 1
ATOM 2883 C C . PHE A 1 358 ? 21.455 7.917 4.770 1.00 95.19 358 PHE A C 1
ATOM 2885 O O . PHE A 1 358 ? 22.678 7.974 4.659 1.00 95.19 358 PHE A O 1
ATOM 2892 N N . GLY A 1 359 ? 20.653 7.674 3.728 1.00 88.81 359 GLY A N 1
ATOM 2893 C CA . GLY A 1 359 ? 21.111 7.107 2.464 1.00 88.81 359 GLY A CA 1
ATOM 2894 C C . GLY A 1 359 ? 21.195 5.579 2.537 1.00 88.81 359 GLY A C 1
ATOM 2895 O O . GLY A 1 359 ? 20.941 4.974 3.578 1.00 88.81 359 GLY A O 1
ATOM 2896 N N . GLY A 1 360 ? 21.488 4.932 1.404 1.00 84.94 360 GLY A N 1
ATOM 2897 C CA . GLY A 1 360 ? 21.639 3.468 1.347 1.00 84.94 360 GLY A CA 1
ATOM 2898 C C . GLY A 1 360 ? 20.402 2.681 1.807 1.00 84.94 360 GLY A C 1
ATOM 2899 O O . GLY A 1 360 ? 20.547 1.587 2.341 1.00 84.94 360 GLY A O 1
ATOM 2900 N N . GLY A 1 361 ? 19.208 3.270 1.667 1.00 87.94 361 GLY A N 1
ATOM 2901 C CA . GLY A 1 361 ? 17.932 2.664 2.060 1.00 87.94 361 GLY A CA 1
ATOM 2902 C C . GLY A 1 361 ? 17.621 2.678 3.562 1.00 87.94 361 GLY A C 1
ATOM 2903 O O . GLY A 1 361 ? 16.565 2.183 3.950 1.00 87.94 361 GLY A O 1
ATOM 2904 N N . LEU A 1 362 ? 18.488 3.252 4.408 1.00 94.69 362 LEU A N 1
ATOM 2905 C CA . LEU A 1 362 ? 18.254 3.387 5.848 1.00 94.69 362 LEU A CA 1
ATOM 2906 C C . LEU A 1 362 ? 17.529 4.700 6.181 1.00 94.69 362 LEU A C 1
ATOM 2908 O O . LEU A 1 362 ? 17.956 5.794 5.795 1.00 94.69 362 LEU A O 1
ATOM 2912 N N . ARG A 1 363 ? 16.447 4.586 6.950 1.00 95.31 363 ARG A N 1
ATOM 2913 C CA . ARG A 1 363 ? 15.631 5.688 7.466 1.00 95.31 363 ARG A CA 1
ATOM 2914 C C . ARG A 1 363 ? 15.251 5.431 8.918 1.00 95.31 363 ARG A C 1
ATOM 2916 O O . ARG A 1 363 ? 15.033 4.284 9.300 1.00 95.31 363 ARG A O 1
ATOM 2923 N N . ALA A 1 364 ? 15.134 6.489 9.708 1.00 96.94 364 ALA A N 1
ATOM 2924 C CA . ALA A 1 364 ? 14.548 6.435 11.046 1.00 96.94 364 ALA A CA 1
ATOM 2925 C C . ALA A 1 364 ? 13.628 7.629 11.259 1.00 96.94 364 ALA A C 1
ATOM 2927 O O . ALA A 1 364 ? 13.895 8.705 10.728 1.00 96.94 364 ALA A O 1
ATOM 2928 N N . TRP A 1 365 ? 12.556 7.456 12.021 1.00 96.94 365 TRP A N 1
ATOM 2929 C CA . TRP A 1 365 ? 11.584 8.512 12.249 1.00 96.94 365 TRP A CA 1
ATOM 2930 C C . TRP A 1 365 ? 10.965 8.465 13.635 1.00 96.94 365 TRP A C 1
ATOM 2932 O O . TRP A 1 365 ? 10.940 7.437 14.313 1.00 96.94 365 TRP A O 1
ATOM 2942 N N . VAL A 1 366 ? 10.435 9.618 14.024 1.00 97.50 366 VAL A N 1
ATOM 2943 C CA . VAL A 1 366 ? 9.534 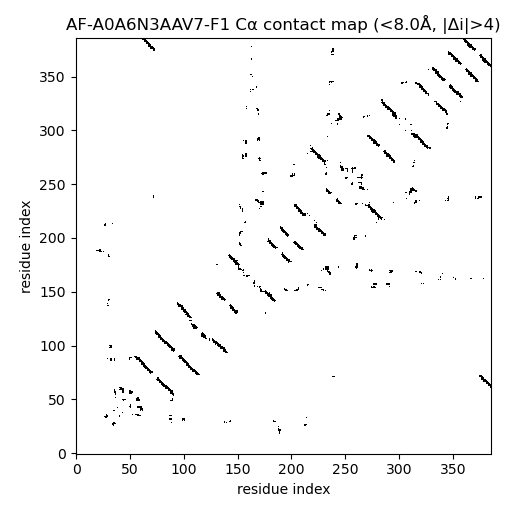9.787 15.156 1.00 97.50 366 VAL A CA 1
ATOM 2944 C C . VAL A 1 366 ? 8.259 10.453 14.659 1.00 97.50 366 VAL A C 1
ATOM 2946 O O . VAL A 1 366 ? 8.316 11.386 13.855 1.00 97.50 366 VAL A O 1
ATOM 2949 N N . SER A 1 367 ? 7.112 9.978 15.125 1.00 96.25 367 SER A N 1
ATOM 2950 C CA . SER A 1 367 ? 5.815 10.584 14.833 1.00 96.25 367 SER A CA 1
ATOM 2951 C C . SER A 1 367 ? 4.960 10.664 16.086 1.00 96.25 367 SER A C 1
ATOM 2953 O O . SER A 1 367 ? 5.017 9.773 16.939 1.00 96.25 367 SER A O 1
ATOM 2955 N N . TRP A 1 368 ? 4.130 11.697 16.149 1.00 95.62 368 TRP A N 1
ATOM 2956 C CA . TRP A 1 368 ? 3.068 11.833 17.136 1.00 95.62 368 TRP A CA 1
ATOM 2957 C C . TRP A 1 368 ? 1.751 11.986 16.385 1.00 95.62 368 TRP A C 1
ATOM 2959 O O . TRP A 1 368 ? 1.656 12.876 15.550 1.00 95.62 368 TRP A O 1
ATOM 2969 N N . THR A 1 369 ? 0.772 11.130 16.648 1.00 93.75 369 THR A N 1
ATOM 2970 C CA . THR A 1 369 ? -0.575 11.234 16.085 1.00 93.75 369 THR A CA 1
ATOM 2971 C C . THR A 1 369 ? -1.503 11.761 17.163 1.00 93.75 369 THR A C 1
ATOM 2973 O O . THR A 1 369 ? -1.644 11.122 18.205 1.00 93.75 369 THR A O 1
ATOM 2976 N N . TRP A 1 370 ? -2.107 12.919 16.910 1.00 93.94 370 TRP A N 1
ATOM 2977 C CA . TRP A 1 370 ? -3.245 13.399 17.683 1.00 93.94 370 TRP A CA 1
ATOM 2978 C C . TRP A 1 370 ? -4.510 12.748 17.152 1.00 93.94 370 TRP A C 1
ATOM 2980 O O . TRP A 1 370 ? -4.769 12.845 15.953 1.00 93.94 370 TRP A O 1
ATOM 2990 N N . GLU A 1 371 ? -5.273 12.120 18.035 1.00 90.50 371 GLU A N 1
ATOM 2991 C CA . GLU A 1 371 ? -6.534 11.458 17.705 1.00 90.50 371 GLU A CA 1
ATOM 2992 C C . GLU A 1 371 ? -7.685 12.209 18.388 1.00 90.50 371 GLU A C 1
ATOM 299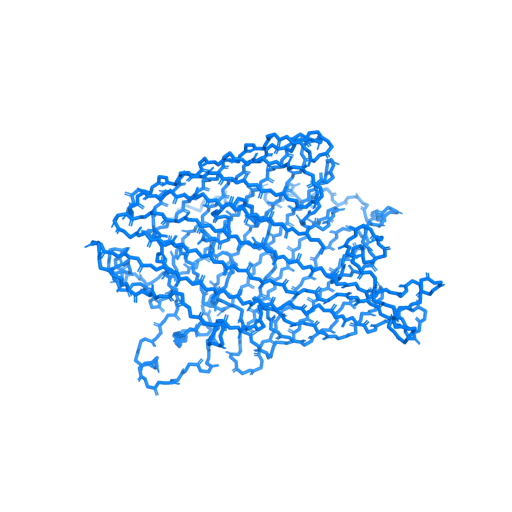4 O O . GLU A 1 371 ? -7.627 12.500 19.581 1.00 90.50 371 GLU A O 1
ATOM 2999 N N . GLU A 1 372 ? -8.746 12.546 17.651 1.00 90.81 372 GLU A N 1
ATOM 3000 C CA . GLU A 1 372 ? -9.903 13.246 18.234 1.00 90.81 372 GLU A CA 1
ATOM 3001 C C . GLU A 1 372 ? -10.730 12.330 19.153 1.00 90.81 372 GLU A C 1
ATOM 3003 O O . GLU A 1 372 ? -11.253 12.766 20.178 1.00 90.81 372 GLU A O 1
ATOM 3008 N N . GLU A 1 373 ? -10.839 11.051 18.792 1.00 89.00 373 GLU A N 1
ATOM 3009 C CA . GLU A 1 373 ? -11.750 10.086 19.423 1.00 89.00 373 GLU A CA 1
ATOM 3010 C C . GLU A 1 373 ? -11.050 8.858 20.023 1.00 89.00 373 GLU A C 1
ATOM 3012 O O . GLU A 1 373 ? -11.693 8.006 20.649 1.00 89.00 373 GLU A O 1
ATOM 3017 N N . ALA A 1 374 ? -9.744 8.740 19.796 1.00 86.50 374 ALA A N 1
ATOM 3018 C CA . ALA A 1 374 ? -8.896 7.684 20.325 1.00 86.50 374 ALA A CA 1
ATOM 3019 C C . ALA A 1 374 ? -7.755 8.285 21.153 1.00 86.50 374 ALA A C 1
ATOM 3021 O O . ALA A 1 374 ? -7.671 9.493 21.354 1.00 86.50 374 ALA A O 1
ATOM 3022 N N . ASP A 1 375 ? -6.904 7.421 21.692 1.00 90.25 375 ASP A N 1
ATOM 3023 C CA . ASP A 1 375 ? -5.742 7.867 22.442 1.00 90.25 375 ASP A CA 1
ATOM 3024 C C . ASP A 1 375 ? -4.622 8.289 21.486 1.00 90.25 375 ASP A C 1
ATOM 3026 O O . ASP A 1 375 ? -4.332 7.586 20.519 1.00 90.25 375 ASP A O 1
ATOM 3030 N N . ASP A 1 376 ? -3.950 9.396 21.804 1.00 93.00 376 ASP A N 1
ATOM 3031 C CA . ASP A 1 376 ? -2.776 9.846 21.060 1.00 93.00 376 ASP A CA 1
ATOM 3032 C C . ASP A 1 376 ? -1.703 8.753 20.964 1.00 93.00 376 ASP A C 1
ATOM 3034 O O . ASP A 1 376 ? -1.464 7.974 21.900 1.00 93.00 376 ASP A O 1
ATOM 3038 N N . ILE A 1 377 ? -0.997 8.751 19.834 1.00 92.44 377 ILE A N 1
ATOM 3039 C CA . ILE A 1 377 ? -0.027 7.712 19.509 1.00 92.44 377 ILE A CA 1
ATOM 3040 C C . ILE A 1 377 ? 1.365 8.299 19.311 1.00 92.44 377 ILE A C 1
ATOM 3042 O O . ILE A 1 377 ? 1.583 9.155 18.459 1.00 92.44 377 ILE A O 1
ATOM 3046 N N . THR A 1 378 ? 2.361 7.741 20.000 1.00 95.06 378 THR A N 1
ATOM 3047 C CA . THR A 1 378 ? 3.780 7.969 19.676 1.00 95.06 378 THR A CA 1
ATOM 3048 C C . THR A 1 378 ? 4.369 6.779 18.941 1.00 95.06 378 THR A C 1
ATOM 3050 O O . THR A 1 378 ? 4.201 5.638 19.377 1.00 95.06 378 THR A O 1
ATOM 3053 N N . ARG A 1 379 ? 5.146 7.032 17.885 1.00 94.62 379 ARG A N 1
ATOM 3054 C CA . ARG A 1 379 ? 5.946 6.003 17.207 1.00 94.62 379 ARG A CA 1
ATOM 3055 C C . ARG A 1 379 ? 7.390 6.457 17.060 1.00 94.62 379 ARG A C 1
ATOM 3057 O O . ARG A 1 379 ? 7.643 7.605 16.708 1.00 94.62 379 ARG A O 1
ATOM 3064 N N . VAL A 1 380 ? 8.324 5.546 17.311 1.00 96.62 380 VAL A N 1
ATOM 3065 C CA . VAL A 1 380 ? 9.752 5.701 17.007 1.00 96.62 380 VAL A CA 1
ATOM 3066 C C . VAL A 1 380 ? 10.173 4.460 16.250 1.00 96.62 380 VAL A C 1
ATOM 3068 O O . VAL A 1 380 ? 10.111 3.361 16.794 1.00 96.62 380 VAL A O 1
ATOM 3071 N N . GLU A 1 381 ? 10.564 4.605 14.995 1.00 95.81 381 GLU A N 1
ATOM 3072 C CA . GLU A 1 381 ? 10.788 3.458 14.122 1.00 95.81 381 GLU A CA 1
ATOM 3073 C C . GLU A 1 381 ? 12.007 3.685 13.228 1.00 95.81 381 GLU A C 1
ATOM 3075 O O . GLU A 1 381 ? 12.457 4.809 13.006 1.00 95.81 381 GLU A O 1
ATOM 3080 N N . PHE A 1 382 ? 12.545 2.596 12.699 1.00 95.81 382 PHE A N 1
ATOM 3081 C CA . PHE A 1 382 ? 13.541 2.626 11.644 1.00 95.81 382 PHE A CA 1
ATOM 3082 C C . PHE A 1 382 ? 13.243 1.555 10.604 1.00 95.81 382 PHE A C 1
ATOM 3084 O O . PHE A 1 382 ? 12.608 0.536 10.885 1.00 95.81 382 PHE A O 1
ATOM 3091 N N . GLN A 1 383 ? 13.750 1.776 9.399 1.00 95.50 383 GLN A N 1
ATOM 3092 C CA . GLN A 1 383 ? 13.691 0.839 8.294 1.00 95.50 383 GLN A CA 1
ATOM 3093 C C . GLN A 1 383 ? 14.987 0.889 7.503 1.00 95.50 383 GLN A C 1
ATOM 3095 O O . GLN A 1 383 ? 15.464 1.965 7.158 1.00 95.50 383 GLN A O 1
ATOM 3100 N N . TRP A 1 384 ? 15.509 -0.281 7.163 1.00 95.25 384 TRP A N 1
ATOM 3101 C CA . TRP A 1 384 ? 16.629 -0.444 6.257 1.00 95.25 384 TRP A CA 1
ATOM 3102 C C . TRP A 1 384 ? 16.235 -1.363 5.108 1.00 95.25 384 TRP A C 1
ATOM 3104 O O . TRP A 1 384 ? 15.971 -2.542 5.333 1.00 95.25 384 TRP A O 1
ATOM 3114 N N . ASP A 1 385 ? 16.171 -0.801 3.902 1.00 91.00 385 ASP A N 1
ATOM 3115 C CA . ASP A 1 385 ? 15.985 -1.519 2.638 1.00 91.00 385 ASP A CA 1
ATOM 3116 C C . ASP A 1 385 ? 17.353 -1.738 1.956 1.00 91.00 385 ASP A C 1
ATOM 3118 O O . ASP A 1 385 ? 18.084 -0.761 1.776 1.00 91.00 385 ASP A O 1
ATOM 3122 N N . PHE A 1 386 ? 17.704 -2.969 1.559 1.00 87.25 386 PHE A N 1
ATOM 3123 C CA . PHE A 1 386 ? 18.968 -3.275 0.860 1.00 87.25 386 PHE A CA 1
ATOM 3124 C C . PHE A 1 386 ? 18.877 -4.418 -0.161 1.00 87.25 386 PHE A C 1
ATOM 3126 O O . PHE A 1 386 ? 17.940 -5.250 -0.078 1.00 87.25 386 PHE A O 1
#

Organism: NCBI:txid1485952

Solvent-accessible surface area (backbone atoms only — not comparable to full-atom values): 19050 Å² total; per-residue (Å²): 143,80,87,78,86,88,72,66,72,73,55,65,76,63,69,68,86,72,74,89,55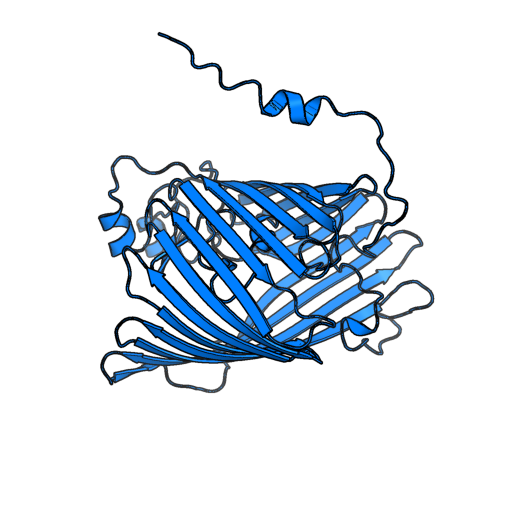,62,46,86,76,71,81,58,78,36,70,82,53,35,53,50,80,47,72,88,76,28,51,68,47,94,41,74,91,48,25,39,74,93,62,78,8,27,27,31,37,34,37,34,46,35,40,37,40,39,38,39,84,62,32,40,36,38,37,47,32,44,35,46,33,44,36,23,36,28,55,84,52,98,54,34,24,46,36,35,42,39,29,36,36,32,46,42,47,32,28,29,45,82,89,41,77,77,39,66,72,85,84,48,78,92,42,55,44,75,72,28,33,37,36,40,44,33,31,81,91,82,24,33,46,30,45,27,28,47,51,40,49,64,51,57,60,40,39,65,45,87,95,54,33,74,54,54,39,38,49,49,36,21,52,60,32,70,66,23,40,36,38,33,34,66,44,57,62,29,39,33,42,36,36,28,40,24,78,78,38,65,35,34,12,34,26,44,34,41,33,76,53,64,77,88,61,77,52,57,68,35,38,33,44,29,42,34,40,29,33,54,23,39,29,38,37,44,58,93,42,66,29,37,12,24,34,25,66,69,44,29,75,70,66,53,32,64,50,33,44,40,94,46,5,49,54,53,81,83,47,54,37,37,20,41,24,23,36,38,21,52,52,70,44,33,39,40,25,36,38,35,20,39,18,64,54,50,90,87,60,53,51,67,59,29,63,74,73,35,40,28,57,30,29,64,34,51,28,35,36,44,33,41,34,42,46,29,68,96,54,38,42,68,23,48,32,42,40,36,33,39,32,68,65,36,37,47,35,42,29,50,30,51,33,41,29,75,36,88,52,31,37,39,37,41,33,44,34,47,41,73,75,38,54,48,34,42,37,41,38,37,38,36,41,81

Secondary structure (DSSP, 8-state):
-------SHHHHSSS--------SS---SBTTTBSTT-GGGSEE---TTT-BGGGTBEEEEEEEEEEEEEEETTEEEEEEEEEEEEEEEEESSSSEEEEEEEEEEEEEEEEEETTEEEE----SGGGEEEEEEEEEEEETTTEEEEEEEE-S-SGGGGG--TTTTTTS--SS-SS-EEEEEEEEEE-TTSEEEEEEEETTT--EEEEEEEESS-TT---TT-EEEEEEEE-S--EEEETTEEEESSB-HHHHHHT-GGG-SSSS-BS-TT--EEEEEEEEEETTTEEEEEEEEEEPPPTT--HHHHHHHTB-SS--EEEEEEEEEEPPGGG-EEEEEEEEEEETTTEEEEEEEEEEEEETTEEEEEEEEEESSS--EEEEEEEEE-

Foldseek 3Di:
DDDDPPDDPVVVVVPPPDDPPQQPCPQAPALPQGNQLDCLPAAWDPDVQQDDVVLVGTKHKKKKWKWKWKDFQQKIKTKIKIKMWIWIWDDPDNFKTKTKIWMKMFMDMWIDHPNHTPGDGDDSPVRIDGLKIWIAMQGNAFFTKIFIWDKQDDQLCLQVDDPCRNQADQQIAQGTDGQKIKTWDQGSSQWTWIKIAHPQQRKIKIKTKGWPGPSPDQAAFTKMKIKMKIQAWGWGDQRNAIATEQFDVVCLVVVVQRNHNHSGRGQDSPWMKIKMWMWTRHHSFKIKIKMKMATDADPVDDLVNSQVVRYGNTHFGMKMKIKMWTQDVVQFAKIWMWIWIAGPRQGIKIKIKIKGGHPQQKIWIWIWIDTPRGTIMIMTMIMRMD

Radius of gyration: 21.37 Å; Cα contacts (8 Å, |Δi|>4): 1086; chains: 1; bounding box: 61×42×62 Å

Nearest PDB structures (foldseek):
  5onu-assembly1_C  TM=6.859E-01  e=1.829E-11  Vibrio cholerae
  4pr7-assembly1_A  TM=6.021E-01  e=2.012E-04  Dickeya dadantii
  8uzl-assembly2_B  TM=5.261E-01  e=2.024E-03  synthetic construct
  5o65-assembly1_B  TM=3.182E-01  e=1.449E-05  Pseudomonas sp. UK4
  1uyn-assembly1_X  TM=2.694E-01  e=2.494E-04  Neisseria meningitidis